Protein AF-0000000066244344 (afdb_homodimer)

Organism: Mycoplasma genitalium (strain ATCC 33530 / DSM 19775 / NCTC 10195 / G37) (NCBI:txid243273)

pLDDT: mean 92.91, std 6.91, range [37.66, 98.75]

Solvent-accessible surface area (backbone atoms only — not comparable to full-atom values): 40214 Å² total; per-residue (Å²): 128,81,75,76,54,44,40,29,39,42,35,28,49,38,57,49,75,73,41,64,91,54,23,62,62,46,53,51,40,38,51,51,49,49,54,50,35,28,58,75,69,70,52,80,62,54,74,48,81,56,93,59,33,36,39,34,40,77,56,50,81,86,46,47,64,61,51,51,53,49,50,38,64,36,33,25,24,33,32,33,33,58,29,39,35,30,61,79,39,68,69,60,50,51,52,52,50,44,66,70,41,72,86,48,90,30,29,29,80,42,52,42,60,73,30,78,81,48,89,60,55,37,70,57,45,44,51,50,50,48,51,48,39,27,73,75,69,67,47,66,71,39,90,68,86,44,77,39,48,42,35,36,37,36,46,89,70,30,34,37,39,31,66,57,78,40,70,26,56,16,33,30,20,45,66,71,51,43,38,32,38,25,52,42,54,58,48,57,46,22,54,42,27,48,50,29,40,30,24,37,2,24,25,41,30,36,36,31,69,33,56,52,52,87,81,34,49,66,40,52,49,52,36,48,52,52,43,30,60,73,16,55,68,46,48,69,26,71,36,47,75,43,80,37,68,36,43,70,57,49,61,56,54,70,66,44,90,58,56,37,47,41,62,54,52,50,52,22,49,52,49,44,47,58,63,73,50,96,52,70,28,39,36,34,37,50,32,51,58,73,47,53,63,28,21,63,46,24,43,49,48,34,48,60,58,39,77,87,55,48,74,43,38,38,37,31,28,56,43,71,68,59,50,52,52,48,14,51,72,70,65,45,38,73,66,22,69,49,88,65,80,51,58,66,69,75,61,55,49,95,61,55,47,50,67,54,49,59,71,58,50,52,53,54,53,64,70,44,80,57,49,68,59,51,44,52,51,48,47,52,62,55,69,77,100,128,83,74,77,54,44,38,29,37,41,35,28,49,36,59,48,74,73,41,66,89,53,23,62,62,45,54,50,40,37,51,52,49,49,51,51,35,27,58,76,70,70,52,80,62,52,72,46,82,55,94,59,35,37,39,34,39,76,55,49,80,86,46,46,64,60,50,51,52,49,50,38,64,36,34,26,24,34,32,33,32,58,29,40,36,30,61,83,38,67,68,58,51,50,51,52,50,45,68,71,42,70,87,50,90,31,28,29,78,44,53,42,59,73,31,78,80,50,87,61,54,35,69,57,44,46,51,50,50,47,51,48,38,27,74,76,69,67,46,66,71,39,89,68,85,43,77,39,49,43,36,37,37,36,46,87,70,30,33,37,38,30,67,58,78,42,70,28,55,16,33,31,20,44,65,72,52,44,40,32,39,25,51,43,53,57,49,59,45,22,56,40,27,49,51,30,39,31,25,39,2,25,25,41,31,34,38,31,68,32,55,51,54,89,82,35,51,68,41,51,49,53,36,49,52,50,43,30,60,73,15,55,68,46,49,70,25,70,35,48,74,43,80,37,68,35,43,71,60,50,62,54,54,70,66,43,91,59,57,35,46,40,64,52,51,50,50,22,48,51,48,44,47,59,63,71,49,96,52,70,28,38,34,34,37,50,32,50,58,71,47,53,63,28,20,62,47,24,43,52,49,35,48,60,58,40,77,87,56,47,74,43,36,38,38,31,29,56,42,73,68,59,50,52,52,48,14,51,72,71,65,45,39,73,66,22,70,50,88,67,81,50,59,66,70,75,61,56,48,96,61,56,45,49,66,53,48,59,71,60,50,54,53,53,52,64,70,43,81,59,50,66,59,51,42,52,51,47,47,51,62,56,68,76,100

Sequence (770 aa):
MELNSEDVLVARYGELVLKGKNRSYFTKQLKINIKKAFKKLEINNSIVYEFDRIVVFDIKKEQRAILQELFSFLPGISLFFFASQIVREENKLLDLLFNLFKDFNSFKLEVKRRDKNFAENSSNFKKYLAVKLFEKYQLKGVINNPEIIANIEILKEHFLVFTERFKGKGGLPVYSSGKALVLLSGGIDSPVAASLVMQRGFNIDFITFINEPNKNQKTIEKITRLANLISFNKTICSGKLLVFDFTAIQKELIHISNESYRIVLMRRVFYKAASMFKYDCLVTGEVLGQVASQTIENLKVIQSATPDTFIVRPLIGFSKDKIIELAKFFNTFDISIEQHLDTCSEFSPKNPTTKAKLINVEKLESELIFLNDLIEKGVSELSNDMELNSEDVLVARYGELVLKGKNRSYFTKQLKINIKKAFKKLEINNSIVYEFDRIVVFDIKKEQRAILQELFSFLPGISLFFFASQIVREENKLLDLLFNLFKDFNSFKLEVKRRDKNFAENSSNFKKYLAVKLFEKYQLKGVINNPEIIANIEILKEHFLVFTERFKGKGGLPVYSSGKALVLLSGGIDSPVAASLVMQRGFNIDFITFINEPNKNQKTIEKITRLANLISFNKTICSGKLLVFDFTAIQKELIHISNESYRIVLMRRVFYKAASMFKYDCLVTGEVLGQVASQTIENLKVIQSATPDTFIVRPLIG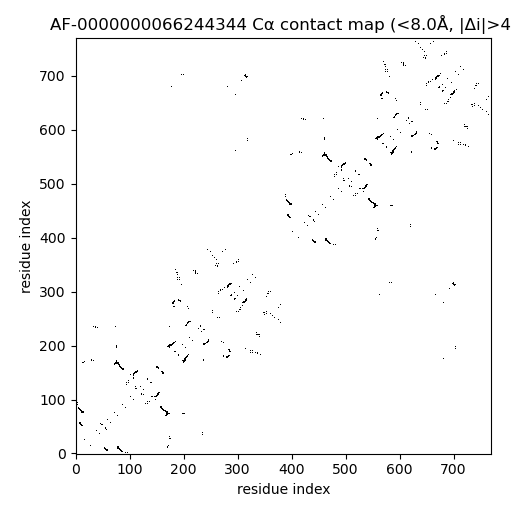FSKDKIIELAKFFNTFDISIEQHLDTCSEFSPKNPTTKAKLINVEKLESELIFLNDLIEKGVSELSND

Radius of gyration: 29.72 Å; Cα contacts (8 Å, |Δi|>4): 1492; chains: 2; bounding box: 80×72×66 Å

InterPro domains:
  IPR003720 tRNA sulfurtransferase ThiI [MF_00021] (1-385)
  IPR004114 THUMP domain [PF02926] (101-163)
  IPR004114 THUMP domain [PS51165] (65-165)
  IPR004114 THUMP domain [SM00981] (72-165)
  IPR014729 Rossmann-like alpha/beta/alpha sandwich fold [G3DSA:3.40.50.620] (176-384)
  IPR020536 Thil, AANH domain [PF02568] (176-368)
  IPR020536 Thil, AANH domain [cd01712] (174-356)
  IPR049961 ThiI, N-terminal [TIGR00342] (9-376)
  IPR049962 ThiI, THUMP domain [cd11716] (8-170)
  IPR050102 tRNA sulfurtransferase, ThiI [PTHR43209] (6-384)
  IPR054173 ThiI, ferredoxin-like domain [PF22025] (9-69)

Nearest PDB structures (foldseek):
  4kr7-assembly1_A  TM=8.387E-01  e=2.981E-35  Thermotoga maritima MSB8
  2c5s-assembly1_A-2  TM=7.980E-01  e=1.397E-32  Bacillus anthracis str. Ames
  1vbk-assembly1_A  TM=7.890E-01  e=3.318E-22  Pyrococcus horikoshii OT3
  1vbk-assembly1_B  TM=7.761E-01  e=4.218E-21  Pyrococcus horikoshii OT3
  5e72-assembly1_A  TM=4.300E-01  e=1.724E-07  Thermococcus kodakarensis KOD1

Secondary structure (DSSP, 8-state):
----PEEEEEEEESGGGG-GGGHHHHHHHHHHHHHHHHHHTT----EEE-SSEEEE-S--GGGHHHHHHHHHH-TTEEEEEEEEEEES-HHHHHHHHHHHHTT-S-EEEEEEE--TTSSS-HHHHHHHHHHHHHHHH---B-SSS-SEEEEEEE-SSEEEEES--EE---SB-TTSSEEEEEE--SSSHHHHHHHHHHHBTEEEEEEEEESSTTT-HHHHHHHHHHHHHHHTTTTSS---EEEEE-HHHHHHHTT-S-GGGHHHHHHHHHHHHHHTS--SEEE----TTSSGGGSHHHHHHHHTTSTTS-EE-TTTT--HHHHHHHHHHTT-HHHHTS----HHHHT--SS--SS--HHHHHHHHHT-TTHHHHHHHHHHHHHT-/----PEEEEEEEESGGGG-GGGHHHHHHHHHHHHHHHHHHTT----EEE-SSEEEE-S--GGGHHHHHHHHHH-TTEEEEEEEEEEES-HHHHHHHHHHHHTT-S-EEEEEEE--TTSSS-HHHHHHHHHHHHHHHH-----SSS-SEEEEEEE-SSEEEEES--EE---SB-TTSSEEEEEE--SSSHHHHHHHHHHHBTEEEEEEEEESSTTT-HHHHHHHHHHHHHHHTTTTSS---EEEEE-HHHHHHHTT-S-GGGHHHHHHHHHHHHHHTS--SEEE----TTSSGGGSHHHHHHHHTTSTTS-EE-TTTT--HHHHHHHHHHTT-HHHHTS----HHHHT--SS--SS--HHHHHHHHHT-TTHHHHHHHHHHHHHT-

Structure (mmCIF, N/CA/C/O backbone):
data_AF-0000000066244344-model_v1
#
loop_
_entity.id
_entity.type
_entity.pdbx_description
1 polymer 'Probable tRNA sulfurtransferase'
#
loop_
_atom_site.group_PDB
_atom_site.id
_atom_site.type_symbol
_atom_site.label_atom_id
_atom_site.label_alt_id
_atom_site.label_comp_id
_atom_site.label_asym_id
_atom_site.label_entity_id
_atom_site.label_seq_id
_atom_site.pdbx_PDB_ins_code
_atom_site.Cartn_x
_atom_site.Cartn_y
_atom_site.Cartn_z
_atom_site.occupancy
_atom_site.B_iso_or_equiv
_atom_site.auth_seq_id
_atom_site.auth_comp_id
_atom_site.auth_asym_id
_atom_site.auth_atom_id
_atom_site.pdbx_PDB_model_num
ATOM 1 N N . MET A 1 1 ? 33.656 34.594 18.531 1 37.66 1 MET A N 1
ATOM 2 C CA . MET A 1 1 ? 32.625 35.375 17.844 1 37.66 1 MET A CA 1
ATOM 3 C C . MET A 1 1 ? 31.281 34.656 17.922 1 37.66 1 MET A C 1
ATOM 5 O O . MET A 1 1 ? 31.188 33.469 17.688 1 37.66 1 MET A O 1
ATOM 9 N N . GLU A 1 2 ? 30.422 35.25 18.578 1 46.16 2 GLU A N 1
ATOM 10 C CA . GLU A 1 2 ? 29.094 34.719 18.828 1 46.16 2 GLU A CA 1
ATOM 11 C C . GLU A 1 2 ? 28.359 34.375 17.531 1 46.16 2 GLU A C 1
ATOM 13 O O . GLU A 1 2 ? 28.219 35.25 16.656 1 46.16 2 GLU A O 1
ATOM 18 N N . LEU A 1 3 ? 28.438 33.125 17.094 1 57.41 3 LEU A N 1
ATOM 19 C CA . LEU A 1 3 ? 27.688 32.75 15.898 1 57.41 3 LEU A CA 1
ATOM 20 C C . LEU A 1 3 ? 26.234 33.156 16.031 1 57.41 3 LEU A C 1
ATOM 22 O O . LEU A 1 3 ? 25.547 32.75 16.984 1 57.41 3 LEU A O 1
ATOM 26 N N . ASN A 1 4 ? 25.875 34.406 15.875 1 67.75 4 ASN A N 1
ATOM 27 C CA . ASN A 1 4 ? 24.5 34.844 15.969 1 67.75 4 ASN A CA 1
ATOM 28 C C . ASN A 1 4 ? 23.562 34 15.109 1 67.75 4 ASN A C 1
ATOM 30 O O . ASN A 1 4 ? 22.984 34.5 14.141 1 67.75 4 ASN A O 1
ATOM 34 N N . SER A 1 5 ? 23.719 32.656 15.375 1 76.94 5 SER A N 1
ATOM 35 C CA . SER A 1 5 ? 22.812 31.75 14.664 1 76.94 5 SER A CA 1
ATOM 36 C C . SER A 1 5 ? 21.672 31.297 15.562 1 76.94 5 SER A C 1
ATOM 38 O O . SER A 1 5 ? 21.812 31.234 16.781 1 76.94 5 SER A O 1
ATOM 40 N N . GLU A 1 6 ? 20.562 31.281 14.969 1 90.44 6 GLU A N 1
ATOM 41 C CA . GLU A 1 6 ? 19.375 30.766 15.648 1 90.44 6 GLU A CA 1
ATOM 42 C C . GLU A 1 6 ? 19.047 29.344 15.203 1 90.44 6 GLU A C 1
ATOM 44 O O . GLU A 1 6 ? 19.031 29.062 14 1 90.44 6 GLU A O 1
ATOM 49 N N . ASP A 1 7 ? 18.906 28.453 16.219 1 95.12 7 ASP A N 1
ATOM 50 C CA . ASP A 1 7 ? 18.516 27.094 15.898 1 95.12 7 ASP A CA 1
ATOM 51 C C . ASP A 1 7 ? 17.016 26.969 15.664 1 95.12 7 ASP A C 1
ATOM 53 O O . ASP A 1 7 ? 16.219 27.344 16.516 1 95.12 7 ASP A O 1
ATOM 57 N N . VAL A 1 8 ? 16.719 26.469 14.477 1 97.31 8 VAL A N 1
ATOM 58 C CA . VAL A 1 8 ? 15.305 26.375 14.102 1 97.31 8 VAL A CA 1
ATOM 59 C C . VAL A 1 8 ? 14.992 24.969 13.609 1 97.31 8 VAL A C 1
ATOM 61 O O . VAL A 1 8 ? 15.906 24.188 13.305 1 97.31 8 VAL A O 1
ATOM 64 N N . LEU A 1 9 ? 13.734 24.594 13.664 1 98.19 9 LEU A N 1
ATOM 65 C CA . LEU A 1 9 ? 13.203 23.422 12.977 1 98.19 9 LEU A CA 1
ATOM 66 C C . LEU A 1 9 ? 12.328 23.828 11.797 1 98.19 9 LEU A C 1
ATOM 68 O O . LEU A 1 9 ? 11.414 24.641 11.945 1 98.19 9 LEU A O 1
ATOM 72 N N . VAL A 1 10 ? 12.695 23.328 10.656 1 98 10 VAL A N 1
ATOM 73 C CA . VAL A 1 10 ? 11.938 23.625 9.445 1 98 10 VAL A CA 1
ATOM 74 C C . VAL A 1 10 ? 11.219 22.359 8.977 1 98 10 VAL A C 1
ATOM 76 O O . VAL A 1 10 ? 11.836 21.297 8.828 1 98 10 VAL A O 1
ATOM 79 N N . ALA A 1 11 ? 9.875 22.438 8.805 1 97.81 11 ALA A N 1
ATOM 80 C CA . ALA A 1 11 ? 9.07 21.328 8.312 1 97.81 11 ALA A CA 1
ATOM 81 C C . ALA A 1 11 ? 8.32 21.703 7.039 1 97.81 11 ALA A C 1
ATOM 83 O O . ALA A 1 11 ? 7.633 22.719 6.992 1 97.81 11 ALA A O 1
ATOM 84 N N . ARG A 1 12 ? 8.477 20.953 6.055 1 96.06 12 ARG A N 1
ATOM 85 C CA . ARG A 1 12 ? 7.859 21.234 4.762 1 96.06 12 ARG A CA 1
ATOM 86 C C . ARG A 1 12 ? 6.574 20.422 4.59 1 96.06 12 ARG A C 1
ATOM 88 O O . ARG A 1 12 ? 6.504 19.266 5.008 1 96.06 12 ARG A O 1
ATOM 95 N N . TYR A 1 13 ? 5.734 21.125 3.869 1 92 13 TYR A N 1
ATOM 96 C CA . TYR A 1 13 ? 4.473 20.453 3.566 1 92 13 TYR A CA 1
ATOM 97 C C . TYR A 1 13 ? 4.641 19.469 2.426 1 92 13 TYR A C 1
ATOM 99 O O . TYR A 1 13 ? 5.633 19.516 1.692 1 92 13 TYR A O 1
ATOM 107 N N . GLY A 1 14 ? 3.818 18.422 2.352 1 84.69 14 GLY A N 1
ATOM 108 C CA . GLY A 1 14 ? 3.785 17.5 1.227 1 84.69 14 GLY A CA 1
ATOM 109 C C . GLY A 1 14 ? 2.596 17.719 0.311 1 84.69 14 GLY A C 1
ATOM 110 O O . GLY A 1 14 ? 2.533 18.719 -0.406 1 84.69 14 GLY A O 1
ATOM 111 N N . GLU A 1 15 ? 1.657 17.031 0.382 1 86.94 15 GLU A N 1
ATOM 112 C CA . GLU A 1 15 ? 0.464 16.984 -0.457 1 86.94 15 GLU A CA 1
ATOM 113 C C . GLU A 1 15 ? -0.384 18.234 -0.282 1 86.94 15 GLU A C 1
ATOM 115 O O . GLU A 1 15 ? -1.215 18.562 -1.136 1 86.94 15 GLU A O 1
ATOM 120 N N . LEU A 1 16 ? -0.163 18.984 0.716 1 88.5 16 LEU A N 1
ATOM 121 C CA . LEU A 1 16 ? -0.986 20.141 1.031 1 88.5 16 LEU A CA 1
ATOM 122 C C . LEU A 1 16 ? -0.817 21.234 -0.023 1 88.5 16 LEU A C 1
ATOM 124 O O . LEU A 1 16 ? -1.753 21.984 -0.3 1 88.5 16 LEU A O 1
ATOM 128 N N . VAL A 1 17 ? 0.347 21.297 -0.603 1 83.75 17 VAL A N 1
ATOM 129 C CA . VAL A 1 17 ? 0.658 22.359 -1.555 1 83.75 17 VAL A CA 1
ATOM 130 C C . VAL A 1 17 ? -0.086 22.109 -2.865 1 83.75 17 VAL A C 1
ATOM 132 O O . VAL A 1 17 ? -0.272 23.031 -3.662 1 83.75 17 VAL A O 1
ATOM 135 N N . LEU A 1 18 ? -0.621 20.891 -3.02 1 78.94 18 LEU A N 1
ATOM 136 C CA . LEU A 1 18 ? -1.265 20.484 -4.266 1 78.94 18 LEU A CA 1
ATOM 137 C C . LEU A 1 18 ? -2.777 20.672 -4.18 1 78.94 18 LEU A C 1
ATOM 139 O O . LEU A 1 18 ? -3.496 20.406 -5.145 1 78.94 18 LEU A O 1
ATOM 143 N N . LYS A 1 19 ? -3.283 21.203 -3.098 1 81 19 LYS A N 1
ATOM 144 C CA . LYS A 1 19 ? -4.723 21.203 -2.859 1 81 19 LYS A CA 1
ATOM 145 C C . LYS A 1 19 ? -5.363 22.484 -3.393 1 81 19 LYS A C 1
ATOM 147 O O . LYS A 1 19 ? -6.555 22.734 -3.186 1 81 19 LYS A O 1
ATOM 152 N N . GLY A 1 20 ? -4.641 23.266 -4.117 1 79.12 20 GLY A N 1
ATOM 153 C CA . GLY A 1 20 ? -5.18 24.453 -4.777 1 79.12 20 GLY A CA 1
ATOM 154 C C . GLY A 1 20 ? -5.969 25.344 -3.842 1 79.12 20 GLY A C 1
ATOM 155 O O . GLY A 1 20 ? -5.457 25.781 -2.807 1 79.12 20 GLY A O 1
ATOM 156 N N . LYS A 1 21 ? -7.316 25.422 -4.121 1 80.62 21 LYS A N 1
ATOM 157 C CA . LYS A 1 21 ? -8.195 26.328 -3.379 1 80.62 21 LYS A CA 1
ATOM 158 C C . LYS A 1 21 ? -8.453 25.797 -1.97 1 80.62 21 LYS A C 1
ATOM 160 O O . LYS A 1 21 ? -8.758 26.578 -1.06 1 80.62 21 LYS A O 1
ATOM 165 N N . ASN A 1 22 ? -8.289 24.547 -1.786 1 86 22 ASN A N 1
ATOM 166 C CA . ASN A 1 22 ? -8.578 23.938 -0.49 1 86 22 ASN A CA 1
ATOM 167 C C . ASN A 1 22 ? -7.332 23.875 0.387 1 86 22 ASN A C 1
ATOM 169 O O . ASN A 1 22 ? -7.387 23.391 1.52 1 86 22 ASN A O 1
ATOM 173 N N . ARG A 1 23 ? -6.246 24.391 -0.04 1 89.12 23 ARG A N 1
ATOM 174 C CA . ARG A 1 23 ? -4.98 24.328 0.685 1 89.12 23 ARG A CA 1
ATOM 175 C C . ARG A 1 23 ? -5.109 24.969 2.062 1 89.12 23 ARG A C 1
ATOM 177 O O . ARG A 1 23 ? -4.617 24.422 3.053 1 89.12 23 ARG A O 1
ATOM 184 N N . SER A 1 24 ? -5.781 26.094 2.094 1 91.25 24 SER A N 1
ATOM 185 C CA . SER A 1 24 ? -5.91 26.844 3.338 1 91.25 24 SER A CA 1
ATOM 186 C C . SER A 1 24 ? -6.637 26.031 4.402 1 91.25 24 SER A C 1
ATOM 188 O O . SER A 1 24 ? -6.305 26.109 5.59 1 91.25 24 SER A O 1
ATOM 190 N N . TYR A 1 25 ? -7.59 25.25 3.988 1 92.38 25 TYR A N 1
ATOM 191 C CA . TYR A 1 25 ? -8.328 24.375 4.906 1 92.38 25 TYR A CA 1
ATOM 192 C C . TYR A 1 25 ? -7.395 23.391 5.59 1 92.38 25 TYR A C 1
ATOM 194 O O . TYR A 1 25 ? -7.426 23.234 6.812 1 92.38 25 TYR A O 1
ATOM 202 N N . PHE A 1 26 ? -6.555 22.781 4.816 1 93.94 26 PHE A N 1
ATOM 203 C CA . PHE A 1 26 ? -5.652 21.75 5.316 1 93.94 26 PHE A CA 1
ATOM 204 C C . PHE A 1 26 ? -4.535 22.359 6.145 1 93.94 26 PHE A C 1
ATOM 206 O O . PHE A 1 26 ? -4.164 21.828 7.195 1 93.94 26 PHE A O 1
ATOM 213 N N . THR A 1 27 ? -4 23.469 5.73 1 94.38 27 THR A N 1
ATOM 214 C CA . THR A 1 27 ? -2.92 24.125 6.469 1 94.38 27 THR A CA 1
ATOM 215 C C . THR A 1 27 ? -3.42 24.641 7.809 1 94.38 27 THR A C 1
ATOM 217 O O . THR A 1 27 ? -2.693 24.609 8.805 1 94.38 27 THR A O 1
ATOM 220 N N . LYS A 1 28 ? -4.617 25.156 7.812 1 95.38 28 LYS A N 1
ATOM 221 C CA . LYS A 1 28 ? -5.219 25.594 9.062 1 95.38 28 LYS A CA 1
ATOM 222 C C . LYS A 1 28 ? -5.367 24.438 10.047 1 95.38 28 LYS A C 1
ATOM 224 O O . LYS A 1 28 ? -5.066 24.578 11.234 1 95.38 28 LYS A O 1
ATOM 229 N N . GLN A 1 29 ? -5.828 23.375 9.523 1 96.31 29 GLN A N 1
ATOM 230 C CA . GLN A 1 29 ? -5.988 22.203 10.383 1 96.31 29 GLN A CA 1
ATOM 231 C C . GLN A 1 29 ? -4.641 21.734 10.922 1 96.31 29 GLN A C 1
ATOM 233 O O . GLN A 1 29 ? -4.539 21.344 12.078 1 96.31 29 GLN A O 1
ATOM 238 N N . LEU A 1 30 ? -3.652 21.75 10.102 1 96.25 30 LEU A N 1
ATOM 239 C CA . LEU A 1 30 ? -2.314 21.359 10.539 1 96.25 30 LEU A CA 1
ATOM 240 C C . LEU A 1 30 ? -1.835 22.266 11.672 1 96.25 30 LEU A C 1
ATOM 242 O O . LEU A 1 30 ? -1.254 21.781 12.648 1 96.25 30 LEU A O 1
ATOM 246 N N . LYS A 1 31 ? -2.086 23.547 11.547 1 96.25 31 LYS A N 1
ATOM 247 C CA . LYS A 1 31 ? -1.735 24.516 12.586 1 96.25 31 LYS A CA 1
ATOM 248 C C . LYS A 1 31 ? -2.416 24.172 13.914 1 96.25 31 LYS A C 1
ATOM 250 O O . LYS A 1 31 ? -1.78 24.188 14.969 1 96.25 31 LYS A O 1
ATOM 255 N N . ILE A 1 32 ? -3.65 23.844 13.797 1 97.06 32 ILE A N 1
ATOM 256 C CA . ILE A 1 32 ? -4.422 23.484 14.984 1 97.06 32 ILE A CA 1
ATOM 257 C C . ILE A 1 32 ? -3.83 22.234 15.625 1 97.06 32 ILE A C 1
ATOM 259 O O . ILE A 1 32 ? -3.654 22.172 16.844 1 97.06 32 ILE A O 1
ATOM 263 N N . ASN A 1 33 ? -3.521 21.281 14.781 1 97.06 33 ASN A N 1
ATOM 264 C CA . ASN A 1 33 ? -2.959 20.016 15.281 1 97.06 33 ASN A CA 1
ATOM 265 C C . ASN A 1 33 ? -1.629 20.25 15.992 1 97.06 33 ASN A C 1
ATOM 267 O O . ASN A 1 33 ? -1.388 19.688 17.062 1 97.06 33 ASN A O 1
ATOM 271 N N . ILE A 1 34 ? -0.802 21.047 15.43 1 96.88 34 ILE A N 1
ATOM 272 C CA . ILE A 1 34 ? 0.514 21.328 16 1 96.88 34 ILE A CA 1
ATOM 273 C C . ILE A 1 34 ? 0.358 22.078 17.312 1 96.88 34 ILE A C 1
ATOM 275 O O . ILE A 1 34 ? 1.024 21.766 18.297 1 96.88 34 ILE A O 1
ATOM 279 N N . LYS A 1 35 ? -0.483 23.062 17.328 1 96.75 35 LYS A N 1
ATOM 280 C CA . LYS A 1 35 ? -0.728 23.812 18.547 1 96.75 35 LYS A CA 1
ATOM 281 C C . LYS A 1 35 ? -1.184 22.891 19.672 1 96.75 35 LYS A C 1
ATOM 283 O O . LYS A 1 35 ? -0.701 23 20.812 1 96.75 35 LYS A O 1
ATOM 288 N N . LYS A 1 36 ? -2.074 22.031 19.375 1 96.44 36 LYS A N 1
ATOM 289 C CA . LYS A 1 36 ? -2.57 21.094 20.359 1 96.44 36 LYS A CA 1
ATOM 290 C C . LYS A 1 36 ? -1.449 20.188 20.859 1 96.44 36 LYS A C 1
ATOM 292 O O . LYS A 1 36 ? -1.339 19.938 22.062 1 96.44 36 LYS A O 1
ATOM 297 N N . ALA A 1 37 ? -0.68 19.688 19.938 1 96.88 37 ALA A N 1
ATOM 298 C CA . ALA A 1 37 ? 0.431 18.812 20.297 1 96.88 37 ALA A CA 1
ATOM 299 C C . ALA A 1 37 ? 1.452 19.547 21.156 1 96.88 37 ALA A C 1
ATOM 301 O O . ALA A 1 37 ? 1.929 19 22.172 1 96.88 37 ALA A O 1
ATOM 302 N N . PHE A 1 38 ? 1.785 20.75 20.781 1 97.06 38 PHE A N 1
ATOM 303 C CA . PHE A 1 38 ? 2.732 21.562 21.531 1 97.06 38 PHE A CA 1
ATOM 304 C C . PHE A 1 38 ? 2.234 21.812 22.953 1 97.06 38 PHE A C 1
ATOM 306 O O . PHE A 1 38 ? 3.004 21.703 23.906 1 97.06 38 PHE A O 1
ATOM 313 N N . LYS A 1 39 ? 0.982 22.125 23.078 1 96.69 39 LYS A N 1
ATOM 314 C CA . LYS A 1 39 ? 0.394 22.328 24.391 1 96.69 39 LYS A CA 1
ATOM 315 C C . LYS A 1 39 ? 0.502 21.078 25.266 1 96.69 39 LYS A C 1
ATOM 317 O O . LYS A 1 39 ? 0.953 21.141 26.406 1 96.69 39 LYS A O 1
ATOM 322 N N . LYS A 1 40 ? 0.129 19.984 24.703 1 95.56 40 LYS A N 1
ATOM 323 C CA . LYS A 1 40 ? 0.143 18.719 25.438 1 95.56 40 LYS A CA 1
ATOM 324 C C . LYS A 1 40 ? 1.561 18.344 25.859 1 95.56 40 LYS A C 1
ATOM 326 O O . LYS A 1 40 ? 1.767 17.812 26.953 1 95.56 40 LYS A O 1
ATOM 331 N N . LEU A 1 41 ? 2.484 18.641 25.016 1 95.25 41 LEU A N 1
ATOM 332 C CA . LEU A 1 41 ? 3.869 18.25 25.266 1 95.25 41 LEU A CA 1
ATOM 333 C C . LEU A 1 41 ? 4.633 19.375 25.969 1 95.25 41 LEU A C 1
ATOM 335 O O . LEU A 1 41 ? 5.848 19.297 26.141 1 95.25 41 LEU A O 1
ATOM 339 N N . GLU A 1 42 ? 3.982 20.5 26.281 1 95.5 42 GLU A N 1
ATOM 340 C CA . GLU A 1 42 ? 4.547 21.641 26.984 1 95.5 42 GLU A CA 1
ATOM 341 C C . GLU A 1 42 ? 5.707 22.25 26.203 1 95.5 42 GLU A C 1
ATOM 343 O O . GLU A 1 42 ? 6.77 22.531 26.766 1 95.5 42 GLU A O 1
ATOM 348 N N . ILE A 1 43 ? 5.516 22.344 24.938 1 95.88 43 ILE A N 1
ATOM 349 C CA . ILE A 1 43 ? 6.453 23.031 24.047 1 95.88 43 ILE A CA 1
ATOM 350 C C . ILE A 1 43 ? 5.988 24.469 23.812 1 95.88 43 ILE A C 1
ATOM 352 O O . ILE A 1 43 ? 4.863 24.688 23.375 1 95.88 43 ILE A O 1
ATOM 356 N N . ASN A 1 44 ? 6.867 25.406 24.047 1 95.25 44 ASN A N 1
ATOM 357 C CA . ASN A 1 44 ? 6.453 26.812 24.031 1 95.25 44 ASN A CA 1
ATOM 358 C C . ASN A 1 44 ? 7.199 27.594 22.953 1 95.25 44 ASN A C 1
ATOM 360 O O . ASN A 1 44 ? 7.105 28.828 22.906 1 95.25 44 ASN A O 1
ATOM 364 N N . ASN A 1 45 ? 7.871 26.969 22.109 1 96.31 45 ASN A N 1
ATOM 365 C CA . ASN A 1 45 ? 8.594 27.641 21.031 1 96.31 45 ASN A CA 1
ATOM 366 C C . ASN A 1 45 ? 7.641 28.391 20.109 1 96.31 45 ASN A C 1
ATOM 368 O O . ASN A 1 45 ? 6.496 27.969 19.922 1 96.31 45 ASN A O 1
ATOM 372 N N . SER A 1 46 ? 8.141 29.484 19.594 1 95.88 46 SER A N 1
ATOM 373 C CA . SER A 1 46 ? 7.375 30.219 18.594 1 95.88 46 SER A CA 1
ATOM 374 C C . SER A 1 46 ? 7.383 29.5 17.25 1 95.88 46 SER A C 1
ATOM 376 O O . SER A 1 46 ? 8.375 28.875 16.891 1 95.88 46 SER A O 1
ATOM 378 N N . ILE A 1 47 ? 6.227 29.656 16.594 1 96.44 47 ILE A N 1
ATOM 379 C CA . ILE A 1 47 ? 6.086 28.984 15.297 1 96.44 47 ILE A CA 1
ATOM 380 C C . ILE A 1 47 ? 5.578 29.984 14.258 1 96.44 47 ILE A C 1
ATOM 382 O O . ILE A 1 47 ? 4.707 30.797 14.539 1 96.44 47 ILE A O 1
ATOM 386 N N . VAL A 1 48 ? 6.16 29.922 13.094 1 95.56 48 VAL A N 1
ATOM 387 C CA . VAL A 1 48 ? 5.68 30.688 11.945 1 95.56 48 VAL A CA 1
ATOM 388 C C . VAL A 1 48 ? 5.238 29.734 10.836 1 95.56 48 VAL A C 1
ATOM 390 O O . VAL A 1 48 ? 5.945 28.766 10.516 1 95.56 48 VAL A O 1
ATOM 393 N N . TYR A 1 49 ? 4.066 29.969 10.367 1 93.88 49 TYR A N 1
ATOM 394 C CA . TYR A 1 49 ? 3.508 29.156 9.289 1 93.88 49 TYR A CA 1
ATOM 395 C C . TYR A 1 49 ? 3.615 29.891 7.953 1 93.88 49 TYR A C 1
ATOM 397 O O . TYR A 1 49 ? 3.078 30.984 7.793 1 93.88 49 TYR A O 1
ATOM 405 N N . GLU A 1 50 ? 4.344 29.312 7.066 1 91.38 50 GLU A N 1
ATOM 406 C CA . GLU A 1 50 ? 4.516 29.859 5.73 1 91.38 50 GLU A CA 1
ATOM 407 C C . GLU A 1 50 ? 3.727 29.062 4.695 1 91.38 50 GLU A C 1
ATOM 409 O O . GLU A 1 50 ? 2.945 28.188 5.051 1 91.38 50 GLU A O 1
ATOM 414 N N . PHE A 1 51 ? 3.855 29.422 3.416 1 88.31 51 PHE A N 1
ATOM 415 C CA . PHE A 1 51 ? 3.072 28.844 2.334 1 88.31 51 PHE A CA 1
ATOM 416 C C . PHE A 1 51 ? 3.363 27.359 2.199 1 88.31 51 PHE A C 1
ATOM 418 O O . PHE A 1 51 ? 2.445 26.547 2.049 1 88.31 51 PHE A O 1
ATOM 425 N N . ASP A 1 52 ? 4.637 27.016 2.285 1 91.19 52 ASP A N 1
ATOM 426 C CA . ASP A 1 52 ? 4.992 25.641 1.977 1 91.19 52 ASP A CA 1
ATOM 427 C C . ASP A 1 52 ? 5.762 25 3.129 1 91.19 52 ASP A C 1
ATOM 429 O O . ASP A 1 52 ? 6.258 23.875 3.004 1 91.19 52 ASP A O 1
ATOM 433 N N . ARG A 1 53 ? 5.82 25.734 4.266 1 94.5 53 ARG A N 1
ATOM 434 C CA . ARG A 1 53 ? 6.613 25.188 5.359 1 94.5 53 ARG A CA 1
ATOM 435 C C . ARG A 1 53 ? 6.223 25.828 6.691 1 94.5 53 ARG A C 1
ATOM 437 O O . ARG A 1 53 ? 5.492 26.812 6.723 1 94.5 53 ARG A O 1
ATOM 444 N N . ILE A 1 54 ? 6.715 25.188 7.719 1 96.25 54 ILE A N 1
ATOM 445 C CA . ILE A 1 54 ? 6.621 25.641 9.102 1 96.25 54 ILE A CA 1
ATOM 446 C C . ILE A 1 54 ? 8.023 25.844 9.672 1 96.25 54 ILE A C 1
ATOM 448 O O . ILE A 1 54 ? 8.93 25.062 9.406 1 96.25 54 ILE A O 1
ATOM 452 N N . VAL A 1 55 ? 8.164 26.953 10.438 1 96.69 55 VAL A N 1
ATOM 453 C CA . VAL A 1 55 ? 9.438 27.188 11.102 1 96.69 55 VAL A CA 1
ATOM 454 C C . VAL A 1 55 ? 9.219 27.328 12.609 1 96.69 55 VAL A C 1
ATOM 456 O O . VAL A 1 55 ? 8.445 28.172 13.055 1 96.69 55 VAL A O 1
ATOM 459 N N . VAL A 1 56 ? 9.805 26.469 13.328 1 97.69 56 VAL A N 1
ATOM 460 C CA . VAL A 1 56 ? 9.812 26.531 14.789 1 97.69 56 VAL A CA 1
ATOM 461 C C . VAL A 1 56 ? 11.102 27.188 15.266 1 97.69 56 VAL A C 1
ATOM 463 O O . VAL A 1 56 ? 12.203 26.766 14.891 1 97.69 56 VAL A O 1
ATOM 466 N N . PHE A 1 57 ? 11.031 28.172 16.109 1 96.81 57 PHE A N 1
ATOM 467 C CA . PHE A 1 57 ? 12.195 28.969 16.484 1 96.81 57 PHE A CA 1
ATOM 468 C C . PHE A 1 57 ? 12.68 28.594 17.875 1 96.81 57 PHE A C 1
ATOM 470 O O . PHE A 1 57 ? 11.977 27.906 18.625 1 96.81 57 PHE A O 1
ATOM 477 N N . ASP A 1 58 ? 13.938 29 18.203 1 95.06 58 ASP A N 1
ATOM 478 C CA . ASP A 1 58 ? 14.547 28.922 19.516 1 95.06 58 ASP A CA 1
ATOM 479 C C . ASP A 1 58 ? 14.609 27.484 20.016 1 95.06 58 ASP A C 1
ATOM 481 O O . ASP A 1 58 ? 14.18 27.188 21.141 1 95.06 58 ASP A O 1
ATOM 485 N N . ILE A 1 59 ? 15.008 26.688 19.141 1 95.19 59 ILE A N 1
ATOM 486 C CA . ILE A 1 59 ? 15.094 25.266 19.484 1 95.19 59 ILE A CA 1
ATOM 487 C C . ILE A 1 59 ? 16.266 25.031 20.438 1 95.19 59 ILE A C 1
ATOM 489 O O . ILE A 1 59 ? 17.406 25.406 20.125 1 95.19 59 ILE A O 1
ATOM 493 N N . LYS A 1 60 ? 15.984 24.422 21.578 1 94.31 60 LYS A N 1
ATOM 494 C CA . LYS A 1 60 ? 17.016 24.016 22.5 1 94.31 60 LYS A CA 1
ATOM 495 C C . LYS A 1 60 ? 17.469 22.578 22.234 1 94.31 60 LYS A C 1
ATOM 497 O O . LYS A 1 60 ? 16.703 21.766 21.703 1 94.31 60 LYS A O 1
ATOM 502 N N . LYS A 1 61 ? 18.641 22.281 22.578 1 92.31 61 LYS A N 1
ATOM 503 C CA . LYS A 1 61 ? 19.219 20.969 22.344 1 92.31 61 LYS A CA 1
ATOM 504 C C . LYS A 1 61 ? 18.375 19.875 22.984 1 92.31 61 LYS A C 1
ATOM 506 O O . LYS A 1 61 ? 18.188 18.812 22.391 1 92.31 61 LYS A O 1
ATOM 511 N N . GLU A 1 62 ? 17.875 20.109 24.125 1 93.75 62 GLU A N 1
ATOM 512 C CA . GLU A 1 62 ? 17.141 19.109 24.891 1 93.75 62 GLU A CA 1
ATOM 513 C C . GLU A 1 62 ? 15.789 18.812 24.25 1 93.75 62 GLU A C 1
ATOM 515 O O . GLU A 1 62 ? 15.164 17.781 24.547 1 93.75 62 GLU A O 1
ATOM 520 N N . GLN A 1 63 ? 15.367 19.734 23.406 1 94.88 63 GLN A N 1
ATOM 521 C CA . GLN A 1 63 ? 14.047 19.594 22.797 1 94.88 63 GLN A CA 1
ATOM 522 C C . GLN A 1 63 ? 14.133 18.797 21.484 1 94.88 63 GLN A C 1
ATOM 524 O O . GLN A 1 63 ? 13.102 18.375 20.938 1 94.88 63 GLN A O 1
ATOM 529 N N . ARG A 1 64 ? 15.266 18.641 20.984 1 95.69 64 ARG A N 1
ATOM 530 C CA . ARG A 1 64 ? 15.438 18.094 19.641 1 95.69 64 ARG A CA 1
ATOM 531 C C . ARG A 1 64 ? 14.82 16.703 19.531 1 95.69 64 ARG A C 1
ATOM 533 O O . ARG A 1 64 ? 14.125 16.406 18.562 1 95.69 64 ARG A O 1
ATOM 540 N N . ALA A 1 65 ? 15.047 15.891 20.484 1 95.75 65 ALA A N 1
ATOM 541 C CA . ALA A 1 65 ? 14.562 14.516 20.438 1 95.75 65 ALA A CA 1
ATOM 542 C C . ALA A 1 65 ? 13.031 14.469 20.375 1 95.75 65 ALA A C 1
ATOM 544 O O . ALA A 1 65 ? 12.461 13.773 19.531 1 95.75 65 ALA A O 1
ATOM 545 N N . ILE A 1 66 ? 12.398 15.219 21.234 1 95.31 66 ILE A N 1
ATOM 546 C CA . ILE A 1 66 ? 10.938 15.195 21.312 1 95.31 66 ILE A CA 1
ATOM 547 C C . ILE A 1 66 ? 10.344 15.828 20.062 1 95.31 66 ILE A C 1
ATOM 549 O O . ILE A 1 66 ? 9.32 15.367 19.547 1 95.31 66 ILE A O 1
ATOM 553 N N . LEU A 1 67 ? 10.945 16.859 19.562 1 96.75 67 LEU A N 1
ATOM 554 C CA . LEU A 1 67 ? 10.477 17.516 18.328 1 96.75 67 LEU A CA 1
ATOM 555 C C . LEU A 1 67 ? 10.648 16.594 17.125 1 96.75 67 LEU A C 1
ATOM 557 O O . LEU A 1 67 ? 9.773 16.531 16.266 1 96.75 67 LEU A O 1
ATOM 561 N N . GLN A 1 68 ? 11.742 15.945 17.109 1 96.5 68 GLN A N 1
ATOM 562 C CA . GLN A 1 68 ? 11.977 14.992 16.031 1 96.5 68 GLN A CA 1
ATOM 563 C C . GLN A 1 68 ? 10.906 13.898 16.016 1 96.5 68 GLN A C 1
ATOM 565 O O . GLN A 1 68 ? 10.398 13.539 14.961 1 96.5 68 GLN A O 1
ATOM 570 N N . GLU A 1 69 ? 10.633 13.375 17.109 1 94.25 69 GLU A N 1
ATOM 571 C CA . GLU A 1 69 ? 9.617 12.336 17.219 1 94.25 69 GLU A CA 1
ATOM 572 C C . GLU A 1 69 ? 8.25 12.852 16.797 1 94.25 69 GLU A C 1
ATOM 574 O O . GLU A 1 69 ? 7.562 12.219 16 1 94.25 69 GLU A O 1
ATOM 579 N N . LEU A 1 70 ? 7.895 13.977 17.312 1 95.12 70 LEU A N 1
ATOM 580 C CA . LEU A 1 70 ? 6.586 14.555 17.016 1 95.12 70 LEU A CA 1
ATOM 581 C C . LEU A 1 70 ? 6.414 14.781 15.523 1 95.12 70 LEU A C 1
ATOM 583 O O . LEU A 1 70 ? 5.426 14.336 14.938 1 95.12 70 LEU A O 1
ATOM 587 N N . PHE A 1 71 ? 7.387 15.414 14.922 1 95.75 71 PHE A N 1
ATOM 588 C CA . PHE A 1 71 ? 7.254 15.805 13.523 1 95.75 71 PHE A CA 1
ATOM 589 C C . PHE A 1 71 ? 7.387 14.594 12.609 1 95.75 71 PHE A C 1
ATOM 591 O O . PHE A 1 71 ? 6.965 14.633 11.445 1 95.75 71 PHE A O 1
ATOM 598 N N . SER A 1 72 ? 7.949 13.539 13.148 1 92.88 72 SER A N 1
ATOM 599 C CA . SER A 1 72 ? 7.977 12.289 12.398 1 92.88 72 SER A CA 1
ATOM 600 C C . SER A 1 72 ? 6.609 11.617 12.383 1 92.88 72 SER A C 1
ATOM 602 O O . SER A 1 72 ? 6.293 10.852 11.477 1 92.88 72 SER A O 1
ATOM 604 N N . PHE A 1 73 ? 5.742 11.969 13.328 1 91.06 73 PHE A N 1
ATOM 605 C CA . PHE A 1 73 ? 4.465 11.289 13.5 1 91.06 73 PHE A CA 1
ATOM 606 C C . PHE A 1 73 ? 3.32 12.148 12.969 1 91.06 73 PHE A C 1
ATOM 608 O O . PHE A 1 73 ? 2.209 11.648 12.766 1 91.06 73 PHE A O 1
ATOM 615 N N . LEU A 1 74 ? 3.596 13.352 12.711 1 93.56 74 LEU A N 1
ATOM 616 C CA . LEU A 1 74 ? 2.545 14.289 12.336 1 93.56 74 LEU A CA 1
ATOM 617 C C . LEU A 1 74 ? 2.205 14.164 10.852 1 93.56 74 LEU A C 1
ATOM 619 O O . LEU A 1 74 ? 3.018 14.516 10 1 93.56 74 LEU A O 1
ATOM 623 N N . PRO A 1 75 ? 0.998 13.664 10.539 1 94.62 75 PRO A N 1
ATOM 624 C CA . PRO A 1 75 ? 0.603 13.664 9.133 1 94.62 75 PRO A CA 1
ATOM 625 C C . PRO A 1 75 ? 0.493 15.07 8.547 1 94.62 75 PRO A C 1
ATOM 627 O O . PRO A 1 75 ? 0.054 16 9.234 1 94.62 75 PRO A O 1
ATOM 630 N N . GLY A 1 76 ? 0.812 15.195 7.297 1 94.19 76 GLY A N 1
ATOM 631 C CA . GLY A 1 76 ? 0.791 16.484 6.633 1 94.19 76 GLY A CA 1
ATOM 632 C C . GLY A 1 76 ? 2.176 17.047 6.375 1 94.19 76 GLY A C 1
ATOM 633 O O . GLY A 1 76 ? 2.334 18 5.602 1 94.19 76 GLY A O 1
ATOM 634 N N . ILE A 1 77 ? 3.15 16.484 7.02 1 95.25 77 ILE A N 1
ATOM 635 C CA . ILE A 1 77 ? 4.535 16.922 6.891 1 95.25 77 ILE A CA 1
ATOM 636 C C . ILE A 1 77 ? 5.309 15.945 6.012 1 95.25 77 ILE A C 1
ATOM 638 O O . ILE A 1 77 ? 5.305 14.734 6.27 1 95.25 77 ILE A O 1
ATOM 642 N N . SER A 1 78 ? 5.949 16.406 4.992 1 93.5 78 SER A N 1
ATOM 643 C CA . SER A 1 78 ? 6.691 15.539 4.078 1 93.5 78 SER A CA 1
ATOM 644 C C . SER A 1 78 ? 8.109 15.297 4.578 1 93.5 78 SER A C 1
ATOM 646 O O . SER A 1 78 ? 8.602 14.172 4.539 1 93.5 78 SER A O 1
ATOM 648 N N . LEU A 1 79 ? 8.734 16.328 5.016 1 95.94 79 LEU A N 1
ATOM 649 C CA . LEU A 1 79 ? 10.094 16.25 5.531 1 95.94 79 LEU A CA 1
ATOM 650 C C . LEU A 1 79 ? 10.367 17.391 6.512 1 95.94 79 LEU A C 1
ATOM 652 O O . LEU A 1 79 ? 9.648 18.391 6.52 1 95.94 79 LEU A O 1
ATOM 656 N N . PHE A 1 80 ? 11.383 17.188 7.355 1 97.69 80 PHE A N 1
ATOM 657 C CA . PHE A 1 80 ? 11.773 18.25 8.289 1 97.69 80 PHE A CA 1
ATOM 658 C C . PHE A 1 80 ? 13.242 18.109 8.664 1 97.69 80 PHE A C 1
ATOM 660 O O . PHE A 1 80 ? 13.867 17.078 8.414 1 97.69 80 PHE A O 1
ATOM 667 N N . PHE A 1 81 ? 13.805 19.203 9.156 1 97.81 81 PHE A N 1
ATOM 668 C CA . PHE A 1 81 ? 15.203 19.203 9.555 1 97.81 81 PHE A CA 1
ATOM 669 C C . PHE A 1 81 ? 15.477 20.312 10.578 1 97.81 81 PHE A C 1
ATOM 671 O O . PHE A 1 81 ? 14.742 21.297 10.641 1 97.81 81 PHE A O 1
ATOM 678 N N . PHE A 1 82 ? 16.484 20.047 11.383 1 97.69 82 PHE A N 1
ATOM 679 C CA . PHE A 1 82 ? 17.031 21.078 12.258 1 97.69 82 PHE A CA 1
ATOM 680 C C . PHE A 1 82 ? 18.078 21.906 11.531 1 97.69 82 PHE A C 1
ATOM 682 O O . PHE A 1 82 ? 18.969 21.344 10.875 1 97.69 82 PHE A O 1
ATOM 689 N N . ALA A 1 83 ? 17.938 23.203 11.656 1 97.25 83 ALA A N 1
ATOM 690 C CA . ALA A 1 83 ? 18.844 24.062 10.898 1 97.25 83 ALA A CA 1
ATOM 691 C C . ALA A 1 83 ? 19.328 25.234 11.742 1 97.25 83 ALA A C 1
ATOM 693 O O . ALA A 1 83 ? 18.688 25.594 12.734 1 97.25 83 ALA A O 1
ATOM 694 N N . SER A 1 84 ? 20.5 25.75 11.352 1 96.5 84 SER A N 1
ATOM 695 C CA . SER A 1 84 ? 20.984 27.047 11.844 1 96.5 84 SER A CA 1
ATOM 696 C C . SER A 1 84 ? 20.609 28.172 10.891 1 96.5 84 SER A C 1
ATOM 698 O O . SER A 1 84 ? 20.938 28.125 9.703 1 96.5 84 SER A O 1
ATOM 700 N N . GLN A 1 85 ? 19.891 29.016 11.43 1 95.75 85 GLN A N 1
ATOM 701 C CA . GLN A 1 85 ? 19.516 30.203 10.664 1 95.75 85 GLN A CA 1
ATOM 702 C C . GLN A 1 85 ? 20.484 31.359 10.938 1 95.75 85 GLN A C 1
ATOM 704 O O . GLN A 1 85 ? 20.719 31.719 12.094 1 95.75 85 GLN A O 1
ATOM 709 N N . ILE A 1 86 ? 21.031 31.922 9.867 1 94.81 86 ILE A N 1
ATOM 710 C CA . ILE A 1 86 ? 21.984 33.031 10.039 1 94.81 86 ILE A CA 1
ATOM 711 C C . ILE A 1 86 ? 21.688 34.125 9.031 1 94.81 86 ILE A C 1
ATOM 713 O O . ILE A 1 86 ? 21.141 33.875 7.949 1 94.81 86 ILE A O 1
ATOM 717 N N . VAL A 1 87 ? 22.094 35.281 9.422 1 93.06 87 VAL A N 1
ATOM 718 C CA . VAL A 1 87 ? 21.906 36.406 8.516 1 93.06 87 VAL A CA 1
ATOM 719 C C . VAL A 1 87 ? 22.766 36.219 7.266 1 93.06 87 VAL A C 1
ATOM 721 O O . VAL A 1 87 ? 23.734 35.438 7.285 1 93.06 87 VAL A O 1
ATOM 724 N N . ARG A 1 88 ? 22.375 36.875 6.215 1 91.88 88 ARG A N 1
ATOM 725 C CA . ARG A 1 88 ? 23.094 36.75 4.953 1 91.88 88 ARG A CA 1
ATOM 726 C C . ARG A 1 88 ? 24.438 37.469 5.012 1 91.88 88 ARG A C 1
ATOM 728 O O . ARG A 1 88 ? 24.656 38.438 4.32 1 91.88 88 ARG A O 1
ATOM 735 N N . GLU A 1 89 ? 25.312 36.906 5.723 1 91.31 89 GLU A N 1
ATOM 736 C CA . GLU A 1 89 ? 26.688 37.406 5.848 1 91.31 89 GLU A CA 1
ATOM 737 C C . GLU A 1 89 ? 27.688 36.25 5.594 1 91.31 89 GLU A C 1
ATOM 739 O O . GLU A 1 89 ? 27.688 35.25 6.305 1 91.31 89 GLU A O 1
ATOM 744 N N . GLU A 1 90 ? 28.469 36.531 4.676 1 90.56 90 GLU A N 1
ATOM 745 C CA . GLU A 1 90 ? 29.391 35.5 4.195 1 90.56 90 GLU A CA 1
ATOM 746 C C . GLU A 1 90 ? 30.297 35.031 5.32 1 90.56 90 GLU A C 1
ATOM 748 O O . GLU A 1 90 ? 30.484 33.812 5.492 1 90.56 90 GLU A O 1
ATOM 753 N N . ASN A 1 91 ? 30.859 35.969 6.035 1 92.25 91 ASN A N 1
ATOM 754 C CA . ASN A 1 91 ? 31.797 35.594 7.086 1 92.25 91 ASN A CA 1
ATOM 755 C C . ASN A 1 91 ? 31.156 34.719 8.141 1 92.25 91 ASN A C 1
ATOM 757 O O . ASN A 1 91 ? 31.781 33.75 8.625 1 92.25 91 ASN A O 1
ATOM 761 N N . LYS A 1 92 ? 30 35.062 8.453 1 93.88 92 LYS A N 1
ATOM 762 C CA . LYS A 1 92 ? 29.266 34.281 9.438 1 93.88 92 LYS A CA 1
ATOM 763 C C . LYS A 1 92 ? 28.969 32.875 8.898 1 93.88 92 LYS A C 1
ATOM 765 O O . LYS A 1 92 ? 29.031 31.891 9.641 1 93.88 92 LYS A O 1
ATOM 770 N N . LEU A 1 93 ? 28.594 32.812 7.641 1 95.56 93 LEU A N 1
ATOM 771 C CA . LEU A 1 93 ? 28.328 31.531 7 1 95.56 93 LEU A CA 1
ATOM 772 C C . LEU A 1 93 ? 29.594 30.656 6.996 1 95.56 93 LEU A C 1
ATOM 774 O O . LEU A 1 93 ? 29.531 29.484 7.352 1 95.56 93 LEU A O 1
ATOM 778 N N . LEU A 1 94 ? 30.672 31.266 6.66 1 95.12 94 LEU A N 1
ATOM 779 C CA . LEU A 1 94 ? 31.938 30.531 6.613 1 95.12 94 LEU A CA 1
ATOM 780 C C . LEU A 1 94 ? 32.344 30.031 7.996 1 95.12 94 LEU A C 1
ATOM 782 O O . LEU A 1 94 ? 32.781 28.906 8.141 1 95.12 94 LEU A O 1
ATOM 786 N N . ASP A 1 95 ? 32.156 30.891 8.953 1 94.88 95 ASP A N 1
ATOM 787 C CA . ASP A 1 95 ? 32.469 30.5 10.328 1 94.88 95 ASP A CA 1
ATOM 788 C C . ASP A 1 95 ? 31.594 29.328 10.781 1 94.88 95 ASP A C 1
ATOM 790 O O . ASP A 1 95 ? 32.094 28.406 11.438 1 94.88 95 ASP A O 1
ATOM 794 N N . LEU A 1 96 ? 30.359 29.438 10.5 1 95 96 LEU A N 1
ATOM 795 C CA . LEU A 1 96 ? 29.438 28.359 10.852 1 95 96 LEU A CA 1
ATOM 796 C C . LEU A 1 96 ? 29.844 27.047 10.188 1 95 96 LEU A C 1
ATOM 798 O O . LEU A 1 96 ? 29.859 26 10.836 1 95 96 LEU A O 1
ATOM 802 N N . LEU A 1 97 ? 30.156 27.078 8.922 1 95.81 97 LEU A N 1
ATOM 803 C CA . LEU A 1 97 ? 30.547 25.891 8.164 1 95.81 97 LEU A CA 1
ATOM 804 C C . LEU A 1 97 ? 31.844 25.297 8.719 1 95.81 97 LEU A C 1
ATOM 806 O O . LEU A 1 97 ? 31.984 24.078 8.82 1 95.81 97 LEU A O 1
ATOM 810 N N . PHE A 1 98 ? 32.688 26.203 9.07 1 94.81 98 PHE A N 1
ATOM 811 C CA . PHE A 1 98 ? 33.938 25.75 9.656 1 94.81 98 PHE A CA 1
ATOM 812 C C . PHE A 1 98 ? 33.688 24.984 10.945 1 94.81 98 PHE A C 1
ATOM 814 O O . PHE A 1 98 ? 34.281 23.906 11.148 1 94.81 98 PHE A O 1
ATOM 821 N N . ASN A 1 99 ? 32.906 25.547 11.75 1 94 99 ASN A N 1
ATOM 822 C CA . ASN A 1 99 ? 32.594 24.891 13.023 1 94 99 ASN A CA 1
ATOM 823 C C . ASN A 1 99 ? 31.953 23.531 12.812 1 94 99 ASN A C 1
ATOM 825 O O . ASN A 1 99 ? 32.156 22.625 13.609 1 94 99 ASN A O 1
ATOM 829 N N . LEU A 1 100 ? 31.156 23.391 11.781 1 93.5 100 LEU A N 1
ATOM 830 C CA . LEU A 1 100 ? 30.469 22.156 11.453 1 93.5 100 LEU A CA 1
ATOM 831 C C . LEU A 1 100 ? 31.469 21.094 10.961 1 93.5 100 LEU A C 1
ATOM 833 O O . LEU A 1 100 ? 31.297 19.906 11.25 1 93.5 100 LEU A O 1
ATOM 837 N N . PHE A 1 101 ? 32.5 21.531 10.297 1 94 101 PHE A N 1
ATOM 838 C CA . PHE A 1 101 ? 33.344 20.594 9.555 1 94 101 PHE A CA 1
ATOM 839 C C . PHE A 1 101 ? 34.625 20.281 10.344 1 94 101 PHE A C 1
ATOM 841 O O . PHE A 1 101 ? 35.312 19.297 10.055 1 94 101 PHE A O 1
ATOM 848 N N . LYS A 1 102 ? 35 21.062 11.234 1 90.88 102 LYS A N 1
ATOM 849 C CA . LYS A 1 102 ? 36.312 21 11.875 1 90.88 102 LYS A CA 1
ATOM 850 C C . LYS A 1 102 ? 36.562 19.625 12.461 1 90.88 102 LYS A C 1
ATOM 852 O O . LYS A 1 102 ? 37.719 19.203 12.555 1 90.88 102 LYS A O 1
ATOM 857 N N . ASP A 1 103 ? 35.531 18.906 12.781 1 91.25 103 ASP A N 1
ATOM 858 C CA . ASP A 1 103 ? 35.719 17.625 13.438 1 91.25 103 ASP A CA 1
ATOM 859 C C . ASP A 1 103 ? 35.594 16.469 12.438 1 91.25 103 ASP A C 1
ATOM 861 O O . ASP A 1 103 ? 35.594 15.305 12.82 1 91.25 103 ASP A O 1
ATOM 865 N N . PHE A 1 104 ? 35.531 16.781 11.211 1 92.75 104 PHE A N 1
ATOM 866 C CA . PHE A 1 104 ? 35.375 15.766 10.18 1 92.75 104 PHE A CA 1
ATOM 867 C C . PHE A 1 104 ? 36.531 15.836 9.188 1 92.75 104 PHE A C 1
ATOM 869 O O . PHE A 1 104 ? 37.125 16.891 9 1 92.75 104 PHE A O 1
ATOM 876 N N . ASN A 1 105 ? 36.812 14.742 8.555 1 88.94 105 ASN A N 1
ATOM 877 C CA . ASN A 1 105 ? 37.906 14.664 7.621 1 88.94 105 ASN A CA 1
ATOM 878 C C . ASN A 1 105 ? 37.531 15.148 6.23 1 88.94 105 ASN A C 1
ATOM 880 O O . ASN A 1 105 ? 38.375 15.547 5.438 1 88.94 105 ASN A O 1
ATOM 884 N N . SER A 1 106 ? 36.344 14.992 6.004 1 91.88 106 SER A N 1
ATOM 885 C CA . SER A 1 106 ? 35.875 15.367 4.68 1 91.88 106 SER A CA 1
ATOM 886 C C . SER A 1 106 ? 34.469 15.914 4.738 1 91.88 106 SER A C 1
ATOM 888 O O . SER A 1 106 ? 33.688 15.57 5.641 1 91.88 106 SER A O 1
ATOM 890 N N . PHE A 1 107 ? 34.25 16.875 3.82 1 95.19 107 PHE A N 1
ATOM 891 C CA . PHE A 1 107 ? 32.906 17.469 3.777 1 95.19 107 PHE A CA 1
ATOM 892 C C . PHE A 1 107 ? 32.469 17.719 2.34 1 95.19 107 PHE A C 1
ATOM 894 O O . PHE A 1 107 ? 33.281 17.672 1.421 1 95.19 107 PHE A O 1
ATOM 901 N N . LYS A 1 108 ? 31.188 17.844 2.15 1 96.25 108 LYS A N 1
ATOM 902 C CA . LYS A 1 108 ? 30.578 18.25 0.889 1 96.25 108 LYS A CA 1
ATOM 903 C C . LYS A 1 108 ? 29.531 19.328 1.111 1 96.25 108 LYS A C 1
ATOM 905 O O . LYS A 1 108 ? 28.844 19.344 2.143 1 96.25 108 LYS A O 1
ATOM 910 N N . LEU A 1 109 ? 29.453 20.281 0.209 1 96 109 LEU A N 1
ATOM 911 C CA . LEU A 1 109 ? 28.453 21.344 0.271 1 96 109 LEU A CA 1
ATOM 912 C C . LEU A 1 109 ? 27.344 21.125 -0.746 1 96 109 LEU A C 1
ATOM 914 O O . LEU A 1 109 ? 27.594 20.672 -1.865 1 96 109 LEU A O 1
ATOM 918 N N . GLU A 1 110 ? 26.156 21.266 -0.28 1 96.44 110 GLU A N 1
ATOM 919 C CA . GLU A 1 110 ? 25 21.328 -1.16 1 96.44 110 GLU A CA 1
ATOM 920 C C . GLU A 1 110 ? 24.25 22.656 -0.994 1 96.44 110 GLU A C 1
ATOM 922 O O . GLU A 1 110 ? 23.844 23.016 0.114 1 96.44 110 GLU A O 1
ATOM 927 N N . VAL A 1 111 ? 24.109 23.359 -2.129 1 95.81 111 VAL A N 1
ATOM 928 C CA . VAL A 1 111 ? 23.516 24.688 -2.043 1 95.81 111 VAL A CA 1
ATOM 929 C C . VAL A 1 111 ? 22.203 24.719 -2.834 1 95.81 111 VAL A C 1
ATOM 931 O O . VAL A 1 111 ? 22.125 24.188 -3.943 1 95.81 111 VAL A O 1
ATOM 934 N N . LYS A 1 112 ? 21.188 25.25 -2.213 1 95 112 LYS A N 1
ATOM 935 C CA . LYS A 1 112 ? 19.906 25.469 -2.881 1 95 112 LYS A CA 1
ATOM 936 C C . LYS A 1 112 ? 19.5 26.938 -2.797 1 95 112 LYS A C 1
ATOM 938 O O . LYS A 1 112 ? 19.328 27.484 -1.701 1 95 112 LYS A O 1
ATOM 943 N N . ARG A 1 113 ? 19.375 27.5 -3.918 1 94.12 113 ARG A N 1
ATOM 944 C CA . ARG A 1 113 ? 19.016 28.906 -4.016 1 94.12 113 ARG A CA 1
ATOM 945 C C . ARG A 1 113 ? 17.5 29.078 -4.07 1 94.12 113 ARG A C 1
ATOM 947 O O . ARG A 1 113 ? 16.906 29.078 -5.152 1 94.12 113 ARG A O 1
ATOM 954 N N . ARG A 1 114 ? 16.844 29.359 -2.945 1 90.38 114 ARG A N 1
ATOM 955 C CA . ARG A 1 114 ? 15.398 29.547 -2.875 1 90.38 114 ARG A CA 1
ATOM 956 C C . ARG A 1 114 ? 15.023 30.969 -3.285 1 90.38 114 ARG A C 1
ATOM 958 O O . ARG A 1 114 ? 13.945 31.188 -3.85 1 90.38 114 ARG A O 1
ATOM 965 N N . ASP A 1 115 ? 15.945 31.828 -2.871 1 92.06 115 ASP A N 1
ATOM 966 C CA . ASP A 1 115 ? 15.789 33.219 -3.346 1 92.06 115 ASP A CA 1
ATOM 967 C C . ASP A 1 115 ? 16.453 33.406 -4.711 1 92.06 115 ASP A C 1
ATOM 969 O O . ASP A 1 115 ? 17.656 33.625 -4.797 1 92.06 115 ASP A O 1
ATOM 973 N N . LYS A 1 116 ? 15.734 33.5 -5.699 1 87.75 116 LYS A N 1
ATOM 974 C CA . LYS A 1 116 ? 16.234 33.562 -7.066 1 87.75 116 LYS A CA 1
ATOM 975 C C . LYS A 1 116 ? 16.875 34.938 -7.344 1 87.75 116 LYS A C 1
ATOM 977 O O . LYS A 1 116 ? 17.609 35.094 -8.328 1 87.75 116 LYS A O 1
ATOM 982 N N . ASN A 1 117 ? 16.703 35.812 -6.395 1 88.62 117 ASN A N 1
ATOM 983 C CA . ASN A 1 117 ? 17.297 37.125 -6.555 1 88.62 117 ASN A CA 1
ATOM 984 C C . ASN A 1 117 ? 18.734 37.156 -6.047 1 88.62 117 ASN A C 1
ATOM 986 O O . ASN A 1 117 ? 19.453 38.156 -6.219 1 88.62 117 ASN A O 1
ATOM 990 N N . PHE A 1 118 ? 19.094 36.156 -5.488 1 89.5 118 PHE A N 1
ATOM 991 C CA . PHE A 1 118 ? 20.469 36.062 -5.051 1 89.5 118 PHE A CA 1
ATOM 992 C C . PHE A 1 118 ? 21.422 36.094 -6.246 1 89.5 118 PHE A C 1
ATOM 994 O O . PHE A 1 118 ? 21.141 35.469 -7.285 1 89.5 118 PHE A O 1
ATOM 1001 N N . ALA A 1 119 ? 22.5 36.719 -6.109 1 86.25 119 ALA A N 1
ATOM 1002 C CA . ALA A 1 119 ? 23.359 37.094 -7.23 1 86.25 119 ALA A CA 1
ATOM 1003 C C . ALA A 1 119 ? 23.969 35.844 -7.879 1 86.25 119 ALA A C 1
ATOM 1005 O O . ALA A 1 119 ? 23.969 35.719 -9.102 1 86.25 119 ALA A O 1
ATOM 1006 N N . GLU A 1 120 ? 24.422 34.938 -7.141 1 88.75 120 GLU A N 1
ATOM 1007 C CA . GLU A 1 120 ? 25.078 33.75 -7.656 1 88.75 120 GLU A CA 1
ATOM 1008 C C . GLU A 1 120 ? 24.109 32.562 -7.711 1 88.75 120 GLU A C 1
ATOM 1010 O O . GLU A 1 120 ? 23.25 32.438 -6.844 1 88.75 120 GLU A O 1
ATOM 1015 N N . ASN A 1 121 ? 24.25 31.781 -8.789 1 90.81 121 ASN A N 1
ATOM 1016 C CA . ASN A 1 121 ? 23.484 30.547 -8.789 1 90.81 121 ASN A CA 1
ATOM 1017 C C . ASN A 1 121 ? 24.062 29.531 -7.812 1 90.81 121 ASN A C 1
ATOM 1019 O O . ASN A 1 121 ? 25.141 29.734 -7.262 1 90.81 121 ASN A O 1
ATOM 1023 N N . SER A 1 122 ? 23.312 28.5 -7.57 1 93.94 122 SER A N 1
ATOM 1024 C CA . SER A 1 122 ? 23.641 27.516 -6.551 1 93.94 122 SER A CA 1
ATOM 1025 C C . SER A 1 122 ? 25.031 26.922 -6.793 1 93.94 122 SER A C 1
ATOM 1027 O O . SER A 1 122 ? 25.844 26.812 -5.867 1 93.94 122 SER A O 1
ATOM 1029 N N . SER A 1 123 ? 25.312 26.516 -8.055 1 93.75 123 SER A N 1
ATOM 1030 C CA . SER A 1 123 ? 26.578 25.875 -8.383 1 93.75 123 SER A CA 1
ATOM 1031 C C . SER A 1 123 ? 27.75 26.828 -8.148 1 93.75 123 SER A C 1
ATOM 1033 O O . SER A 1 123 ? 28.766 26.438 -7.57 1 93.75 123 SER A O 1
ATOM 1035 N N . ASN A 1 124 ? 27.656 28 -8.586 1 93.69 124 ASN A N 1
ATOM 1036 C CA . ASN A 1 124 ? 28.703 29 -8.422 1 93.69 124 ASN A CA 1
ATOM 1037 C C . ASN A 1 124 ? 28.938 29.328 -6.945 1 93.69 124 ASN A C 1
ATOM 1039 O O . ASN A 1 124 ? 30.094 29.438 -6.516 1 93.69 124 ASN A O 1
ATOM 1043 N N . PHE A 1 125 ? 27.875 29.547 -6.258 1 94.69 125 PHE A N 1
ATOM 1044 C CA . PHE A 1 125 ? 28.016 29.875 -4.844 1 94.69 125 PHE A CA 1
ATOM 1045 C C . PHE A 1 125 ? 28.672 28.719 -4.086 1 94.69 125 PHE A C 1
ATOM 1047 O O . PHE A 1 125 ? 29.453 28.938 -3.164 1 94.69 125 PHE A O 1
ATOM 1054 N N . LYS A 1 126 ? 28.297 27.453 -4.383 1 94.38 126 LYS A N 1
ATOM 1055 C CA . LYS A 1 126 ? 28.906 26.266 -3.807 1 94.38 126 LYS A CA 1
ATOM 1056 C C . LYS A 1 126 ? 30.422 26.266 -3.996 1 94.38 126 LYS A C 1
ATOM 1058 O O . LYS A 1 126 ? 31.172 26.047 -3.045 1 94.38 126 LYS A O 1
ATOM 1063 N N . LYS A 1 127 ? 30.844 26.562 -5.211 1 94.19 127 LYS A N 1
ATOM 1064 C CA . LYS A 1 127 ? 32.281 26.641 -5.527 1 94.19 127 LYS A CA 1
ATOM 1065 C C . LYS A 1 127 ? 32.938 27.766 -4.758 1 94.19 127 LYS A C 1
ATOM 1067 O O . LYS A 1 127 ? 34.062 27.609 -4.242 1 94.19 127 LYS A O 1
ATOM 1072 N N . TYR A 1 128 ? 32.312 28.844 -4.824 1 94.44 128 TYR A N 1
ATOM 1073 C CA . TYR A 1 128 ? 32.812 30.016 -4.121 1 94.44 128 TYR A CA 1
ATOM 1074 C C . TYR A 1 128 ? 33.062 29.703 -2.648 1 94.44 128 TYR A C 1
ATOM 1076 O O . TYR A 1 128 ? 34.125 30.016 -2.109 1 94.44 128 TYR A O 1
ATOM 1084 N N . LEU A 1 129 ? 32.062 29.141 -2.002 1 94.94 129 LEU A N 1
ATOM 1085 C CA . LEU A 1 129 ? 32.156 28.797 -0.588 1 94.94 129 LEU A CA 1
ATOM 1086 C C . LEU A 1 129 ? 33.312 27.828 -0.354 1 94.94 129 LEU A C 1
ATOM 1088 O O . LEU A 1 129 ? 34.031 27.938 0.638 1 94.94 129 LEU A O 1
ATOM 1092 N N . ALA A 1 130 ? 33.438 26.875 -1.208 1 94 130 ALA A N 1
ATOM 1093 C CA . ALA A 1 130 ? 34.531 25.891 -1.093 1 94 130 ALA A CA 1
ATOM 1094 C C . ALA A 1 130 ? 35.906 26.562 -1.134 1 94 130 ALA A C 1
ATOM 1096 O O . ALA A 1 130 ? 36.781 26.234 -0.342 1 94 130 ALA A O 1
ATOM 1097 N N . VAL A 1 131 ? 36 27.438 -2.076 1 94.31 131 VAL A N 1
ATOM 1098 C CA . VAL A 1 131 ? 37.281 28.156 -2.242 1 94.31 131 VAL A CA 1
ATOM 1099 C C . VAL A 1 131 ? 37.562 28.984 -0.991 1 94.31 131 VAL A C 1
ATOM 1101 O O . VAL A 1 131 ? 38.688 29 -0.488 1 94.31 131 VAL A O 1
ATOM 1104 N N . LYS A 1 132 ? 36.562 29.656 -0.511 1 95 132 LYS A N 1
ATOM 1105 C CA . LYS A 1 132 ? 36.75 30.516 0.656 1 95 132 LYS A CA 1
ATOM 1106 C C . LYS A 1 132 ? 37.094 29.703 1.899 1 95 132 LYS A C 1
ATOM 1108 O O . LYS A 1 132 ? 37.875 30.125 2.742 1 95 132 LYS A O 1
ATOM 1113 N N . LEU A 1 133 ? 36.438 28.641 2.078 1 95.06 133 LEU A N 1
ATOM 1114 C CA . LEU A 1 133 ? 36.719 27.75 3.205 1 95.06 133 LEU A CA 1
ATOM 1115 C C . LEU A 1 133 ? 38.156 27.25 3.154 1 95.06 133 LEU A C 1
ATOM 1117 O O . LEU A 1 133 ? 38.812 27.125 4.191 1 95.06 133 LEU A O 1
ATOM 1121 N N . PHE A 1 134 ? 38.625 27.016 1.969 1 93.56 134 PHE A N 1
ATOM 1122 C CA . PHE A 1 134 ? 40 26.594 1.802 1 93.56 134 PHE A CA 1
ATOM 1123 C C . PHE A 1 134 ? 40.969 27.734 2.148 1 93.56 134 PHE A C 1
ATOM 1125 O O . PHE A 1 134 ? 41.938 27.531 2.859 1 93.56 134 PHE A O 1
ATOM 1132 N N . GLU A 1 135 ? 40.688 28.828 1.626 1 94.81 135 GLU A N 1
ATOM 1133 C CA . GLU A 1 135 ? 41.562 30 1.826 1 94.81 135 GLU A CA 1
ATOM 1134 C C . GLU A 1 135 ? 41.625 30.375 3.301 1 94.81 135 GLU A C 1
ATOM 1136 O O . GLU A 1 135 ? 42.719 30.672 3.818 1 94.81 135 GLU A O 1
ATOM 1141 N N . LYS A 1 136 ? 40.531 30.359 3.898 1 94.31 136 LYS A N 1
ATOM 1142 C CA . LYS A 1 136 ? 40.438 30.891 5.254 1 94.31 136 LYS A CA 1
ATOM 1143 C C . LYS A 1 136 ? 40.781 29.828 6.289 1 94.31 136 LYS A C 1
ATOM 1145 O O . LYS A 1 136 ? 41.375 30.141 7.32 1 94.31 136 LYS A O 1
ATOM 1150 N N . TYR A 1 137 ? 40.438 28.562 6.023 1 93.5 137 TYR A N 1
ATOM 1151 C CA . TYR A 1 137 ? 40.531 27.562 7.082 1 93.5 137 TYR A CA 1
ATOM 1152 C C . TYR A 1 137 ? 41.312 26.344 6.598 1 93.5 137 TYR A C 1
ATOM 1154 O O . TYR A 1 137 ? 41.531 25.391 7.355 1 93.5 137 TYR A O 1
ATOM 1162 N N . GLN A 1 138 ? 41.656 26.25 5.32 1 92.19 138 GLN A N 1
ATOM 1163 C CA . GLN A 1 138 ? 42.375 25.141 4.719 1 92.19 138 GLN A CA 1
ATOM 1164 C C . GLN A 1 138 ? 41.562 23.859 4.727 1 92.19 138 GLN A C 1
ATOM 1166 O O . GLN A 1 138 ? 42.094 22.781 5.008 1 92.19 138 GLN A O 1
ATOM 1171 N N . LEU A 1 139 ? 40.25 24.062 4.602 1 91.5 139 LEU A N 1
ATOM 1172 C CA . LEU A 1 139 ? 39.375 22.922 4.508 1 91.5 139 LEU A CA 1
ATOM 1173 C C . LEU A 1 139 ? 39.094 22.562 3.051 1 91.5 139 LEU A C 1
ATOM 1175 O O . LEU A 1 139 ? 38.844 23.422 2.221 1 91.5 139 LEU A O 1
ATOM 1179 N N . LYS A 1 140 ? 39.344 21.234 2.68 1 87.25 140 LYS A N 1
ATOM 1180 C CA . LYS A 1 140 ? 39.094 20.766 1.318 1 87.25 140 LYS A CA 1
ATOM 1181 C C . LYS A 1 140 ? 37.906 19.828 1.267 1 87.25 140 LYS A C 1
ATOM 1183 O O . LYS A 1 140 ? 37.812 18.859 2.035 1 87.25 140 LYS A O 1
ATOM 1188 N N . GLY A 1 141 ? 36.969 20.156 0.381 1 89.31 141 GLY A N 1
ATO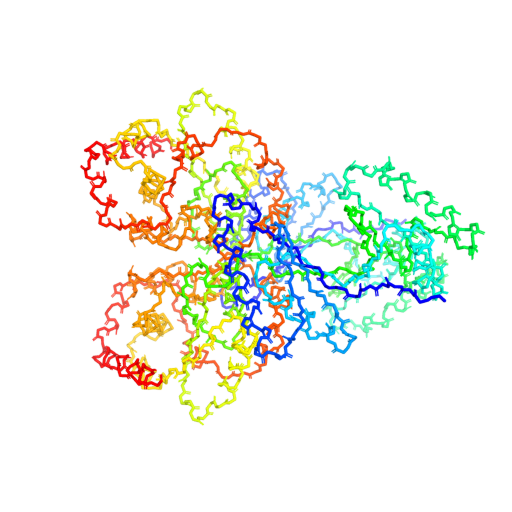M 1189 C CA . GLY A 1 141 ? 35.812 19.328 0.215 1 89.31 141 GLY A CA 1
ATOM 1190 C C . GLY A 1 141 ? 36 18.156 -0.727 1 89.31 141 GLY A C 1
ATOM 1191 O O . GLY A 1 141 ? 37 18.125 -1.469 1 89.31 141 GLY A O 1
ATOM 1192 N N . VAL A 1 142 ? 35.156 17.172 -0.59 1 89.56 142 VAL A N 1
ATOM 1193 C CA . VAL A 1 142 ? 35.219 16.016 -1.481 1 89.56 142 VAL A CA 1
ATOM 1194 C C . VAL A 1 142 ? 33.875 15.812 -2.164 1 89.56 142 VAL A C 1
ATOM 1196 O O . VAL A 1 142 ? 32.812 16.234 -1.638 1 89.56 142 VAL A O 1
ATOM 1199 N N . ILE A 1 143 ? 33.906 15.219 -3.354 1 86.81 143 ILE A N 1
ATOM 1200 C CA . ILE A 1 143 ? 32.688 14.992 -4.117 1 86.81 143 ILE A CA 1
ATOM 1201 C C . ILE A 1 143 ? 32.094 13.633 -3.756 1 86.81 143 ILE A C 1
ATOM 1203 O O . ILE A 1 143 ? 30.875 13.492 -3.596 1 86.81 143 ILE A O 1
ATOM 1207 N N . ASN A 1 144 ? 33 12.781 -3.529 1 86.81 144 ASN A N 1
ATOM 1208 C CA . ASN A 1 144 ? 32.562 11.406 -3.328 1 86.81 144 ASN A CA 1
ATOM 1209 C C . ASN A 1 144 ? 32.719 10.969 -1.876 1 86.81 144 ASN A C 1
ATOM 1211 O O . ASN A 1 144 ? 33.75 11.219 -1.264 1 86.81 144 ASN A O 1
ATOM 1215 N N . ASN A 1 145 ? 31.75 10.375 -1.326 1 87.62 145 ASN A N 1
ATOM 1216 C CA . ASN A 1 145 ? 31.703 9.742 -0.014 1 87.62 145 ASN A CA 1
ATOM 1217 C C . ASN A 1 145 ? 32.156 10.695 1.087 1 87.62 145 ASN A C 1
ATOM 1219 O O . ASN A 1 145 ? 33.094 10.391 1.843 1 87.62 145 ASN A O 1
ATOM 1223 N N . PRO A 1 146 ? 31.641 11.797 1.218 1 92.06 146 PRO A N 1
ATOM 1224 C CA . PRO A 1 146 ? 31.969 12.719 2.307 1 92.06 146 PRO A CA 1
ATOM 1225 C C . PRO A 1 146 ? 31.531 12.203 3.672 1 92.06 146 PRO A C 1
ATOM 1227 O O . PRO A 1 146 ? 30.531 11.477 3.768 1 92.06 146 PRO A O 1
ATOM 1230 N N . GLU A 1 147 ? 32.219 12.539 4.617 1 92.75 147 GLU A N 1
ATOM 1231 C CA . GLU A 1 147 ? 31.828 12.18 5.977 1 92.75 147 GLU A CA 1
ATOM 1232 C C . GLU A 1 147 ? 30.641 13 6.449 1 92.75 147 GLU A C 1
ATOM 1234 O O . GLU A 1 147 ? 29.859 12.547 7.289 1 92.75 147 GLU A O 1
ATOM 1239 N N . ILE A 1 148 ? 30.641 14.227 5.969 1 94.56 148 ILE A N 1
ATOM 1240 C CA . ILE A 1 148 ? 29.531 15.102 6.359 1 94.56 148 ILE A CA 1
ATOM 1241 C C . ILE A 1 148 ? 29.109 15.953 5.168 1 94.56 148 ILE A C 1
ATOM 1243 O O . ILE A 1 148 ? 29.938 16.375 4.367 1 94.56 148 ILE A O 1
ATOM 1247 N N . ILE A 1 149 ? 27.859 16.172 5.031 1 96.19 149 ILE A N 1
ATOM 1248 C CA . ILE A 1 149 ? 27.297 17.031 3.994 1 96.19 149 ILE A CA 1
ATOM 1249 C C . ILE A 1 149 ? 26.562 18.203 4.637 1 96.19 149 ILE A C 1
ATOM 1251 O O . ILE A 1 149 ? 25.703 18.016 5.504 1 96.19 149 ILE A O 1
ATOM 1255 N N . ALA A 1 150 ? 26.891 19.406 4.289 1 96.69 150 ALA A N 1
ATOM 1256 C CA . ALA A 1 150 ? 26.172 20.594 4.73 1 96.69 150 ALA A CA 1
ATOM 1257 C C . ALA A 1 150 ? 25.266 21.125 3.621 1 96.69 150 ALA A C 1
ATOM 1259 O O . ALA A 1 150 ? 25.75 21.453 2.531 1 96.69 150 ALA A O 1
ATOM 1260 N N . ASN A 1 151 ? 24 21.203 3.961 1 97.62 151 ASN A N 1
ATOM 1261 C CA . ASN A 1 151 ? 23.031 21.828 3.066 1 97.62 151 ASN A CA 1
ATOM 1262 C C . ASN A 1 151 ? 22.844 23.312 3.393 1 97.62 151 ASN A C 1
ATOM 1264 O O . ASN A 1 151 ? 22.672 23.672 4.559 1 97.62 151 ASN A O 1
ATOM 1268 N N . ILE A 1 152 ? 22.969 24.125 2.363 1 97.38 152 ILE A N 1
ATOM 1269 C CA . ILE A 1 152 ? 22.797 25.562 2.525 1 97.38 152 ILE A CA 1
ATOM 1270 C C . ILE A 1 152 ? 21.641 26.047 1.654 1 97.38 152 ILE A C 1
ATOM 1272 O O . ILE A 1 152 ? 21.688 25.938 0.426 1 97.38 152 ILE A O 1
ATOM 1276 N N . GLU A 1 153 ? 20.594 26.547 2.285 1 96.5 153 GLU A N 1
ATOM 1277 C CA . GLU A 1 153 ? 19.484 27.172 1.557 1 96.5 153 GLU A CA 1
ATOM 1278 C C . GLU A 1 153 ? 19.562 28.688 1.652 1 96.5 153 GLU A C 1
ATOM 1280 O O . GLU A 1 153 ? 19.688 29.234 2.746 1 96.5 153 GLU A O 1
ATOM 1285 N N . ILE A 1 154 ? 19.531 29.281 0.472 1 95.69 154 ILE A N 1
ATOM 1286 C CA . ILE A 1 154 ? 19.578 30.75 0.399 1 95.69 154 ILE A CA 1
ATOM 1287 C C . ILE A 1 154 ? 18.172 31.312 0.353 1 95.69 154 ILE A C 1
ATOM 1289 O O . ILE A 1 154 ? 17.469 31.156 -0.648 1 95.69 154 ILE A O 1
ATOM 1293 N N . LEU A 1 155 ? 17.828 31.922 1.398 1 94 155 LEU A N 1
ATOM 1294 C CA . LEU A 1 155 ? 16.516 32.562 1.461 1 94 155 LEU A CA 1
ATOM 1295 C C . LEU A 1 155 ? 16.656 34.094 1.36 1 94 155 LEU A C 1
ATOM 1297 O O . LEU A 1 155 ? 17.766 34.594 1.217 1 94 155 LEU A O 1
ATOM 1301 N N . LYS A 1 156 ? 15.578 34.781 1.357 1 90.88 156 LYS A N 1
ATOM 1302 C CA . LYS A 1 156 ? 15.578 36.219 1.139 1 90.88 156 LYS A CA 1
ATOM 1303 C C . LYS A 1 156 ? 16.375 36.938 2.221 1 90.88 156 LYS A C 1
ATOM 1305 O O . LYS A 1 156 ? 17.156 37.844 1.925 1 90.88 156 LYS A O 1
ATOM 1310 N N . GLU A 1 157 ? 16.203 36.5 3.447 1 90.12 157 GLU A N 1
ATOM 1311 C CA . GLU A 1 157 ? 16.781 37.281 4.539 1 90.12 157 GLU A CA 1
ATOM 1312 C C . GLU A 1 157 ? 17.844 36.5 5.289 1 90.12 157 GLU A C 1
ATOM 1314 O O . GLU A 1 157 ? 18.578 37.062 6.105 1 90.12 157 GLU A O 1
ATOM 1319 N N . HIS A 1 158 ? 17.922 35.281 4.996 1 94.25 158 HIS A N 1
ATOM 1320 C CA . HIS A 1 158 ? 18.828 34.469 5.797 1 94.25 158 HIS A CA 1
ATOM 1321 C C . HIS A 1 158 ? 19.281 33.25 5.027 1 94.25 158 HIS A C 1
ATOM 1323 O O . HIS A 1 158 ? 18.734 32.938 3.963 1 94.25 158 HIS A O 1
ATOM 1329 N N . PHE A 1 159 ? 20.359 32.625 5.551 1 95.44 159 PHE A N 1
ATOM 1330 C CA . PHE A 1 159 ? 20.781 31.281 5.16 1 95.44 159 PHE A CA 1
ATOM 1331 C C . PHE A 1 159 ? 20.25 30.234 6.148 1 95.44 159 PHE A C 1
ATOM 1333 O O . PHE A 1 159 ? 20.188 30.5 7.352 1 95.44 159 PHE A O 1
ATOM 1340 N N . LEU A 1 160 ? 19.875 29.172 5.629 1 96.5 160 LEU A N 1
ATOM 1341 C CA . LEU A 1 160 ? 19.641 27.984 6.449 1 96.5 160 LEU A CA 1
ATOM 1342 C C . LEU A 1 160 ? 20.703 26.938 6.195 1 96.5 160 LEU A C 1
ATOM 1344 O O . LEU A 1 160 ? 20.984 26.594 5.043 1 96.5 160 LEU A O 1
ATOM 1348 N N . VAL A 1 161 ? 21.297 26.469 7.285 1 97.44 161 VAL A N 1
ATOM 1349 C CA . VAL A 1 161 ? 22.328 25.453 7.164 1 97.44 161 VAL A CA 1
ATOM 1350 C C . VAL A 1 161 ? 21.938 24.219 7.98 1 97.44 161 VAL A C 1
ATOM 1352 O O . VAL A 1 161 ? 21.625 24.328 9.164 1 97.44 161 VAL A O 1
ATOM 1355 N N . PHE A 1 162 ? 21.922 23.078 7.316 1 97 162 PHE A N 1
ATOM 1356 C CA . PHE A 1 162 ? 21.594 21.859 8.031 1 97 162 PHE A CA 1
ATOM 1357 C C . PHE A 1 162 ? 22.344 20.672 7.449 1 97 162 PHE A C 1
ATOM 1359 O O . PHE A 1 162 ? 22.812 20.719 6.312 1 97 162 PHE A O 1
ATOM 1366 N N . THR A 1 163 ? 22.469 19.594 8.195 1 95.38 163 THR A N 1
ATOM 1367 C CA . THR A 1 163 ? 23.281 18.453 7.777 1 95.38 163 THR A CA 1
ATOM 1368 C C . THR A 1 163 ? 22.438 17.203 7.637 1 95.38 163 THR A C 1
ATOM 1370 O O . THR A 1 163 ? 22.875 16.219 7.023 1 95.38 163 THR A O 1
ATOM 1373 N N . GLU A 1 164 ? 21.312 17.203 8.273 1 94.19 164 GLU A N 1
ATOM 1374 C CA . GLU A 1 164 ? 20.469 16.016 8.258 1 94.19 164 GLU A CA 1
ATOM 1375 C C . GLU A 1 164 ? 19.031 16.359 7.953 1 94.19 164 GLU A C 1
ATOM 1377 O O . GLU A 1 164 ? 18.562 17.453 8.297 1 94.19 164 GLU A O 1
ATOM 1382 N N . ARG A 1 165 ? 18.406 15.547 7.211 1 95.19 165 ARG A N 1
ATOM 1383 C CA . ARG A 1 165 ? 16.969 15.648 6.914 1 95.19 165 ARG A CA 1
ATOM 1384 C C . ARG A 1 165 ? 16.219 14.422 7.418 1 95.19 165 ARG A C 1
ATOM 1386 O O . ARG A 1 165 ? 16.75 13.305 7.395 1 95.19 165 ARG A O 1
ATOM 1393 N N . PHE A 1 166 ? 15.047 14.656 7.844 1 96 166 PHE A N 1
ATOM 1394 C CA . PHE A 1 166 ? 14.195 13.578 8.328 1 96 166 PHE A CA 1
ATOM 1395 C C . PHE A 1 166 ? 12.906 13.5 7.523 1 96 166 PHE A C 1
ATOM 1397 O O . PHE A 1 166 ? 12.352 14.531 7.121 1 96 166 PHE A O 1
ATOM 1404 N N . LYS A 1 167 ? 12.523 12.266 7.328 1 92 167 LYS A N 1
ATOM 1405 C CA . LYS A 1 167 ? 11.258 12.055 6.629 1 92 167 LYS A CA 1
ATOM 1406 C C . LYS A 1 167 ? 10.07 12.297 7.555 1 92 167 LYS A C 1
ATOM 1408 O O . LYS A 1 167 ? 10.102 11.922 8.727 1 92 167 LYS A O 1
ATOM 1413 N N . GLY A 1 168 ? 9.078 12.961 7.008 1 91.81 168 GLY A N 1
ATOM 1414 C CA . GLY A 1 168 ? 7.793 13.047 7.691 1 91.81 168 GLY A CA 1
ATOM 1415 C C . GLY A 1 168 ? 6.82 11.961 7.281 1 91.81 168 GLY A C 1
ATOM 1416 O O . GLY A 1 168 ? 7.145 11.117 6.438 1 91.81 168 GLY A O 1
ATOM 1417 N N . LYS A 1 169 ? 5.641 11.961 7.883 1 89.75 169 LYS A N 1
ATOM 1418 C CA . LYS A 1 169 ? 4.637 10.945 7.598 1 89.75 169 LYS A CA 1
ATOM 1419 C C . LYS A 1 169 ? 3.953 11.203 6.258 1 89.75 169 LYS A C 1
ATOM 1421 O O . LYS A 1 169 ? 3.342 10.305 5.68 1 89.75 169 LYS A O 1
ATOM 1426 N N . GLY A 1 170 ? 4.043 12.484 5.871 1 90.56 170 GLY A N 1
ATOM 1427 C CA . GLY A 1 170 ? 3.312 12.859 4.668 1 90.56 170 GLY A CA 1
ATOM 1428 C C . GLY A 1 170 ? 1.808 12.859 4.859 1 90.56 170 GLY A C 1
ATOM 1429 O O . GLY A 1 170 ? 1.318 13.008 5.98 1 90.56 170 GLY A O 1
ATOM 1430 N N . GLY A 1 171 ? 1.095 12.922 3.715 1 93.12 171 GLY A N 1
ATOM 1431 C CA . GLY A 1 171 ? -0.355 12.812 3.752 1 93.12 171 GLY A CA 1
ATOM 1432 C C . GLY A 1 171 ? -1.042 14.125 4.094 1 93.12 171 GLY A C 1
ATOM 1433 O O . GLY A 1 171 ? -0.6 15.188 3.67 1 93.12 171 GLY A O 1
ATOM 1434 N N . LEU A 1 172 ? -2.201 13.961 4.809 1 95.19 172 LEU A N 1
ATOM 1435 C CA . LEU A 1 172 ? -3.064 15.086 5.156 1 95.19 172 LEU A CA 1
ATOM 1436 C C . LEU A 1 172 ? -3.184 15.227 6.672 1 95.19 172 LEU A C 1
ATOM 1438 O O . LEU A 1 172 ? -3.062 14.25 7.406 1 95.19 172 LEU A O 1
ATOM 1442 N N . PRO A 1 173 ? -3.424 16.438 7.145 1 96.12 173 PRO A N 1
ATOM 1443 C CA . PRO A 1 173 ? -3.533 16.625 8.594 1 96.12 173 PRO A CA 1
ATOM 1444 C C . PRO A 1 173 ? -4.727 15.898 9.203 1 96.12 173 PRO A C 1
ATOM 1446 O O . PRO A 1 173 ? -5.836 15.969 8.664 1 96.12 173 PRO A O 1
ATOM 1449 N N . VAL A 1 174 ? -4.492 15.273 10.273 1 97.25 174 VAL A N 1
ATOM 1450 C CA . VAL A 1 174 ? -5.566 14.602 10.992 1 97.25 174 VAL A CA 1
ATOM 1451 C C . VAL A 1 174 ? -6.699 15.586 11.273 1 97.25 174 VAL A C 1
ATOM 1453 O O . VAL A 1 174 ? -6.457 16.766 11.508 1 97.25 174 VAL A O 1
ATOM 1456 N N . TYR A 1 175 ? -7.992 15.094 11.203 1 96.94 175 TYR A N 1
ATOM 1457 C CA . TYR A 1 175 ? -9.234 15.82 11.438 1 96.94 175 TYR A CA 1
ATOM 1458 C C . TYR A 1 175 ? -9.68 16.562 10.18 1 96.94 175 TYR A C 1
ATOM 1460 O O . TYR A 1 175 ? -10.68 17.281 10.203 1 96.94 175 TYR A O 1
ATOM 1468 N N . SER A 1 176 ? -8.969 16.391 9.094 1 95.38 176 SER A N 1
ATOM 1469 C CA . SER A 1 176 ? -9.344 17.094 7.871 1 95.38 176 SER A CA 1
ATOM 1470 C C . SER A 1 176 ? -10.219 16.219 6.977 1 95.38 176 SER A C 1
ATOM 1472 O O . SER A 1 176 ? -10.828 16.719 6.027 1 95.38 176 SER A O 1
ATOM 1474 N N . SER A 1 177 ? -10.312 14.922 7.289 1 95.56 177 SER A N 1
ATOM 1475 C CA . SER A 1 177 ? -10.938 14.031 6.316 1 95.56 177 SER A CA 1
ATOM 1476 C C . SER A 1 177 ? -12.117 13.273 6.934 1 95.56 177 SER A C 1
ATOM 1478 O O . SER A 1 177 ? -12.875 12.609 6.223 1 95.56 177 SER A O 1
ATOM 1480 N N . GLY A 1 178 ? -12.258 13.242 8.188 1 95.94 178 GLY A N 1
ATOM 1481 C CA . GLY A 1 178 ? -13.367 12.547 8.836 1 95.94 178 GLY A CA 1
ATOM 1482 C C . GLY A 1 178 ? -12.93 11.75 10.047 1 95.94 178 GLY A C 1
ATOM 1483 O O . GLY A 1 178 ? -11.852 11.977 10.602 1 95.94 178 GLY A O 1
ATOM 1484 N N . LYS A 1 179 ? -13.82 10.93 10.547 1 97.88 179 LYS A N 1
ATOM 1485 C CA . LYS A 1 179 ? -13.586 10.086 11.711 1 97.88 179 LYS A CA 1
ATOM 1486 C C . LYS A 1 179 ? -13.75 8.609 11.367 1 97.88 179 LYS A C 1
ATOM 1488 O O . LYS A 1 179 ? -14.734 8.219 10.742 1 97.88 179 LYS A O 1
ATOM 1493 N N . ALA A 1 180 ? -12.773 7.836 11.789 1 98.44 180 ALA A N 1
ATOM 1494 C CA . ALA A 1 180 ? -12.789 6.406 11.477 1 98.44 180 ALA A CA 1
ATOM 1495 C C . ALA A 1 180 ? -12.68 5.566 12.742 1 98.44 180 ALA A C 1
ATOM 1497 O O . ALA A 1 180 ? -11.992 5.953 13.695 1 98.44 180 ALA A O 1
ATOM 1498 N N . LEU A 1 181 ? -13.398 4.484 12.781 1 98.75 181 LEU A N 1
ATOM 1499 C CA . LEU A 1 181 ? -13.266 3.467 13.82 1 98.75 181 LEU A CA 1
ATOM 1500 C C . LEU A 1 181 ? -12.516 2.248 13.289 1 98.75 181 LEU A C 1
ATOM 1502 O O . LEU A 1 181 ? -12.969 1.604 12.344 1 98.75 181 LEU A O 1
ATOM 1506 N N . VAL A 1 182 ? -11.383 1.983 13.891 1 98.75 182 VAL A N 1
ATOM 1507 C CA . VAL A 1 182 ? -10.523 0.898 13.43 1 98.75 182 VAL A CA 1
ATOM 1508 C C . VAL A 1 182 ? -10.781 -0.354 14.266 1 98.75 182 VAL A C 1
ATOM 1510 O O . VAL A 1 182 ? -10.789 -0.296 15.5 1 98.75 182 VAL A O 1
ATOM 1513 N N . LEU A 1 183 ? -11.094 -1.468 13.594 1 98.31 183 LEU A N 1
ATOM 1514 C CA . LEU A 1 183 ? -11.07 -2.754 14.289 1 98.31 183 LEU A CA 1
ATOM 1515 C C . LEU A 1 183 ? -9.641 -3.197 14.57 1 98.31 183 LEU A C 1
ATOM 1517 O O . LEU A 1 183 ? -8.977 -3.771 13.695 1 98.31 183 LEU A O 1
ATOM 1521 N N . LEU A 1 184 ? -9.188 -2.953 15.773 1 97.88 184 LEU A N 1
ATOM 1522 C CA . LEU A 1 184 ? -7.785 -3.148 16.125 1 97.88 184 LEU A CA 1
ATOM 1523 C C . LEU A 1 184 ? -7.582 -4.5 16.812 1 97.88 184 LEU A C 1
ATOM 1525 O O . LEU A 1 184 ? -8.32 -4.859 17.719 1 97.88 184 LEU A O 1
ATOM 1529 N N . SER A 1 185 ? -6.703 -5.203 16.297 1 94.56 185 SER A N 1
ATOM 1530 C CA . SER A 1 185 ? -6.277 -6.453 16.906 1 94.56 185 SER A CA 1
ATOM 1531 C C . SER A 1 185 ? -4.828 -6.379 17.375 1 94.56 185 SER A C 1
ATOM 1533 O O . SER A 1 185 ? -4.172 -5.344 17.219 1 94.56 185 SER A O 1
ATOM 1535 N N . GLY A 1 186 ? -4.332 -7.41 18 1 92.81 186 GLY A N 1
ATOM 1536 C CA . GLY A 1 186 ? -2.943 -7.445 18.438 1 92.81 186 GLY A CA 1
ATOM 1537 C C . GLY A 1 186 ? -1.995 -7.906 17.344 1 92.81 186 GLY A C 1
ATOM 1538 O O . GLY A 1 186 ? -0.794 -8.055 17.578 1 92.81 186 GLY A O 1
ATOM 1539 N N . GLY A 1 187 ? -2.545 -8.062 16.188 1 94.12 187 GLY A N 1
ATOM 1540 C CA . GLY A 1 187 ? -1.722 -8.555 15.094 1 94.12 187 GLY A CA 1
ATOM 1541 C C . GLY A 1 187 ? -1 -7.453 14.344 1 94.12 187 GLY A C 1
ATOM 1542 O O . GLY A 1 187 ? -0.971 -6.305 14.789 1 94.12 187 GLY A O 1
ATOM 1543 N N . ILE A 1 188 ? -0.436 -7.754 13.227 1 96.31 188 ILE A N 1
ATOM 1544 C CA . ILE A 1 188 ? 0.438 -6.855 12.477 1 96.31 188 ILE A CA 1
ATOM 1545 C C . ILE A 1 188 ? -0.402 -5.945 11.586 1 96.31 188 ILE A C 1
ATOM 1547 O O . ILE A 1 188 ? -0.086 -4.762 11.43 1 96.31 188 ILE A O 1
ATOM 1551 N N . ASP A 1 189 ? -1.484 -6.375 11.094 1 97.06 189 ASP A N 1
ATOM 1552 C CA . ASP A 1 189 ? -2.148 -5.75 9.961 1 97.06 189 ASP A CA 1
ATOM 1553 C C . ASP A 1 189 ? -2.967 -4.535 10.398 1 97.06 189 ASP A C 1
ATOM 1555 O O . ASP A 1 189 ? -2.855 -3.459 9.812 1 97.06 189 ASP A O 1
ATOM 1559 N N . SER A 1 190 ? -3.758 -4.695 11.43 1 97.94 190 SER A N 1
ATOM 1560 C CA . SER A 1 190 ? -4.73 -3.666 11.781 1 97.94 190 SER A CA 1
ATOM 1561 C C . SER A 1 190 ? -4.039 -2.381 12.227 1 97.94 190 SER A C 1
ATOM 1563 O O . SER A 1 190 ? -4.484 -1.282 11.883 1 97.94 190 SER A O 1
ATOM 1565 N N . PRO A 1 191 ? -2.906 -2.461 12.961 1 98.19 191 PRO A N 1
ATOM 1566 C CA . PRO A 1 191 ? -2.199 -1.217 13.273 1 98.19 191 PRO A CA 1
ATOM 1567 C C . PRO A 1 191 ? -1.686 -0.5 12.023 1 98.19 191 PRO A C 1
ATOM 1569 O O . PRO A 1 191 ? -1.725 0.73 11.961 1 98.19 191 PRO A O 1
ATOM 1572 N N . VAL A 1 192 ? -1.221 -1.241 11.078 1 98.06 192 VAL A N 1
ATOM 1573 C CA . VAL A 1 192 ? -0.739 -0.657 9.836 1 98.06 192 VAL A CA 1
ATOM 1574 C C . VAL A 1 192 ? -1.893 0.024 9.102 1 98.06 192 VAL A C 1
ATOM 1576 O O . VAL A 1 192 ? -1.753 1.15 8.617 1 98.06 192 VAL A O 1
ATOM 1579 N N . ALA A 1 193 ? -3.01 -0.668 9.086 1 98.5 193 ALA A N 1
ATOM 1580 C CA . ALA A 1 193 ? -4.199 -0.105 8.445 1 98.5 193 ALA A CA 1
ATOM 1581 C C . ALA A 1 193 ? -4.594 1.218 9.094 1 98.5 193 ALA A C 1
ATOM 1583 O O . ALA A 1 193 ? -4.883 2.195 8.406 1 98.5 193 ALA A O 1
ATOM 1584 N N . ALA A 1 194 ? -4.57 1.259 10.375 1 98.38 194 ALA A N 1
ATOM 1585 C CA . ALA A 1 194 ? -4.906 2.463 11.125 1 98.38 194 ALA A CA 1
ATOM 1586 C C . ALA A 1 194 ? -3.975 3.615 10.766 1 98.38 194 ALA A C 1
ATOM 1588 O O . ALA A 1 194 ? -4.43 4.734 10.516 1 98.38 194 ALA A O 1
ATOM 1589 N N . SER A 1 195 ? -2.725 3.336 10.695 1 96.94 195 SER A N 1
ATOM 1590 C CA . SER A 1 195 ? -1.717 4.352 10.406 1 96.94 195 SER A CA 1
ATOM 1591 C C . SER A 1 195 ? -1.896 4.926 9.008 1 96.94 195 SER A C 1
ATOM 1593 O O . SER A 1 195 ? -1.756 6.133 8.805 1 96.94 195 SER A O 1
ATOM 1595 N N . LEU A 1 196 ? -2.191 4.074 8.094 1 97.31 196 LEU A N 1
ATOM 1596 C CA . LEU A 1 196 ? -2.381 4.508 6.715 1 97.31 196 LEU A CA 1
ATOM 1597 C C . LEU A 1 196 ? -3.582 5.441 6.598 1 97.31 196 LEU A C 1
ATOM 1599 O O . LEU A 1 196 ? -3.502 6.48 5.941 1 97.31 196 LEU A O 1
ATOM 1603 N N . VAL A 1 197 ? -4.652 5.09 7.246 1 97.81 197 VAL A N 1
ATOM 1604 C CA . VAL A 1 197 ? -5.863 5.898 7.164 1 97.81 197 VAL A CA 1
ATOM 1605 C C . VAL A 1 197 ? -5.66 7.215 7.906 1 97.81 197 VAL A C 1
ATOM 1607 O O . VAL A 1 197 ? -6.125 8.266 7.457 1 97.81 197 VAL A O 1
ATOM 1610 N N . MET A 1 198 ? -4.98 7.16 8.984 1 97.19 198 MET A N 1
ATOM 1611 C CA . MET A 1 198 ? -4.645 8.383 9.703 1 97.19 198 MET A CA 1
ATOM 1612 C C . MET A 1 198 ? -3.852 9.336 8.82 1 97.19 198 MET A C 1
ATOM 1614 O O . MET A 1 198 ? -4.086 10.547 8.828 1 97.19 198 MET A O 1
ATOM 1618 N N . GLN A 1 199 ? -2.98 8.805 8.055 1 95.19 199 GLN A N 1
ATOM 1619 C CA . GLN A 1 199 ? -2.16 9.602 7.148 1 95.19 199 GLN A CA 1
ATOM 1620 C C . GLN A 1 199 ? -3.02 10.305 6.102 1 95.19 199 GLN A C 1
ATOM 1622 O O . GLN A 1 199 ? -2.582 11.281 5.488 1 95.19 199 GLN A O 1
ATOM 1627 N N . ARG A 1 200 ? -4.168 9.781 5.949 1 96.5 200 ARG A N 1
ATOM 1628 C CA . ARG A 1 200 ? -5.074 10.406 4.988 1 96.5 200 ARG A CA 1
ATOM 1629 C C . ARG A 1 200 ? -5.953 11.445 5.668 1 96.5 200 ARG A C 1
ATOM 1631 O O . ARG A 1 200 ? -6.953 11.891 5.094 1 96.5 200 ARG A O 1
ATOM 1638 N N . GLY A 1 201 ? -5.652 11.766 6.906 1 96.56 201 GLY A N 1
ATOM 1639 C CA . GLY A 1 201 ? -6.27 12.906 7.559 1 96.56 201 GLY A CA 1
ATOM 1640 C C . GLY A 1 201 ? -7.422 12.531 8.469 1 96.56 201 GLY A C 1
ATOM 1641 O O . GLY A 1 201 ? -8.156 13.398 8.945 1 96.56 201 GLY A O 1
ATOM 1642 N N . PHE A 1 202 ? -7.594 11.281 8.734 1 97.94 202 PHE A N 1
ATOM 1643 C CA . PHE A 1 202 ? -8.727 10.844 9.539 1 97.94 202 PHE A CA 1
ATOM 1644 C C . PHE A 1 202 ? -8.367 10.867 11.023 1 97.94 202 PHE A C 1
ATOM 1646 O O . PHE A 1 202 ? -7.262 10.492 11.414 1 97.94 202 PHE A O 1
ATOM 1653 N N . ASN A 1 203 ? -9.328 11.352 11.812 1 98.19 203 ASN A N 1
ATOM 1654 C CA . ASN A 1 203 ? -9.297 11.039 13.242 1 98.19 203 ASN A CA 1
ATOM 1655 C C . ASN A 1 203 ? -9.625 9.578 13.508 1 98.19 203 ASN A C 1
ATOM 1657 O O . ASN A 1 203 ? -10.641 9.07 13.039 1 98.19 203 ASN A O 1
ATOM 1661 N N . ILE A 1 204 ? -8.789 8.945 14.32 1 97.62 204 ILE A N 1
ATOM 1662 C CA . ILE A 1 204 ? -8.922 7.5 14.461 1 97.62 204 ILE A CA 1
ATOM 1663 C C . ILE A 1 204 ? -9.266 7.148 15.906 1 97.62 204 ILE A C 1
ATOM 1665 O O . ILE A 1 204 ? -8.672 7.691 16.844 1 97.62 204 ILE A O 1
ATOM 1669 N N . ASP A 1 205 ? -10.234 6.363 16.062 1 98.44 205 ASP A N 1
ATOM 1670 C CA . ASP A 1 205 ? -10.531 5.625 17.297 1 98.44 205 ASP A CA 1
ATOM 1671 C C . ASP A 1 205 ? -10.492 4.117 17.047 1 98.44 205 ASP A C 1
ATOM 1673 O O . ASP A 1 205 ? -10.391 3.674 15.898 1 98.44 205 ASP A O 1
ATOM 1677 N N . PHE A 1 206 ? -10.469 3.336 18.188 1 98.56 206 PHE A N 1
ATOM 1678 C CA . PHE A 1 206 ? -10.258 1.899 18.062 1 98.56 206 PHE A CA 1
ATOM 1679 C C . PHE A 1 206 ? -11.344 1.122 18.797 1 98.56 206 PHE A C 1
ATOM 1681 O O . PHE A 1 206 ? -11.867 1.587 19.812 1 98.56 206 PHE A O 1
ATOM 1688 N N . ILE A 1 207 ? -11.672 -0.02 18.266 1 98.44 207 ILE A N 1
ATOM 1689 C CA . ILE A 1 207 ? -12.477 -1.013 18.969 1 98.44 207 ILE A CA 1
ATOM 1690 C C . ILE A 1 207 ? -11.812 -2.383 18.875 1 98.44 207 ILE A C 1
ATOM 1692 O O . ILE A 1 207 ? -11.289 -2.75 17.812 1 98.44 207 ILE A O 1
ATOM 1696 N N . THR A 1 208 ? -11.727 -3.037 19.953 1 97.25 208 THR A N 1
ATOM 1697 C CA . THR A 1 208 ? -11.211 -4.398 19.984 1 97.25 208 THR A CA 1
ATOM 1698 C C . THR A 1 208 ? -12.203 -5.332 20.672 1 97.25 208 THR A C 1
ATOM 1700 O O . THR A 1 208 ? -12.977 -4.902 21.531 1 97.25 208 THR A O 1
ATOM 1703 N N . PHE A 1 209 ? -12.234 -6.559 20.203 1 96.31 209 PHE A N 1
ATOM 1704 C CA . PHE A 1 209 ? -13.125 -7.582 20.734 1 96.31 209 PHE A CA 1
ATOM 1705 C C . PHE A 1 209 ? -12.336 -8.633 21.516 1 96.31 209 PHE A C 1
ATOM 1707 O O . PHE A 1 209 ? -11.484 -9.32 20.938 1 96.31 209 PHE A O 1
ATOM 1714 N N . ILE A 1 210 ? -12.648 -8.781 22.781 1 94.62 210 ILE A N 1
ATOM 1715 C CA . ILE A 1 210 ? -11.844 -9.633 23.656 1 94.62 210 ILE A CA 1
ATOM 1716 C C . ILE A 1 210 ? -12.75 -10.586 24.438 1 94.62 210 ILE A C 1
ATOM 1718 O O . ILE A 1 210 ? -13.805 -10.188 24.922 1 94.62 210 ILE A O 1
ATOM 1722 N N . ASN A 1 211 ? -12.344 -11.805 24.422 1 92.44 211 ASN A N 1
ATOM 1723 C CA . ASN A 1 211 ? -13.016 -12.758 25.297 1 92.44 211 ASN A CA 1
ATOM 1724 C C . ASN A 1 211 ? -12.477 -12.688 26.719 1 92.44 211 ASN A C 1
ATOM 1726 O O . ASN A 1 211 ? -11.266 -12.633 26.938 1 92.44 211 ASN A O 1
ATOM 1730 N N . GLU A 1 212 ? -13.383 -12.625 27.703 1 91.88 212 GLU A N 1
ATOM 1731 C CA . GLU A 1 212 ? -13.023 -12.602 29.125 1 91.88 212 GLU A CA 1
ATOM 1732 C C . GLU A 1 212 ? -11.977 -11.523 29.406 1 91.88 212 GLU A C 1
ATOM 1734 O O . GLU A 1 212 ? -10.883 -11.828 29.891 1 91.88 212 GLU A O 1
ATOM 1739 N N . PRO A 1 213 ? -12.328 -10.352 29.219 1 92.31 213 PRO A N 1
ATOM 1740 C CA . PRO A 1 213 ? -11.383 -9.242 29.359 1 92.31 213 PRO A CA 1
ATOM 1741 C C . PRO A 1 213 ? -10.656 -9.25 30.703 1 92.31 213 PRO A C 1
ATOM 1743 O O . PRO A 1 213 ? -9.484 -8.859 30.781 1 92.31 213 PRO A O 1
ATOM 1746 N N . ASN A 1 214 ? -11.266 -9.688 31.734 1 90.94 214 ASN A N 1
ATOM 1747 C CA . ASN A 1 214 ? -10.656 -9.711 33.062 1 90.94 214 ASN A CA 1
ATOM 1748 C C . ASN A 1 214 ? -9.5 -10.703 33.125 1 90.94 214 ASN A C 1
ATOM 1750 O O . ASN A 1 214 ? -8.586 -10.539 33.938 1 90.94 214 ASN A O 1
ATOM 1754 N N . LYS A 1 215 ? -9.531 -11.773 32.312 1 90 215 LYS A N 1
ATOM 1755 C CA . LYS A 1 215 ? -8.508 -12.812 32.312 1 90 215 LYS A CA 1
ATOM 1756 C C . LYS A 1 215 ? -7.465 -12.547 31.234 1 90 215 LYS A C 1
ATOM 1758 O O . LYS A 1 215 ? -6.438 -13.227 31.172 1 90 215 LYS A O 1
ATOM 1763 N N . ASN A 1 216 ? -7.742 -11.617 30.422 1 91.44 216 ASN A N 1
ATOM 1764 C CA . ASN A 1 216 ? -6.871 -11.383 29.266 1 91.44 216 ASN A CA 1
ATOM 1765 C C . ASN A 1 216 ? -6.289 -9.969 29.281 1 91.44 216 ASN A C 1
ATOM 1767 O O . ASN A 1 216 ? -6.281 -9.281 28.266 1 91.44 216 ASN A O 1
ATOM 1771 N N . GLN A 1 217 ? -5.832 -9.539 30.391 1 92.62 217 GLN A N 1
ATOM 1772 C CA . GLN A 1 217 ? -5.316 -8.188 30.609 1 92.62 217 GLN A CA 1
ATOM 1773 C C . GLN A 1 217 ? -4.051 -7.949 29.781 1 92.62 217 GLN A C 1
ATOM 1775 O O . GLN A 1 217 ? -3.807 -6.836 29.312 1 92.62 217 GLN A O 1
ATOM 1780 N N . LYS A 1 218 ? -3.285 -8.984 29.625 1 93.19 218 LYS A N 1
ATOM 1781 C CA . LYS A 1 218 ? -2.057 -8.867 28.844 1 93.19 218 LYS A CA 1
ATOM 1782 C C . LYS A 1 218 ? -2.359 -8.492 27.391 1 93.19 218 LYS A C 1
ATOM 1784 O O . LYS A 1 218 ? -1.67 -7.66 26.797 1 93.19 218 LYS A O 1
ATOM 1789 N N . THR A 1 219 ? -3.334 -9.141 26.875 1 94.19 219 THR A N 1
ATOM 1790 C CA . THR A 1 219 ? -3.756 -8.844 25.516 1 94.19 219 THR A CA 1
ATOM 1791 C C . THR A 1 219 ? -4.266 -7.41 25.406 1 94.19 219 THR A C 1
ATOM 1793 O O . THR A 1 219 ? -3.918 -6.688 24.469 1 94.19 219 THR A O 1
ATOM 1796 N N . ILE A 1 220 ? -5.051 -7.02 26.344 1 95.94 220 ILE A N 1
ATOM 1797 C CA . ILE A 1 220 ? -5.605 -5.672 26.359 1 95.94 220 ILE A CA 1
ATOM 1798 C C . ILE A 1 220 ? -4.473 -4.648 26.469 1 95.94 220 ILE A C 1
ATOM 1800 O O . ILE A 1 220 ? -4.488 -3.623 25.781 1 95.94 220 ILE A O 1
ATOM 1804 N N . GLU A 1 221 ? -3.535 -4.93 27.266 1 96.62 221 GLU A N 1
ATOM 1805 C CA . GLU A 1 221 ? -2.383 -4.047 27.422 1 96.62 221 GLU A CA 1
ATOM 1806 C C . GLU A 1 221 ? -1.614 -3.902 26.109 1 96.62 221 GLU A C 1
ATOM 1808 O O . GLU A 1 221 ? -1.205 -2.801 25.75 1 96.62 221 GLU A O 1
ATOM 1813 N N . LYS A 1 222 ? -1.369 -5.027 25.469 1 96.94 222 LYS A N 1
ATOM 1814 C CA . LYS A 1 222 ? -0.687 -5.012 24.172 1 96.94 222 LYS A CA 1
ATOM 1815 C C . LYS A 1 222 ? -1.426 -4.125 23.172 1 96.94 222 LYS A C 1
ATOM 1817 O O . LYS A 1 222 ? -0.813 -3.289 22.5 1 96.94 222 LYS A O 1
ATOM 1822 N N . ILE A 1 223 ? -2.697 -4.285 23.125 1 97.44 223 ILE A N 1
ATOM 1823 C CA . ILE A 1 223 ? -3.521 -3.539 22.172 1 97.44 223 ILE A CA 1
ATOM 1824 C C . ILE A 1 223 ? -3.531 -2.061 22.562 1 97.44 223 ILE A C 1
ATOM 1826 O O . ILE A 1 223 ? -3.5 -1.188 21.688 1 97.44 223 ILE A O 1
ATOM 1830 N N . THR A 1 224 ? -3.59 -1.798 23.812 1 97.94 224 THR A N 1
ATOM 1831 C CA . THR A 1 224 ? -3.531 -0.426 24.312 1 97.94 224 THR A CA 1
ATOM 1832 C C . THR A 1 224 ? -2.215 0.234 23.906 1 97.94 224 THR A C 1
ATOM 1834 O O . THR A 1 224 ? -2.197 1.39 23.484 1 97.94 224 THR A O 1
ATOM 1837 N N . ARG A 1 225 ? -1.15 -0.492 24.062 1 97.88 225 ARG A N 1
ATOM 1838 C CA . ARG A 1 225 ? 0.155 0.027 23.672 1 97.88 225 ARG A CA 1
ATOM 1839 C C . ARG A 1 225 ? 0.187 0.35 22.188 1 97.88 225 ARG A C 1
ATOM 1841 O O . ARG A 1 225 ? 0.749 1.369 21.781 1 97.88 225 ARG A O 1
ATOM 1848 N N . LEU A 1 226 ? -0.395 -0.498 21.359 1 98.12 226 LEU A N 1
ATOM 1849 C CA . LEU A 1 226 ? -0.471 -0.257 19.922 1 98.12 226 LEU A CA 1
ATOM 1850 C C . LEU A 1 226 ? -1.286 0.997 19.625 1 98.12 226 LEU A C 1
ATOM 1852 O O . LEU A 1 226 ? -0.867 1.842 18.828 1 98.12 226 LEU A O 1
ATOM 1856 N N . ALA A 1 227 ? -2.447 1.113 20.281 1 98.19 227 ALA A N 1
ATOM 1857 C CA . ALA A 1 227 ? -3.307 2.279 20.094 1 98.19 227 ALA A CA 1
ATOM 1858 C C . ALA A 1 227 ? -2.572 3.566 20.453 1 98.19 227 ALA A C 1
ATOM 1860 O O . ALA A 1 227 ? -2.65 4.562 19.734 1 98.19 227 ALA A O 1
ATOM 1861 N N . ASN A 1 228 ? -1.894 3.516 21.547 1 97.5 228 ASN A N 1
ATOM 1862 C CA . ASN A 1 228 ? -1.142 4.676 22.016 1 97.5 228 ASN A CA 1
ATOM 1863 C C . ASN A 1 228 ? -0.007 5.031 21.062 1 97.5 228 ASN A C 1
ATOM 1865 O O . ASN A 1 228 ? 0.252 6.211 20.812 1 97.5 228 ASN A O 1
ATOM 1869 N N . LEU A 1 229 ? 0.655 4.023 20.594 1 96.12 229 LEU A N 1
ATOM 1870 C CA . LEU A 1 229 ? 1.738 4.262 19.656 1 96.12 229 LEU A CA 1
ATOM 1871 C C . LEU A 1 229 ? 1.218 4.938 18.391 1 96.12 229 LEU A C 1
ATOM 1873 O O . LEU A 1 229 ? 1.789 5.93 17.938 1 96.12 229 LEU A O 1
ATOM 1877 N N . ILE A 1 230 ? 0.141 4.449 17.859 1 96.19 230 ILE A N 1
ATOM 1878 C CA . ILE A 1 230 ? -0.431 4.961 16.625 1 96.19 230 ILE A CA 1
ATOM 1879 C C . ILE A 1 230 ? -0.912 6.395 16.828 1 96.19 230 ILE A C 1
ATOM 1881 O O . ILE A 1 230 ? -0.665 7.266 15.984 1 96.19 230 ILE A O 1
ATOM 1885 N N . SER A 1 231 ? -1.54 6.676 17.922 1 96.12 231 SER A N 1
ATOM 1886 C CA . SER A 1 231 ? -2.137 7.98 18.203 1 96.12 231 SER A CA 1
ATOM 1887 C C . SER A 1 231 ? -1.116 8.945 18.797 1 96.12 231 SER A C 1
ATOM 1889 O O . SER A 1 231 ? -1.437 10.102 19.078 1 96.12 231 SER A O 1
ATOM 1891 N N . PHE A 1 232 ? 0.08 8.477 18.969 1 94.5 232 PHE A N 1
ATOM 1892 C CA . PHE A 1 232 ? 1.087 9.234 19.688 1 94.5 232 PHE A CA 1
ATOM 1893 C C . PHE A 1 232 ? 0.543 9.703 21.031 1 94.5 232 PHE A C 1
ATOM 1895 O O . PHE A 1 232 ? 0.548 10.898 21.328 1 94.5 232 PHE A O 1
ATOM 1902 N N . ASN A 1 233 ? 0.078 8.625 21.812 1 95 233 ASN A N 1
ATOM 1903 C CA . ASN A 1 233 ? -0.5 8.836 23.125 1 95 233 ASN A CA 1
ATOM 1904 C C . ASN A 1 233 ? -1.606 9.891 23.094 1 95 233 ASN A C 1
ATOM 1906 O O . ASN A 1 233 ? -1.621 10.812 23.922 1 95 233 ASN A O 1
ATOM 1910 N N . LYS A 1 234 ? -2.418 9.836 22.141 1 95.12 234 LYS A N 1
ATOM 1911 C CA . LYS A 1 234 ? -3.609 10.664 21.969 1 95.12 234 LYS A CA 1
ATOM 1912 C C . LYS A 1 234 ? -3.234 12.117 21.719 1 95.12 234 LYS A C 1
ATOM 1914 O O . LYS A 1 234 ? -3.965 13.031 22.109 1 95.12 234 LYS A O 1
ATOM 1919 N N . THR A 1 235 ? -2.096 12.32 21.188 1 95 235 THR A N 1
ATOM 1920 C CA . THR A 1 235 ? -1.638 13.664 20.844 1 95 235 THR A CA 1
ATOM 1921 C C . THR A 1 235 ? -2.082 14.047 19.438 1 95 235 THR A C 1
ATOM 1923 O O . THR A 1 235 ? -2.502 15.18 19.203 1 95 235 THR A O 1
ATOM 1926 N N . ILE A 1 236 ? -2.068 13.109 18.547 1 93.94 236 ILE A N 1
ATOM 1927 C CA . ILE A 1 236 ? -2.287 13.398 17.125 1 93.94 236 ILE A CA 1
ATOM 1928 C C . ILE A 1 236 ? -3.752 13.148 16.766 1 93.94 236 ILE A C 1
ATOM 1930 O O . ILE A 1 236 ? -4.301 13.805 15.883 1 93.94 236 ILE A O 1
ATOM 1934 N N . CYS A 1 237 ? -4.332 12.188 17.359 1 95.06 237 CYS A N 1
ATOM 1935 C CA . CYS A 1 237 ? -5.742 11.852 17.203 1 95.06 237 CYS A CA 1
ATOM 1936 C C . CYS A 1 237 ? -6.375 11.484 18.531 1 95.06 237 CYS A C 1
ATOM 1938 O O . CYS A 1 237 ? -5.688 11.422 19.562 1 95.06 237 CYS A O 1
ATOM 1940 N N . SER A 1 238 ? -7.699 11.32 18.578 1 96 238 SER A N 1
ATOM 1941 C CA . SER A 1 238 ? -8.391 10.992 19.828 1 96 238 SER A CA 1
ATOM 1942 C C . SER A 1 238 ? -7.879 9.68 20.422 1 96 238 SER A C 1
ATOM 1944 O O . SER A 1 238 ? -7.523 9.617 21.594 1 96 238 SER A O 1
ATOM 1946 N N . GLY A 1 239 ? -7.801 8.695 19.531 1 96.94 239 GLY A N 1
ATOM 1947 C CA . GLY A 1 239 ? -7.164 7.445 19.906 1 96.94 239 GLY A CA 1
ATOM 1948 C C . GLY A 1 239 ? -7.934 6.691 20.984 1 96.94 239 GLY A C 1
ATOM 1949 O O . GLY A 1 239 ? -7.344 5.945 21.766 1 96.94 239 GLY A O 1
ATOM 1950 N N . LYS A 1 240 ? -9.195 6.93 21.109 1 97 240 LYS A N 1
ATOM 1951 C CA . LYS A 1 240 ? -10.023 6.191 22.062 1 97 240 LYS A CA 1
ATOM 1952 C C . LYS A 1 240 ? -10.047 4.703 21.734 1 97 240 LYS A C 1
ATOM 1954 O O . LYS A 1 240 ? -10.148 4.32 20.562 1 97 240 LYS A O 1
ATOM 1959 N N . LEU A 1 241 ? -9.891 3.926 22.812 1 97.75 241 LEU A N 1
ATOM 1960 C CA . LEU A 1 241 ? -9.945 2.477 22.641 1 97.75 241 LEU A CA 1
ATOM 1961 C C . LEU A 1 241 ? -11.172 1.893 23.328 1 97.75 241 LEU A C 1
ATOM 1963 O O . LEU A 1 241 ? -11.297 1.977 24.562 1 97.75 241 LEU A O 1
ATOM 1967 N N . LEU A 1 242 ? -12.07 1.36 22.562 1 97.75 242 LEU A N 1
ATOM 1968 C CA . LEU A 1 242 ? -13.227 0.634 23.078 1 97.75 242 LEU A CA 1
ATOM 1969 C C . LEU A 1 242 ? -12.93 -0.857 23.188 1 97.75 242 LEU A C 1
ATOM 1971 O O . LEU A 1 242 ? -12.617 -1.509 22.188 1 97.75 242 LEU A O 1
ATOM 1975 N N . VAL A 1 243 ? -13.031 -1.394 24.391 1 96.62 243 VAL A N 1
ATOM 1976 C CA . VAL A 1 243 ? -12.828 -2.822 24.609 1 96.62 243 VAL A CA 1
ATOM 1977 C C . VAL A 1 243 ? -14.172 -3.525 24.734 1 96.62 243 VAL A C 1
ATOM 1979 O O . VAL A 1 243 ? -14.844 -3.426 25.766 1 96.62 243 VAL A O 1
ATOM 1982 N N . PHE A 1 244 ? -14.547 -4.215 23.719 1 97.06 244 PHE A N 1
ATOM 1983 C CA . PHE A 1 244 ? -15.828 -4.91 23.656 1 97.06 244 PHE A CA 1
ATOM 1984 C C . PHE A 1 244 ? -15.703 -6.316 24.234 1 97.06 244 PHE A C 1
ATOM 1986 O O . PHE A 1 244 ? -14.914 -7.125 23.75 1 97.06 244 PHE A O 1
ATOM 1993 N N . ASP A 1 245 ? -16.453 -6.629 25.266 1 96.06 245 ASP A N 1
ATOM 1994 C CA . ASP A 1 245 ? -16.484 -7.977 25.828 1 96.06 245 ASP A CA 1
ATOM 1995 C C . ASP A 1 245 ? -17.281 -8.93 24.938 1 96.06 245 ASP A C 1
ATOM 1997 O O . ASP A 1 245 ? -18.5 -8.898 24.922 1 96.06 245 ASP A O 1
ATOM 2001 N N . PHE A 1 246 ? -16.547 -9.812 24.312 1 95.38 246 PHE A N 1
ATOM 2002 C CA . PHE A 1 246 ? -17.125 -10.68 23.297 1 95.38 246 PHE A CA 1
ATOM 2003 C C . PHE A 1 246 ? -17.531 -12.023 23.891 1 95.38 246 PHE A C 1
ATOM 2005 O O . PHE A 1 246 ? -17.984 -12.914 23.172 1 95.38 246 PHE A O 1
ATOM 2012 N N . THR A 1 247 ? -17.484 -12.227 25.156 1 94.25 247 THR A N 1
ATOM 2013 C CA . THR A 1 247 ? -17.594 -13.508 25.844 1 94.25 247 THR A CA 1
ATOM 2014 C C . THR A 1 247 ? -18.953 -14.141 25.594 1 94.25 247 THR A C 1
ATOM 2016 O O . THR A 1 247 ? -19.047 -15.297 25.156 1 94.25 247 THR A O 1
ATOM 2019 N N . ALA A 1 248 ? -19.969 -13.43 25.859 1 94.06 248 ALA A N 1
ATOM 2020 C CA . ALA A 1 248 ? -21.328 -13.961 25.734 1 94.06 248 ALA A CA 1
ATOM 2021 C C . ALA A 1 248 ? -21.641 -14.312 24.281 1 94.06 248 ALA A C 1
ATOM 2023 O O . ALA A 1 248 ? -22.297 -15.328 24 1 94.06 248 ALA A O 1
ATOM 2024 N N . ILE A 1 249 ? -21.234 -13.508 23.375 1 94.62 249 ILE A N 1
ATOM 2025 C CA . ILE A 1 249 ? -21.484 -13.719 21.953 1 94.62 249 ILE A CA 1
ATOM 2026 C C . ILE A 1 249 ? -20.719 -14.953 21.469 1 94.62 249 ILE A C 1
ATOM 2028 O O . ILE A 1 249 ? -21.25 -15.758 20.703 1 94.62 249 ILE A O 1
ATOM 2032 N N . GLN A 1 250 ? -19.531 -15.023 21.938 1 92.25 250 GLN A N 1
ATOM 2033 C CA . GLN A 1 250 ? -18.734 -16.188 21.562 1 92.25 250 GLN A CA 1
ATOM 2034 C C . GLN A 1 250 ? -19.422 -17.484 21.984 1 92.25 250 GLN A C 1
ATOM 2036 O O . GLN A 1 250 ? -19.438 -18.469 21.234 1 92.25 250 GLN A O 1
ATOM 2041 N N . LYS A 1 251 ? -19.922 -17.547 23.125 1 90.62 251 LYS A N 1
ATOM 2042 C CA . LYS A 1 251 ? -20.641 -18.719 23.625 1 90.62 251 LYS A CA 1
ATOM 2043 C C . LYS A 1 251 ? -21.812 -19.062 22.734 1 90.62 251 LYS A C 1
ATOM 2045 O O . LYS A 1 251 ? -22.094 -20.234 22.5 1 90.62 251 LYS A O 1
ATOM 2050 N N . GLU A 1 252 ? -22.422 -18.078 22.25 1 91.69 252 GLU A N 1
ATOM 2051 C CA . GLU A 1 252 ? -23.547 -18.297 21.344 1 91.69 252 GLU A CA 1
ATOM 2052 C C . GLU A 1 252 ? -23.078 -18.859 20.016 1 91.69 252 GLU A C 1
ATOM 2054 O O . GLU A 1 252 ? -23.688 -19.781 19.469 1 91.69 252 GLU A O 1
ATOM 2059 N N . LEU A 1 253 ? -22.016 -18.359 19.453 1 91.94 253 LEU A N 1
ATOM 2060 C CA . LEU A 1 253 ? -21.5 -18.734 18.141 1 91.94 253 LEU A CA 1
ATOM 2061 C C . LEU A 1 253 ? -21.016 -20.172 18.141 1 91.94 253 LEU A C 1
ATOM 2063 O O . LEU A 1 253 ? -21.078 -20.844 17.094 1 91.94 253 LEU A O 1
ATOM 2067 N N . ILE A 1 254 ? -20.594 -20.656 19.266 1 88.31 254 ILE A N 1
ATOM 2068 C CA . ILE A 1 254 ? -20.078 -22.016 19.375 1 88.31 254 ILE A CA 1
ATOM 2069 C C . ILE A 1 254 ? -21.203 -23.016 19.109 1 88.31 254 ILE A C 1
ATOM 2071 O O . ILE A 1 254 ? -20.969 -24.141 18.656 1 88.31 254 ILE A O 1
ATOM 2075 N N . HIS A 1 255 ? -22.422 -22.641 19.234 1 87.06 255 HIS A N 1
ATOM 2076 C CA . HIS A 1 255 ? -23.547 -23.562 19.188 1 87.06 255 HIS A CA 1
ATOM 2077 C C . HIS A 1 255 ? -24.141 -23.625 17.781 1 87.06 255 HIS A C 1
ATOM 2079 O O . HIS A 1 255 ? -25.094 -24.391 17.531 1 87.06 255 HIS A O 1
ATOM 2085 N N . ILE A 1 256 ? -23.5 -22.953 16.891 1 90.44 256 ILE A N 1
ATOM 2086 C CA . ILE A 1 256 ? -24.078 -23 15.555 1 90.44 256 ILE A CA 1
ATOM 2087 C C . ILE A 1 256 ? -23.938 -24.391 14.969 1 90.44 256 ILE A C 1
ATOM 2089 O O . ILE A 1 256 ? -23 -25.125 15.305 1 90.44 256 ILE A O 1
ATOM 2093 N N . SER A 1 257 ? -24.828 -24.75 14.102 1 92 257 SER A N 1
ATOM 2094 C CA . SER A 1 257 ? -24.922 -26.109 13.578 1 92 257 SER A CA 1
ATOM 2095 C C . SER A 1 257 ? -23.766 -26.422 12.641 1 92 257 SER A C 1
ATOM 2097 O O . SER A 1 257 ? -23.328 -27.578 12.531 1 92 257 SER A O 1
ATOM 2099 N N . ASN A 1 258 ? -23.312 -25.406 11.898 1 93.69 258 ASN A N 1
ATOM 2100 C CA . ASN A 1 258 ? -22.203 -25.594 10.977 1 93.69 258 ASN A CA 1
ATOM 2101 C C . ASN A 1 258 ? -20.969 -24.812 11.43 1 93.69 258 ASN A C 1
ATOM 2103 O O . ASN A 1 258 ? -20.828 -23.625 11.117 1 93.69 258 ASN A O 1
ATOM 2107 N N . GLU A 1 259 ? -20.031 -25.5 11.953 1 91.44 259 GLU A N 1
ATOM 2108 C CA . GLU A 1 259 ? -18.875 -24.875 12.602 1 91.44 259 GLU A CA 1
ATOM 2109 C C . GLU A 1 259 ? -17.953 -24.219 11.57 1 91.44 259 GLU A C 1
ATOM 2111 O O . GLU A 1 259 ? -17.188 -23.312 11.906 1 91.44 259 GLU A O 1
ATOM 2116 N N . SER A 1 260 ? -18.031 -24.672 10.359 1 92.62 260 SER A N 1
ATOM 2117 C CA . SER A 1 260 ? -17.125 -24.141 9.336 1 92.62 260 SER A CA 1
ATOM 2118 C C . SER A 1 260 ? -17.406 -22.672 9.078 1 92.62 260 SER A C 1
ATOM 2120 O O . SER A 1 260 ? -16.547 -21.953 8.539 1 92.62 260 SER A O 1
ATOM 2122 N N . TYR A 1 261 ? -18.578 -22.141 9.492 1 94.12 261 TYR A N 1
ATOM 2123 C CA . TYR A 1 261 ? -18.984 -20.766 9.234 1 94.12 261 TYR A CA 1
ATOM 2124 C C . TYR A 1 261 ? -18.688 -19.875 10.438 1 94.12 261 TYR A C 1
ATOM 2126 O O . TYR A 1 261 ? -18.969 -18.672 10.406 1 94.12 261 TYR A O 1
ATOM 2134 N N . ARG A 1 262 ? -18.141 -20.359 11.492 1 92.5 262 ARG A N 1
ATOM 2135 C CA . ARG A 1 262 ? -18 -19.641 12.758 1 92.5 262 ARG A CA 1
ATOM 2136 C C . ARG A 1 262 ? -17.203 -18.359 12.586 1 92.5 262 ARG A C 1
ATOM 2138 O O . ARG A 1 262 ? -17.609 -17.297 13.086 1 92.5 262 ARG A O 1
ATOM 2145 N N . ILE A 1 263 ? -16.141 -18.422 11.883 1 92.06 263 ILE A N 1
ATOM 2146 C CA . ILE A 1 263 ? -15.281 -17.266 11.734 1 92.06 263 ILE A CA 1
ATOM 2147 C C . ILE A 1 263 ? -15.992 -16.188 10.898 1 92.06 263 ILE A C 1
ATOM 2149 O O . ILE A 1 263 ? -15.922 -15 11.211 1 92.06 263 ILE A O 1
ATOM 2153 N N . VAL A 1 264 ? -16.656 -16.594 9.875 1 94.31 264 VAL A N 1
ATOM 2154 C CA . VAL A 1 264 ? -17.406 -15.664 9.031 1 94.31 264 VAL A CA 1
ATOM 2155 C C . VAL A 1 264 ? -18.484 -14.961 9.859 1 94.31 264 VAL A C 1
ATOM 2157 O O . VAL A 1 264 ? -18.625 -13.742 9.797 1 94.31 264 VAL A O 1
ATOM 2160 N N . LEU A 1 265 ? -19.156 -15.742 10.672 1 94.62 265 LEU A N 1
ATOM 2161 C CA . LEU A 1 265 ? -20.203 -15.18 11.516 1 94.62 265 LEU A CA 1
ATOM 2162 C C . LEU A 1 265 ? -19.609 -14.234 12.562 1 94.62 265 LEU A C 1
ATOM 2164 O O . LEU A 1 265 ? -20.188 -13.18 12.844 1 94.62 265 LEU A O 1
ATOM 2168 N N . MET A 1 266 ? -18.562 -14.633 13.094 1 94.38 266 MET A N 1
ATOM 2169 C CA . MET A 1 266 ? -17.875 -13.797 14.078 1 94.38 266 MET A CA 1
ATOM 2170 C C . MET A 1 266 ? -17.531 -12.438 13.492 1 94.38 266 MET A C 1
ATOM 2172 O O . MET A 1 266 ? -17.797 -11.406 14.102 1 94.38 266 MET A O 1
ATOM 2176 N N . ARG A 1 267 ? -16.969 -12.43 12.336 1 95 267 ARG A N 1
ATOM 2177 C CA . ARG A 1 267 ? -16.562 -11.188 11.68 1 95 267 ARG A CA 1
ATOM 2178 C C . ARG A 1 267 ? -17.797 -10.336 11.344 1 95 267 ARG A C 1
ATOM 2180 O O . ARG A 1 267 ? -17.734 -9.102 11.414 1 95 267 ARG A O 1
ATOM 2187 N N . ARG A 1 268 ? -18.828 -10.984 10.953 1 96.31 268 ARG A N 1
ATOM 2188 C CA . ARG A 1 268 ? -20.062 -10.258 10.719 1 96.31 268 ARG A CA 1
ATOM 2189 C C . ARG A 1 268 ? -20.531 -9.555 11.992 1 96.31 268 ARG A C 1
ATOM 2191 O O . ARG A 1 268 ? -21 -8.414 11.938 1 96.31 268 ARG A O 1
ATOM 2198 N N . VAL A 1 269 ? -20.391 -10.203 13.125 1 96.19 269 VAL A N 1
ATOM 2199 C CA . VAL A 1 269 ? -20.781 -9.617 14.398 1 96.19 269 VAL A CA 1
ATOM 2200 C C . VAL A 1 269 ? -19.875 -8.422 14.719 1 96.19 269 VAL A C 1
ATOM 2202 O O . VAL A 1 269 ? -20.359 -7.391 15.195 1 96.19 269 VAL A O 1
ATOM 2205 N N . PHE A 1 270 ? -18.578 -8.562 14.453 1 97.12 270 PHE A N 1
ATOM 2206 C CA . PHE A 1 270 ? -17.656 -7.445 14.633 1 97.12 270 PHE A CA 1
ATOM 2207 C C . PHE A 1 270 ? -18.141 -6.223 13.859 1 97.12 270 PHE A C 1
ATOM 2209 O O . PHE A 1 270 ? -18.203 -5.117 14.406 1 97.12 270 PHE A O 1
ATOM 2216 N N . TYR A 1 271 ? -18.5 -6.449 12.633 1 97.62 271 TYR A N 1
ATOM 2217 C CA . TYR A 1 271 ? -18.953 -5.371 11.758 1 97.62 271 TYR A CA 1
ATOM 2218 C C . TYR A 1 271 ? -20.234 -4.73 12.297 1 97.62 271 TYR A C 1
ATOM 2220 O O . TYR A 1 271 ? -20.328 -3.506 12.375 1 97.62 271 TYR A O 1
ATOM 2228 N N . LYS A 1 272 ? -21.156 -5.551 12.672 1 97.38 272 LYS A N 1
ATOM 2229 C CA . LYS A 1 272 ? -22.422 -5.051 13.188 1 97.38 272 LYS A CA 1
ATOM 2230 C C . LYS A 1 272 ? -22.219 -4.199 14.43 1 97.38 272 LYS A C 1
ATOM 2232 O O . LYS A 1 272 ? -22.719 -3.076 14.516 1 97.38 272 LYS A O 1
ATOM 2237 N N . ALA A 1 273 ? -21.469 -4.723 15.375 1 97.88 273 ALA A N 1
ATOM 2238 C CA . ALA A 1 273 ? -21.219 -4.008 16.625 1 97.88 273 ALA A CA 1
ATOM 2239 C C . ALA A 1 273 ? -20.516 -2.678 16.359 1 97.88 273 ALA A C 1
ATOM 2241 O O . ALA A 1 273 ? -20.953 -1.631 16.844 1 97.88 273 ALA A O 1
ATOM 2242 N N . ALA A 1 274 ? -19.453 -2.732 15.562 1 98.06 274 ALA A N 1
ATOM 2243 C CA . ALA A 1 274 ? -18.656 -1.54 15.289 1 98.06 274 ALA A CA 1
ATOM 2244 C C . ALA A 1 274 ? -19.469 -0.491 14.547 1 98.06 274 ALA A C 1
ATOM 2246 O O . ALA A 1 274 ? -19.312 0.71 14.766 1 98.06 274 ALA A O 1
ATOM 2247 N N . SER A 1 275 ? -20.391 -0.919 13.68 1 97.31 275 SER A N 1
ATOM 2248 C CA . SER A 1 275 ? -21.172 -0.02 12.836 1 97.31 275 SER A CA 1
ATOM 2249 C C . SER A 1 275 ? -22.203 0.752 13.648 1 97.31 275 SER A C 1
ATOM 2251 O O . SER A 1 275 ? -22.766 1.732 13.172 1 97.31 275 SER A O 1
ATOM 2253 N N . MET A 1 276 ? -22.438 0.335 14.844 1 97 276 MET A N 1
ATOM 2254 C CA . MET A 1 276 ? -23.422 0.997 15.695 1 97 276 MET A CA 1
ATOM 2255 C C . MET A 1 276 ? -22.844 2.27 16.297 1 97 276 MET A C 1
ATOM 2257 O O . MET A 1 276 ? -23.594 3.104 16.828 1 97 276 MET A O 1
ATOM 2261 N N . PHE A 1 277 ? -21.531 2.385 16.266 1 96.56 277 PHE A N 1
ATOM 2262 C CA . PHE A 1 277 ? -20.891 3.633 16.688 1 96.56 277 PHE A CA 1
ATOM 2263 C C . PHE A 1 277 ? -20.875 4.633 15.531 1 96.56 277 PHE A C 1
ATOM 2265 O O . PHE A 1 277 ? -20.75 4.25 14.367 1 96.56 277 PHE A O 1
ATOM 2272 N N . LYS A 1 278 ? -21.047 5.871 15.805 1 94.06 278 LYS A N 1
ATOM 2273 C CA . LYS A 1 278 ? -21.188 6.902 14.781 1 94.06 278 LYS A CA 1
ATOM 2274 C C . LYS A 1 278 ? -19.828 7.359 14.273 1 94.06 278 LYS A C 1
ATOM 2276 O O . LYS A 1 278 ? -19.266 8.344 14.773 1 94.06 278 LYS A O 1
ATOM 2281 N N . TYR A 1 279 ? -19.344 6.777 13.258 1 97.25 279 TYR A N 1
ATOM 2282 C CA . TYR A 1 279 ? -18.109 7.152 12.547 1 97.25 279 TYR A CA 1
ATOM 2283 C C . TYR A 1 279 ? -18.359 7.242 11.047 1 97.25 279 TYR A C 1
ATOM 2285 O O . TYR A 1 279 ? -19.375 6.746 10.547 1 97.25 279 TYR A O 1
ATOM 2293 N N . ASP A 1 280 ? -17.5 7.895 10.375 1 97.19 280 ASP A N 1
ATOM 2294 C CA . ASP A 1 280 ? -17.672 8.055 8.93 1 97.19 280 ASP A CA 1
ATOM 2295 C C . ASP A 1 280 ? -17.359 6.746 8.203 1 97.19 280 ASP A C 1
ATOM 2297 O O . ASP A 1 280 ? -17.906 6.488 7.125 1 97.19 280 ASP A O 1
ATOM 2301 N N . CYS A 1 281 ? -16.484 5.957 8.773 1 97.56 281 CYS A N 1
ATOM 2302 C CA . CYS A 1 281 ? -16.141 4.676 8.164 1 97.56 281 CYS A CA 1
ATOM 2303 C C . CYS A 1 281 ? -15.523 3.73 9.188 1 97.56 281 CYS A C 1
ATOM 2305 O O . CYS A 1 281 ? -15.117 4.156 10.273 1 97.56 281 CYS A O 1
ATOM 2307 N N . LEU A 1 282 ? -15.547 2.465 8.836 1 98.5 282 LEU A N 1
ATOM 2308 C CA . LEU A 1 282 ? -14.805 1.435 9.555 1 98.5 282 LEU A CA 1
ATOM 2309 C C . LEU A 1 282 ? -13.523 1.065 8.812 1 98.5 282 LEU A C 1
ATOM 2311 O O . LEU A 1 282 ? -13.508 1.014 7.582 1 98.5 282 LEU A O 1
ATOM 2315 N N . VAL A 1 283 ? -12.461 0.838 9.57 1 98.62 283 VAL A N 1
ATOM 2316 C CA . VAL A 1 283 ? -11.18 0.469 8.977 1 98.62 283 VAL A CA 1
ATOM 2317 C C . VAL A 1 283 ? -10.773 -0.925 9.453 1 98.62 283 VAL A C 1
ATOM 2319 O O . VAL A 1 283 ? -10.859 -1.233 10.641 1 98.62 283 VAL A O 1
ATOM 2322 N N . THR A 1 284 ? -10.383 -1.758 8.539 1 97.94 284 THR A N 1
ATOM 2323 C CA . THR A 1 284 ? -9.938 -3.104 8.875 1 97.94 284 THR A CA 1
ATOM 2324 C C . THR A 1 284 ? -8.578 -3.4 8.242 1 97.94 284 THR A C 1
ATOM 2326 O O . THR A 1 284 ? -8.188 -2.75 7.273 1 97.94 284 THR A O 1
ATOM 2329 N N . GLY A 1 285 ? -7.895 -4.352 8.836 1 97.19 285 GLY A N 1
ATOM 2330 C CA . GLY A 1 285 ? -6.621 -4.805 8.297 1 97.19 285 GLY A CA 1
ATOM 2331 C C . GLY A 1 285 ? -6.758 -5.984 7.352 1 97.19 285 GLY A C 1
ATOM 2332 O O . GLY A 1 285 ? -5.797 -6.727 7.137 1 97.19 285 GLY A O 1
ATOM 2333 N N . GLU A 1 286 ? -7.906 -6.152 6.734 1 96.5 286 GLU A N 1
ATOM 2334 C CA . GLU A 1 286 ? -8.18 -7.324 5.91 1 96.5 286 GLU A CA 1
ATOM 2335 C C . GLU A 1 286 ? -7.379 -7.289 4.609 1 96.5 286 GLU A C 1
ATOM 2337 O O . GLU A 1 286 ? -7.203 -6.223 4.016 1 96.5 286 GLU A O 1
ATOM 2342 N N . VAL A 1 287 ? -6.926 -8.484 4.191 1 95 287 VAL A N 1
ATOM 2343 C CA . VAL A 1 287 ? -6.121 -8.672 2.988 1 95 287 VAL A CA 1
ATOM 2344 C C . VAL A 1 287 ? -6.707 -9.812 2.152 1 95 287 VAL A C 1
ATOM 2346 O O . VAL A 1 287 ? -6.977 -10.898 2.672 1 95 287 VAL A O 1
ATOM 2349 N N . LEU A 1 288 ? -6.852 -9.609 0.889 1 94.44 288 LEU A N 1
ATOM 2350 C CA . LEU A 1 288 ? -7.453 -10.602 -0.003 1 94.44 288 LEU A CA 1
ATOM 2351 C C . LEU A 1 288 ? -6.633 -11.883 -0.02 1 94.44 288 LEU A C 1
ATOM 2353 O O . LEU A 1 288 ? -5.434 -11.859 -0.31 1 94.44 288 LEU A O 1
ATOM 2357 N N . GLY A 1 289 ? -7.262 -12.984 0.343 1 88.25 289 GLY A N 1
ATOM 2358 C CA . GLY A 1 289 ? -6.676 -14.305 0.176 1 88.25 289 GLY A CA 1
ATOM 2359 C C . GLY A 1 289 ? -5.645 -14.641 1.235 1 88.25 289 GLY A C 1
ATOM 2360 O O . GLY A 1 289 ? -4.938 -15.641 1.126 1 88.25 289 GLY A O 1
ATOM 2361 N N . GLN A 1 290 ? -5.465 -13.844 2.223 1 81 290 GLN A N 1
ATOM 2362 C CA . GLN A 1 290 ? -4.453 -14.078 3.244 1 81 290 GLN A CA 1
ATOM 2363 C C . GLN A 1 290 ? -4.832 -15.258 4.133 1 81 290 GLN A C 1
ATOM 2365 O O . GLN A 1 290 ? -3.996 -16.109 4.434 1 81 290 GLN A O 1
ATOM 2370 N N . VAL A 1 291 ? -5.992 -15.242 4.555 1 78.94 291 VAL A N 1
ATOM 2371 C CA . VAL A 1 291 ? -6.496 -16.359 5.355 1 78.94 291 VAL A CA 1
ATOM 2372 C C . VAL A 1 291 ? -7.84 -16.828 4.805 1 78.94 291 VAL A C 1
ATOM 2374 O O . VAL A 1 291 ? -8.398 -16.188 3.904 1 78.94 291 VAL A O 1
ATOM 2377 N N . ALA A 1 292 ? -8.359 -17.875 5.348 1 75.62 292 ALA A N 1
ATOM 2378 C CA . ALA A 1 292 ? -9.555 -18.547 4.844 1 75.62 292 ALA A CA 1
ATOM 2379 C C . ALA A 1 292 ? -10.773 -17.625 4.941 1 75.62 292 ALA A C 1
ATOM 2381 O O . ALA A 1 292 ? -11.68 -17.703 4.109 1 75.62 292 ALA A O 1
ATOM 2382 N N . SER A 1 293 ? -10.812 -16.797 5.809 1 83.19 293 SER A N 1
ATOM 2383 C CA . SER A 1 293 ? -11.961 -15.93 6.031 1 83.19 293 SER A CA 1
ATOM 2384 C C . SER A 1 293 ? -11.883 -14.672 5.168 1 83.19 293 SER A C 1
ATOM 2386 O O . SER A 1 293 ? -12.812 -13.875 5.137 1 83.19 293 SER A O 1
ATOM 2388 N N . GLN A 1 294 ? -10.828 -14.562 4.402 1 90.25 294 GLN A N 1
ATOM 2389 C CA . GLN A 1 294 ? -10.648 -13.328 3.648 1 90.25 294 GLN A CA 1
ATOM 2390 C C . GLN A 1 294 ? -10.586 -13.602 2.148 1 90.25 294 GLN A C 1
ATOM 2392 O O . GLN A 1 294 ? -9.828 -12.953 1.423 1 90.25 294 GLN A O 1
ATOM 2397 N N . THR A 1 295 ? -11.234 -14.68 1.781 1 91.94 295 THR A N 1
ATOM 2398 C CA . THR A 1 295 ? -11.484 -14.852 0.356 1 91.94 295 THR A CA 1
ATOM 2399 C C . THR A 1 295 ? -12.5 -13.82 -0.137 1 91.94 295 THR A C 1
ATOM 2401 O O . THR A 1 295 ? -13.18 -13.172 0.665 1 91.94 295 THR A O 1
ATOM 2404 N N . ILE A 1 296 ? -12.555 -13.648 -1.402 1 94.75 296 ILE A N 1
ATOM 2405 C CA . ILE A 1 296 ? -13.461 -12.664 -1.979 1 94.75 296 ILE A CA 1
ATOM 2406 C C . ILE A 1 296 ? -14.906 -13.023 -1.62 1 94.75 296 ILE A C 1
ATOM 2408 O O . ILE A 1 296 ? -15.703 -12.148 -1.281 1 94.75 296 ILE A O 1
ATOM 2412 N N . GLU A 1 297 ? -15.297 -14.297 -1.636 1 94.44 297 GLU A N 1
ATOM 2413 C CA . GLU A 1 297 ? -16.625 -14.758 -1.277 1 94.44 297 GLU A CA 1
ATOM 2414 C C . GLU A 1 297 ? -16.953 -14.43 0.175 1 94.44 297 GLU A C 1
ATOM 2416 O O . GLU A 1 297 ? -18.031 -13.891 0.467 1 94.44 297 GLU A O 1
ATOM 2421 N N . ASN A 1 298 ? -16.016 -14.727 0.996 1 95.25 298 ASN A N 1
ATOM 2422 C CA . ASN A 1 298 ? -16.219 -14.492 2.42 1 95.25 298 ASN A CA 1
ATOM 2423 C C . ASN A 1 298 ? -16.281 -13 2.74 1 95.25 298 ASN A C 1
ATOM 2425 O O . ASN A 1 298 ? -17.125 -12.562 3.539 1 95.25 298 ASN A O 1
ATOM 2429 N N . LEU A 1 299 ? -15.43 -12.203 2.105 1 96.25 299 LEU A N 1
ATOM 2430 C CA . LEU A 1 299 ? -15.43 -10.766 2.348 1 96.25 299 LEU A CA 1
ATOM 2431 C C . LEU A 1 299 ? -16.766 -10.148 1.927 1 96.25 299 LEU A C 1
ATOM 2433 O O . LEU A 1 299 ? -17.281 -9.258 2.604 1 96.25 299 LEU A O 1
ATOM 2437 N N . LYS A 1 300 ? -17.297 -10.648 0.861 1 95 300 LYS A N 1
ATOM 2438 C CA . LYS A 1 300 ? -18.594 -10.172 0.391 1 95 300 LYS A CA 1
ATOM 2439 C C . LYS A 1 300 ? -19.688 -10.453 1.417 1 95 300 LYS A C 1
ATOM 2441 O O . LYS A 1 300 ? -20.5 -9.57 1.731 1 95 300 LYS A O 1
ATOM 2446 N N . VAL A 1 301 ? -19.672 -11.625 1.896 1 95.94 301 VAL A N 1
ATOM 2447 C CA . VAL A 1 301 ? -20.672 -12.055 2.857 1 95.94 301 VAL A CA 1
ATOM 2448 C C . VAL A 1 301 ? -20.516 -11.273 4.16 1 95.94 301 VAL A C 1
ATOM 2450 O O . VAL A 1 301 ? -21.5 -10.844 4.762 1 95.94 301 VAL A O 1
ATOM 2453 N N . ILE A 1 302 ? -19.344 -11.023 4.582 1 96.06 302 ILE A N 1
ATOM 2454 C CA . ILE A 1 302 ? -19.062 -10.297 5.812 1 96.06 302 ILE A CA 1
ATOM 2455 C C . ILE A 1 302 ? -19.5 -8.844 5.66 1 96.06 302 ILE A C 1
ATOM 2457 O O . ILE A 1 302 ? -20.172 -8.297 6.543 1 96.06 302 ILE A O 1
ATOM 2461 N N . GLN A 1 303 ? -19.172 -8.258 4.578 1 94.75 303 GLN A N 1
ATOM 2462 C CA . GLN A 1 303 ? -19.516 -6.863 4.324 1 94.75 303 GLN A CA 1
ATOM 2463 C C . GLN A 1 303 ? -21.031 -6.672 4.273 1 94.75 303 GLN A C 1
ATOM 2465 O O . GLN A 1 303 ? -21.531 -5.625 4.676 1 94.75 303 GLN A O 1
ATOM 2470 N N . SER A 1 304 ? -21.734 -7.652 3.814 1 95 304 SER A N 1
ATOM 2471 C CA . SER A 1 304 ? -23.172 -7.551 3.646 1 95 304 SER A CA 1
ATOM 2472 C C . SER A 1 304 ? -23.891 -7.43 4.996 1 95 304 SER A C 1
ATOM 2474 O O . SER A 1 304 ? -25.062 -7.082 5.055 1 95 304 SER A O 1
ATOM 2476 N N . ALA A 1 305 ? -23.156 -7.695 6.074 1 94.88 305 ALA A N 1
ATOM 2477 C CA . ALA A 1 305 ? -23.719 -7.543 7.414 1 94.88 305 ALA A CA 1
ATOM 2478 C C . ALA A 1 305 ? -24.062 -6.086 7.703 1 94.88 305 ALA A C 1
ATOM 2480 O O . ALA A 1 305 ? -24.922 -5.797 8.531 1 94.88 305 ALA A O 1
ATOM 2481 N N . THR A 1 306 ? -23.297 -5.195 7.098 1 95 306 THR A N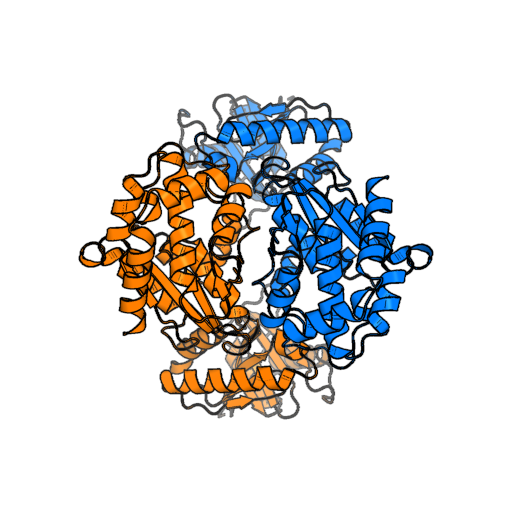 1
ATOM 2482 C CA . THR A 1 306 ? -23.484 -3.762 7.293 1 95 306 THR A CA 1
ATOM 2483 C C . THR A 1 306 ? -23.453 -3.025 5.957 1 95 306 THR A C 1
ATOM 2485 O O . THR A 1 306 ? -22.5 -2.311 5.656 1 95 306 THR A O 1
ATOM 2488 N N . PRO A 1 307 ? -24.531 -3.1 5.215 1 90.5 307 PRO A N 1
ATOM 2489 C CA . PRO A 1 307 ? -24.547 -2.578 3.846 1 90.5 307 PRO A CA 1
ATOM 2490 C C . PRO A 1 307 ? -24.391 -1.06 3.789 1 90.5 307 PRO A C 1
ATOM 2492 O O . PRO A 1 307 ? -23.938 -0.519 2.781 1 90.5 307 PRO A O 1
ATOM 2495 N N . ASP A 1 308 ? -24.688 -0.351 4.887 1 91.12 308 ASP A N 1
ATOM 2496 C CA . ASP A 1 308 ? -24.672 1.108 4.871 1 91.12 308 ASP A CA 1
ATOM 2497 C C . ASP A 1 308 ? -23.375 1.654 5.445 1 91.12 308 ASP A C 1
ATOM 2499 O O . ASP A 1 308 ? -23.172 2.871 5.504 1 91.12 308 ASP A O 1
ATOM 2503 N N . THR A 1 309 ? -22.547 0.803 5.867 1 94.94 309 THR A N 1
ATOM 2504 C CA . THR A 1 309 ? -21.281 1.213 6.461 1 94.94 309 THR A CA 1
ATOM 2505 C C . THR A 1 309 ? -20.156 1.188 5.426 1 94.94 309 THR A C 1
ATOM 2507 O O . THR A 1 309 ? -20.016 0.211 4.688 1 94.94 309 THR A O 1
ATOM 2510 N N . PHE A 1 310 ? -19.469 2.27 5.281 1 96 310 PHE A N 1
ATOM 2511 C CA . PHE A 1 310 ? -18.312 2.311 4.391 1 96 310 PHE A CA 1
ATOM 2512 C C . PHE A 1 310 ? -17.109 1.658 5.043 1 96 310 PHE A C 1
ATOM 2514 O O . PHE A 1 310 ? -16.625 2.121 6.086 1 96 310 PHE A O 1
ATOM 2521 N N . ILE A 1 311 ? -16.656 0.569 4.5 1 97.12 311 ILE A N 1
ATOM 2522 C CA . ILE A 1 311 ? -15.539 -0.182 5.055 1 97.12 311 ILE A CA 1
ATOM 2523 C C . ILE A 1 311 ? -14.273 0.119 4.258 1 97.12 311 ILE A C 1
ATOM 2525 O O . ILE A 1 311 ? -14.25 -0.027 3.035 1 97.12 311 ILE A O 1
ATOM 2529 N N . VAL A 1 312 ? -13.273 0.562 4.926 1 97.94 312 VAL A N 1
ATOM 2530 C CA . VAL A 1 312 ? -11.977 0.876 4.328 1 97.94 312 VAL A CA 1
ATOM 2531 C C . VAL A 1 312 ? -10.984 -0.24 4.637 1 97.94 312 VAL A C 1
ATOM 2533 O O . VAL A 1 312 ? -10.773 -0.59 5.801 1 97.94 312 VAL A O 1
ATOM 2536 N N . ARG A 1 313 ? -10.406 -0.771 3.611 1 98.06 313 ARG A N 1
ATOM 2537 C CA . ARG A 1 313 ? -9.422 -1.84 3.725 1 98.06 313 ARG A CA 1
ATOM 2538 C C . ARG A 1 313 ? -8.102 -1.441 3.062 1 98.06 313 ARG A C 1
ATOM 2540 O O . ARG A 1 313 ? -7.781 -1.919 1.973 1 98.06 313 ARG A O 1
ATOM 2547 N N . PRO A 1 314 ? -7.262 -0.732 3.762 1 98 314 PRO A N 1
ATOM 2548 C CA . PRO A 1 314 ? -6.074 -0.167 3.121 1 98 314 PRO A CA 1
ATOM 2549 C C . PRO A 1 314 ? -5.066 -1.234 2.699 1 98 314 PRO A C 1
ATOM 2551 O O . PRO A 1 314 ? -4.219 -0.983 1.841 1 98 314 PRO A O 1
ATOM 2554 N N . LEU A 1 315 ? -5.109 -2.398 3.215 1 97.94 315 LEU A N 1
ATOM 2555 C CA . LEU A 1 315 ? -4.098 -3.422 2.979 1 97.94 315 LEU A CA 1
ATOM 2556 C C . LEU A 1 315 ? -4.625 -4.5 2.037 1 97.94 315 LEU A C 1
ATOM 2558 O O . LEU A 1 315 ? -3.951 -5.508 1.804 1 97.94 315 LEU A O 1
ATOM 2562 N N . ILE A 1 316 ? -5.727 -4.32 1.454 1 97.56 316 ILE A N 1
ATOM 2563 C CA . ILE A 1 316 ? -6.523 -5.352 0.797 1 97.56 316 ILE A CA 1
ATOM 2564 C C . ILE A 1 316 ? -5.711 -5.988 -0.33 1 97.56 316 ILE A C 1
ATOM 2566 O O . ILE A 1 316 ? -5.887 -7.168 -0.636 1 97.56 316 ILE A O 1
ATOM 2570 N N . GLY A 1 317 ? -4.797 -5.297 -0.958 1 95.5 317 GLY A N 1
ATOM 2571 C CA . GLY A 1 317 ? -4.07 -5.809 -2.109 1 95.5 317 GLY A CA 1
ATOM 2572 C C . GLY A 1 317 ? -2.602 -6.066 -1.82 1 95.5 317 GLY A C 1
ATOM 2573 O O . GLY A 1 317 ? -1.823 -6.344 -2.734 1 95.5 317 GLY A O 1
ATOM 2574 N N . PHE A 1 318 ? -2.225 -6.098 -0.623 1 94 318 PHE A N 1
ATOM 2575 C CA . PHE A 1 318 ? -0.799 -6.125 -0.323 1 94 318 PHE A CA 1
ATOM 2576 C C . PHE A 1 318 ? -0.374 -7.508 0.158 1 94 318 PHE A C 1
ATOM 2578 O O . PHE A 1 318 ? -1.174 -8.242 0.745 1 94 318 PHE A O 1
ATOM 2585 N N . SER A 1 319 ? 0.873 -7.801 -0.079 1 89.31 319 SER A N 1
ATOM 2586 C CA . SER A 1 319 ? 1.45 -9.055 0.382 1 89.31 319 SER A CA 1
ATOM 2587 C C . SER A 1 319 ? 1.882 -8.969 1.842 1 89.31 319 SER A C 1
ATOM 2589 O O . SER A 1 319 ? 2.049 -7.867 2.377 1 89.31 319 SER A O 1
ATOM 2591 N N . LYS A 1 320 ? 2.088 -10.086 2.402 1 88.56 320 LYS A N 1
ATOM 2592 C CA . LYS A 1 320 ? 2.498 -10.148 3.803 1 88.56 320 LYS A CA 1
ATOM 2593 C C . LYS A 1 320 ? 3.834 -9.445 4.02 1 88.56 320 LYS A C 1
ATOM 2595 O O . LYS A 1 320 ? 4.008 -8.727 5.004 1 88.56 320 LYS A O 1
ATOM 2600 N N . ASP A 1 321 ? 4.758 -9.602 3.152 1 87.81 321 ASP A N 1
ATOM 2601 C CA . ASP A 1 321 ? 6.082 -9 3.273 1 87.81 321 ASP A CA 1
ATOM 2602 C C . ASP A 1 321 ? 5.996 -7.477 3.258 1 87.81 321 ASP A C 1
ATOM 2604 O O . ASP A 1 321 ? 6.684 -6.801 4.023 1 87.81 321 ASP A O 1
ATOM 2608 N N . LYS A 1 322 ? 5.234 -6.98 2.377 1 90.56 322 LYS A N 1
ATOM 2609 C CA . LYS A 1 322 ? 5.086 -5.531 2.285 1 90.56 322 LYS A CA 1
ATOM 2610 C C . LYS A 1 322 ? 4.414 -4.969 3.535 1 90.56 322 LYS A C 1
ATOM 2612 O O . LYS A 1 322 ? 4.754 -3.877 3.99 1 90.56 322 LYS A O 1
ATOM 2617 N N . ILE A 1 323 ? 3.471 -5.66 4.086 1 94.88 323 ILE A N 1
ATOM 2618 C CA . ILE A 1 323 ? 2.785 -5.227 5.301 1 94.88 323 ILE A CA 1
ATOM 2619 C C . ILE A 1 323 ? 3.77 -5.191 6.465 1 94.88 323 ILE A C 1
ATOM 2621 O O . ILE A 1 323 ? 3.748 -4.262 7.277 1 94.88 323 ILE A O 1
ATOM 2625 N N . ILE A 1 324 ? 4.59 -6.172 6.508 1 94.69 324 ILE A N 1
ATOM 2626 C CA . ILE A 1 324 ? 5.609 -6.219 7.551 1 94.69 324 ILE A CA 1
ATOM 2627 C C . ILE A 1 324 ? 6.547 -5.023 7.406 1 94.69 324 ILE A C 1
ATOM 2629 O O . ILE A 1 324 ? 6.91 -4.387 8.398 1 94.69 324 ILE A O 1
ATOM 2633 N N . GLU A 1 325 ? 6.906 -4.73 6.188 1 93.69 325 GLU A N 1
ATOM 2634 C CA . GLU A 1 325 ? 7.734 -3.557 5.93 1 93.69 325 GLU A CA 1
ATOM 2635 C C . GLU A 1 325 ? 7.066 -2.283 6.441 1 93.69 325 GLU A C 1
ATOM 2637 O O . GLU A 1 325 ? 7.715 -1.45 7.078 1 93.69 325 GLU A O 1
ATOM 2642 N N . LEU A 1 326 ? 5.82 -2.137 6.172 1 94.56 326 LEU A N 1
ATOM 2643 C CA . LEU A 1 326 ? 5.066 -0.976 6.629 1 94.56 326 LEU A CA 1
ATOM 2644 C C . LEU A 1 326 ? 4.977 -0.951 8.148 1 94.56 326 LEU A C 1
ATOM 2646 O O . LEU A 1 326 ? 5.074 0.113 8.766 1 94.56 326 LEU A O 1
ATOM 2650 N N . ALA A 1 327 ? 4.773 -2.121 8.727 1 97.31 327 ALA A N 1
ATOM 2651 C CA . ALA A 1 327 ? 4.691 -2.213 10.18 1 97.31 327 ALA A CA 1
ATOM 2652 C C . ALA A 1 327 ? 5.988 -1.734 10.836 1 97.31 327 ALA A C 1
ATOM 2654 O O . ALA A 1 327 ? 5.957 -1.067 11.875 1 97.31 327 ALA A O 1
ATOM 2655 N N . LYS A 1 328 ? 7.086 -2.049 10.211 1 94.81 328 LYS A N 1
ATOM 2656 C CA . LYS A 1 328 ? 8.375 -1.579 10.695 1 94.81 328 LYS A CA 1
ATOM 2657 C C . LYS A 1 328 ? 8.523 -0.071 10.508 1 94.8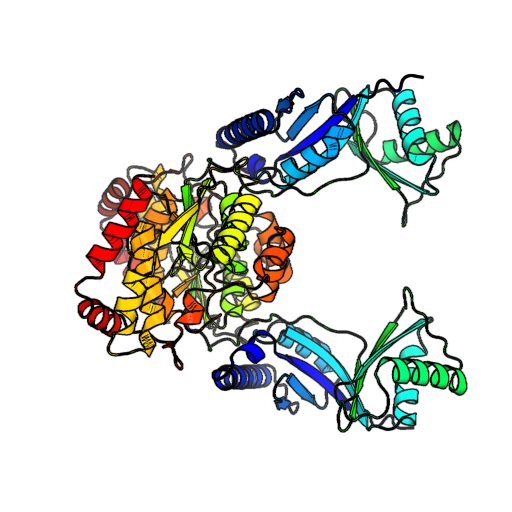1 328 LYS A C 1
ATOM 2659 O O . LYS A 1 328 ? 9.008 0.626 11.398 1 94.81 328 LYS A O 1
ATOM 2664 N N . PHE A 1 329 ? 8.047 0.403 9.438 1 89.5 329 PHE A N 1
ATOM 2665 C CA . PHE A 1 329 ? 8.086 1.831 9.148 1 89.5 329 PHE A CA 1
ATOM 2666 C C . PHE A 1 329 ? 7.277 2.613 10.18 1 89.5 329 PHE A C 1
ATOM 2668 O O . PHE A 1 329 ? 7.715 3.668 10.648 1 89.5 329 PHE A O 1
ATOM 2675 N N . PHE A 1 330 ? 6.168 2.061 10.547 1 92.44 330 PHE A N 1
ATOM 2676 C CA . PHE A 1 330 ? 5.301 2.736 11.5 1 92.44 330 PHE A CA 1
ATOM 2677 C C . PHE A 1 330 ? 5.68 2.367 12.93 1 92.44 330 PHE A C 1
ATOM 2679 O O . PHE A 1 330 ? 5.031 2.809 13.883 1 92.44 330 PHE A O 1
ATOM 2686 N N . ASN A 1 331 ? 6.668 1.471 13.109 1 93.25 331 ASN A N 1
ATOM 2687 C CA . ASN A 1 331 ? 7.223 1.056 14.398 1 93.25 331 ASN A CA 1
ATOM 2688 C C . ASN A 1 331 ? 6.211 0.253 15.211 1 93.25 331 ASN A C 1
ATOM 2690 O O . ASN A 1 331 ? 6.207 0.319 16.438 1 93.25 331 ASN A O 1
ATOM 2694 N N . THR A 1 332 ? 5.309 -0.393 14.57 1 97.06 332 THR A N 1
ATOM 2695 C CA . THR A 1 332 ? 4.305 -1.18 15.281 1 97.06 332 THR A CA 1
ATOM 2696 C C . THR A 1 332 ? 4.691 -2.656 15.297 1 97.06 332 THR A C 1
ATOM 2698 O O . THR A 1 332 ? 4.125 -3.441 16.062 1 97.06 332 THR A O 1
ATOM 2701 N N . PHE A 1 333 ? 5.676 -3.105 14.5 1 97.62 333 PHE A N 1
ATOM 2702 C CA . PHE A 1 333 ? 6 -4.504 14.258 1 97.62 333 PHE A CA 1
ATOM 2703 C C . PHE A 1 333 ? 6.387 -5.203 15.555 1 97.62 333 PHE A C 1
ATOM 2705 O O . PHE A 1 333 ? 5.859 -6.273 15.875 1 97.62 333 PHE A O 1
ATOM 2712 N N . ASP A 1 334 ? 7.227 -4.551 16.297 1 97.5 334 ASP A N 1
ATOM 2713 C CA . ASP A 1 334 ? 7.789 -5.184 17.5 1 97.5 334 ASP A CA 1
ATOM 2714 C C . ASP A 1 334 ? 6.695 -5.52 18.5 1 97.5 334 ASP A C 1
ATOM 2716 O O . ASP A 1 334 ? 6.684 -6.613 19.078 1 97.5 334 ASP A O 1
ATOM 2720 N N . ILE A 1 335 ? 5.812 -4.645 18.719 1 97.5 335 ILE A N 1
ATOM 2721 C CA . ILE A 1 335 ? 4.719 -4.887 19.656 1 97.5 335 ILE A CA 1
ATOM 2722 C C . ILE A 1 335 ? 3.771 -5.938 19.078 1 97.5 335 ILE A C 1
ATOM 2724 O O . ILE A 1 335 ? 3.314 -6.832 19.797 1 97.5 335 ILE A O 1
ATOM 2728 N N . SER A 1 336 ? 3.508 -5.855 17.828 1 97.06 336 SER A N 1
ATOM 2729 C CA . SER A 1 336 ? 2.531 -6.707 17.156 1 97.06 336 SER A CA 1
ATOM 2730 C C . SER A 1 336 ? 2.938 -8.172 17.219 1 97.06 336 SER A C 1
ATOM 2732 O O . SER A 1 336 ? 2.082 -9.062 17.25 1 97.06 336 SER A O 1
ATOM 2734 N N . ILE A 1 337 ? 4.207 -8.492 17.266 1 95.75 337 ILE A N 1
ATOM 2735 C CA . ILE A 1 337 ? 4.652 -9.883 17.188 1 95.75 337 ILE A CA 1
ATOM 2736 C C . ILE A 1 337 ? 4.727 -10.469 18.594 1 95.75 337 ILE A C 1
ATOM 2738 O O . ILE A 1 337 ? 4.984 -11.664 18.75 1 95.75 337 ILE A O 1
ATOM 2742 N N . GLU A 1 338 ? 4.539 -9.633 19.578 1 94.88 338 GLU A N 1
ATOM 2743 C CA . GLU A 1 338 ? 4.445 -10.18 20.922 1 94.88 338 GLU A CA 1
ATOM 2744 C C . GLU A 1 338 ? 3.299 -11.188 21.031 1 94.88 338 GLU A C 1
ATOM 2746 O O . GLU A 1 338 ? 2.242 -10.992 20.438 1 94.88 338 GLU A O 1
ATOM 2751 N N . GLN A 1 339 ? 3.52 -12.219 21.781 1 88.56 339 GLN A N 1
ATOM 2752 C CA . GLN A 1 339 ? 2.508 -13.25 21.953 1 88.56 339 GLN A CA 1
ATOM 2753 C C . GLN A 1 339 ? 1.279 -12.711 22.672 1 88.56 339 GLN A C 1
ATOM 2755 O O . GLN A 1 339 ? 1.404 -11.93 23.625 1 88.56 339 GLN A O 1
ATOM 2760 N N . HIS A 1 340 ? 0.125 -13.156 22.219 1 82.12 340 HIS A N 1
ATOM 2761 C CA . HIS A 1 340 ? -1.134 -12.812 22.875 1 82.12 340 HIS A CA 1
ATOM 2762 C C . HIS A 1 340 ? -2.238 -13.789 22.484 1 82.12 340 HIS A C 1
ATOM 2764 O O . HIS A 1 340 ? -2.043 -14.641 21.625 1 82.12 340 HIS A O 1
ATOM 2770 N N . LEU A 1 341 ? -3.23 -13.703 23.266 1 78 341 LEU A N 1
ATOM 2771 C CA . LEU A 1 341 ? -4.402 -14.516 22.953 1 78 341 LEU A CA 1
ATOM 2772 C C . LEU A 1 341 ? -5.32 -13.789 21.969 1 78 341 LEU A C 1
ATOM 2774 O O . LEU A 1 341 ? -5.801 -12.688 22.266 1 78 341 LEU A O 1
ATOM 2778 N N . ASP A 1 342 ? -5.41 -14.344 20.766 1 75.38 342 ASP A N 1
ATOM 2779 C CA . ASP A 1 342 ? -6.27 -13.75 19.75 1 75.38 342 ASP A CA 1
ATOM 2780 C C . ASP A 1 342 ? -7.66 -14.383 19.766 1 75.38 342 ASP A C 1
ATOM 2782 O O . ASP A 1 342 ? -7.789 -15.609 19.797 1 75.38 342 ASP A O 1
ATOM 2786 N N . THR A 1 343 ? -8.602 -13.562 19.812 1 74.56 343 THR A N 1
ATOM 2787 C CA . THR A 1 343 ? -9.992 -14.008 19.891 1 74.56 343 THR A CA 1
ATOM 2788 C C . THR A 1 343 ? -10.336 -14.914 18.703 1 74.56 343 THR A C 1
ATOM 2790 O O . THR A 1 343 ? -11.008 -15.93 18.875 1 74.56 343 THR A O 1
ATOM 2793 N N . CYS A 1 344 ? -9.898 -14.602 17.547 1 70.75 344 CYS A N 1
ATOM 2794 C CA . CYS A 1 344 ? -10.219 -15.375 16.359 1 70.75 344 CYS A CA 1
ATOM 2795 C C . CYS A 1 344 ? -9.5 -16.719 16.375 1 70.75 344 CYS A C 1
ATOM 2797 O O . CYS A 1 344 ? -10.055 -17.734 15.93 1 70.75 344 CYS A O 1
ATOM 2799 N N . SER A 1 345 ? -8.359 -16.75 16.812 1 70.12 345 SER A N 1
ATOM 2800 C CA . SER A 1 345 ? -7.551 -17.953 16.797 1 70.12 345 SER A CA 1
ATOM 2801 C C . SER A 1 345 ? -8.086 -19 17.781 1 70.12 345 SER A C 1
ATOM 2803 O O . SER A 1 345 ? -8.031 -20.203 17.516 1 70.12 345 SER A O 1
ATOM 2805 N N . GLU A 1 346 ? -8.648 -18.547 18.766 1 70.69 346 GLU A N 1
ATOM 2806 C CA . GLU A 1 346 ? -9.141 -19.453 19.812 1 70.69 346 GLU A CA 1
ATOM 2807 C C . GLU A 1 346 ? -10.359 -20.234 19.328 1 70.69 346 GLU A C 1
ATOM 2809 O O . GLU A 1 346 ? -10.617 -21.344 19.797 1 70.69 346 GLU A O 1
ATOM 2814 N N . PHE A 1 347 ? -10.898 -19.75 18.312 1 71.12 347 PHE A N 1
ATOM 2815 C CA . PHE A 1 347 ? -12.203 -20.312 17.969 1 71.12 347 PHE A CA 1
ATOM 2816 C C . PHE A 1 347 ? -12.219 -20.797 16.516 1 71.12 347 PHE A C 1
ATOM 2818 O O . PHE A 1 347 ? -13.281 -21.094 15.977 1 71.12 347 PHE A O 1
ATOM 2825 N N . SER A 1 348 ? -11.109 -20.812 16.016 1 77.31 348 SER A N 1
ATOM 2826 C CA . SER A 1 348 ? -11.039 -21.203 14.617 1 77.31 348 SER A CA 1
ATOM 2827 C C . SER A 1 348 ? -11.344 -22.688 14.453 1 77.31 348 SER A C 1
ATOM 2829 O O . SER A 1 348 ? -10.766 -23.531 15.141 1 77.31 348 SER A O 1
ATOM 2831 N N . PRO A 1 349 ? -12.336 -22.938 13.586 1 81.94 349 PRO A N 1
ATOM 2832 C CA . PRO A 1 349 ? -12.617 -24.344 13.32 1 81.94 349 PRO A CA 1
ATOM 2833 C C . PRO A 1 349 ? -11.484 -25.031 12.562 1 81.94 349 PRO A C 1
ATOM 2835 O O . PRO A 1 349 ? -10.586 -24.359 12.039 1 81.94 349 PRO A O 1
ATOM 2838 N N . LYS A 1 350 ? -11.578 -26.359 12.539 1 80.31 350 LYS A N 1
ATOM 2839 C CA . LYS A 1 350 ? -10.562 -27.156 11.852 1 80.31 350 LYS A CA 1
ATOM 2840 C C . LYS A 1 350 ? -10.578 -26.875 10.352 1 80.31 350 LYS A C 1
ATOM 2842 O O . LYS A 1 350 ? -9.523 -26.781 9.719 1 80.31 350 LYS A O 1
ATOM 2847 N N . ASN A 1 351 ? -11.797 -26.703 9.852 1 84.12 351 ASN A N 1
ATOM 2848 C CA . ASN A 1 351 ? -11.961 -26.453 8.43 1 84.12 351 ASN A CA 1
ATOM 2849 C C . ASN A 1 351 ? -12.859 -25.25 8.164 1 84.12 351 ASN A C 1
ATOM 2851 O O . ASN A 1 351 ? -14.031 -25.406 7.805 1 84.12 351 ASN A O 1
ATOM 2855 N N . PRO A 1 352 ? -12.266 -24.125 8.258 1 87.5 352 PRO A N 1
ATOM 2856 C CA . PRO A 1 352 ? -13.07 -22.938 7.988 1 87.5 352 PRO A CA 1
ATOM 2857 C C . PRO A 1 352 ? -13.492 -22.828 6.527 1 87.5 352 PRO A C 1
ATOM 2859 O O . PRO A 1 352 ? -12.727 -23.188 5.629 1 87.5 352 PRO A O 1
ATOM 2862 N N . THR A 1 353 ? -14.711 -22.328 6.352 1 89.12 353 THR A N 1
ATOM 2863 C CA . THR A 1 353 ? -15.211 -22.203 4.992 1 89.12 353 THR A CA 1
ATOM 2864 C C . THR A 1 353 ? -14.477 -21.094 4.246 1 89.12 353 THR A C 1
ATOM 2866 O O . THR A 1 353 ? -14.227 -20.016 4.801 1 89.12 353 THR A O 1
ATOM 2869 N N . THR A 1 354 ? -14.148 -21.359 3.004 1 86.69 354 THR A N 1
ATOM 2870 C CA . THR A 1 354 ? -13.469 -20.375 2.162 1 86.69 354 THR A CA 1
ATOM 2871 C C . THR A 1 354 ? -14.445 -19.781 1.145 1 86.69 354 THR A C 1
ATOM 2873 O O . THR A 1 354 ? -14.125 -18.797 0.483 1 86.69 354 THR A O 1
ATOM 2876 N N . LYS A 1 355 ? -15.602 -20.391 1.067 1 91.06 355 LYS A N 1
ATOM 2877 C CA . LYS A 1 355 ? -16.625 -19.938 0.131 1 91.06 355 LYS A CA 1
ATOM 2878 C C . LYS A 1 355 ? -18 -19.891 0.792 1 91.06 355 LYS A C 1
ATOM 2880 O O . LYS A 1 355 ? -18.891 -20.656 0.413 1 91.06 355 LYS A O 1
ATOM 2885 N N . ALA A 1 356 ? -18.109 -18.953 1.609 1 92.12 356 ALA A N 1
ATOM 2886 C CA . ALA A 1 356 ? -19.359 -18.828 2.344 1 92.12 356 ALA A CA 1
ATOM 2887 C C . ALA A 1 356 ? -20.484 -18.359 1.428 1 92.12 356 ALA A C 1
ATOM 2889 O O . ALA A 1 356 ? -20.266 -17.562 0.514 1 92.12 356 ALA A O 1
ATOM 2890 N N . LYS A 1 357 ? -21.625 -18.938 1.675 1 94.19 357 LYS A N 1
ATOM 2891 C CA . LYS A 1 357 ? -22.844 -18.5 0.989 1 94.19 357 LYS A CA 1
ATOM 2892 C C . LYS A 1 357 ? -23.75 -17.719 1.928 1 94.19 357 LYS A C 1
ATOM 2894 O O . LYS A 1 357 ? -23.984 -18.125 3.064 1 94.19 357 LYS A O 1
ATOM 2899 N N . LEU A 1 358 ? -24.234 -16.609 1.385 1 94.19 358 LEU A N 1
ATOM 2900 C CA . LEU A 1 358 ? -25.047 -15.703 2.195 1 94.19 358 LEU A CA 1
ATOM 2901 C C . LEU A 1 358 ? -26.266 -16.422 2.748 1 94.19 358 LEU A C 1
ATOM 2903 O O . LEU A 1 358 ? -26.625 -16.25 3.914 1 94.19 358 LEU A O 1
ATOM 2907 N N . ILE A 1 359 ? -26.859 -17.25 1.961 1 94.94 359 ILE A N 1
ATOM 2908 C CA . ILE A 1 359 ? -28.078 -17.969 2.357 1 94.94 359 ILE A CA 1
ATOM 2909 C C . ILE A 1 359 ? -27.781 -18.828 3.582 1 94.94 359 ILE A C 1
ATOM 2911 O O . ILE A 1 359 ? -28.594 -18.891 4.512 1 94.94 359 ILE A O 1
ATOM 2915 N N . ASN A 1 360 ? -26.656 -19.453 3.557 1 95.69 360 ASN A N 1
ATOM 2916 C CA . ASN A 1 360 ? -26.266 -20.297 4.688 1 95.69 360 ASN A CA 1
ATOM 2917 C C . ASN A 1 360 ? -25.953 -19.453 5.926 1 95.69 360 ASN A C 1
ATOM 2919 O O . ASN A 1 360 ? -26.312 -19.844 7.043 1 95.69 360 ASN A O 1
ATOM 2923 N N . VAL A 1 361 ? -25.344 -18.328 5.699 1 95.44 361 VAL A N 1
ATOM 2924 C CA . VAL A 1 361 ? -24.984 -17.438 6.793 1 95.44 361 VAL A CA 1
ATOM 2925 C C . VAL A 1 361 ? -26.25 -16.906 7.469 1 95.44 361 VAL A C 1
ATOM 2927 O O . VAL A 1 361 ? -26.344 -16.906 8.695 1 95.44 361 VAL A O 1
ATOM 2930 N N . GLU A 1 362 ? -27.156 -16.516 6.715 1 94.56 362 GLU A N 1
ATOM 2931 C CA . GLU A 1 362 ? -28.406 -15.984 7.246 1 94.56 362 GLU A CA 1
ATOM 2932 C C . GLU A 1 362 ? -29.172 -17.062 8.016 1 94.56 362 GLU A C 1
ATOM 2934 O O . GLU A 1 362 ? -29.766 -16.781 9.055 1 94.56 362 GLU A O 1
ATOM 2939 N N . LYS A 1 363 ? -29.141 -18.234 7.516 1 95.38 363 LYS A N 1
ATOM 2940 C CA . LYS A 1 363 ? -29.766 -19.344 8.211 1 95.38 363 LYS A CA 1
ATOM 2941 C C . LYS A 1 363 ? -29.094 -19.594 9.562 1 95.38 363 LYS A C 1
ATOM 2943 O O . LYS A 1 363 ? -29.781 -19.766 10.57 1 95.38 363 LYS A O 1
ATOM 2948 N N . LEU A 1 364 ? -27.844 -19.594 9.531 1 95.25 364 LEU A N 1
ATOM 2949 C CA . LEU A 1 364 ? -27.094 -19.844 10.758 1 95.25 364 LEU A CA 1
ATOM 2950 C C . LEU A 1 364 ? -27.312 -18.719 11.758 1 95.25 364 LEU A C 1
ATOM 2952 O O . LEU A 1 364 ? -27.422 -18.953 12.961 1 95.25 364 LEU A O 1
ATOM 2956 N N . GLU A 1 365 ? -27.375 -17.469 11.289 1 93.81 365 GLU A N 1
ATOM 2957 C CA . GLU A 1 365 ? -27.625 -16.328 12.148 1 93.81 365 GLU A CA 1
ATOM 2958 C C . GLU A 1 365 ? -29.016 -16.406 12.781 1 93.81 365 GLU A C 1
ATOM 2960 O O . GLU A 1 365 ? -29.203 -15.977 13.922 1 93.81 365 GLU A O 1
ATOM 2965 N N . SER A 1 366 ? -29.906 -16.969 12.086 1 92.69 366 SER A N 1
ATOM 2966 C CA . SER A 1 366 ? -31.281 -17.094 12.586 1 92.69 366 SER A CA 1
ATOM 2967 C C . SER A 1 366 ? -31.359 -18.094 13.734 1 92.69 366 SER A C 1
ATOM 2969 O O . SER A 1 366 ? -32.281 -18.047 14.547 1 92.69 366 SER A O 1
ATOM 2971 N N . GLU A 1 367 ? -30.406 -18.969 13.773 1 93.06 367 GLU A N 1
ATOM 2972 C CA . GLU A 1 367 ? -30.312 -19.906 14.883 1 93.06 367 GLU A CA 1
ATOM 2973 C C . GLU A 1 367 ? -29.953 -19.203 16.188 1 93.06 367 GLU A C 1
ATOM 2975 O O . GLU A 1 367 ? -30.203 -19.734 17.266 1 93.06 367 GLU A O 1
ATOM 2980 N N . LEU A 1 368 ? -29.359 -18.109 16.062 1 92.69 368 LEU A N 1
ATOM 2981 C CA . LEU A 1 368 ? -28.844 -17.391 17.219 1 92.69 368 LEU A CA 1
ATOM 2982 C C . LEU A 1 368 ? -29.828 -16.312 17.672 1 92.69 368 LEU A C 1
ATOM 2984 O O . LEU A 1 368 ? -29.594 -15.125 17.453 1 92.69 368 LEU A O 1
ATOM 2988 N N . ILE A 1 369 ? -30.781 -16.656 18.484 1 89.56 369 ILE A N 1
ATOM 2989 C CA . ILE A 1 369 ? -31.953 -15.844 18.797 1 89.56 369 ILE A CA 1
ATOM 2990 C C . ILE A 1 369 ? -31.531 -14.641 19.641 1 89.56 369 ILE A C 1
ATOM 2992 O O . ILE A 1 369 ? -32.094 -13.555 19.516 1 89.56 369 ILE A O 1
ATOM 2996 N N . PHE A 1 370 ? -30.484 -14.75 20.406 1 91.94 370 PHE A N 1
ATOM 2997 C CA . PHE A 1 370 ? -30.125 -13.695 21.344 1 91.94 370 PHE A CA 1
ATOM 2998 C C . PHE A 1 370 ? -28.953 -12.867 20.812 1 91.94 370 PHE A C 1
ATOM 3000 O O . PHE A 1 370 ? -28.469 -11.961 21.484 1 91.94 370 PHE A O 1
ATOM 3007 N N . LEU A 1 371 ? -28.578 -13.102 19.656 1 93.69 371 LEU A N 1
ATOM 3008 C CA . LEU A 1 371 ? -27.359 -12.492 19.125 1 93.69 371 LEU A CA 1
ATOM 3009 C C . LEU A 1 371 ? -27.5 -10.977 19.062 1 93.69 371 LEU A C 1
ATOM 3011 O O . LEU A 1 371 ? -26.641 -10.258 19.578 1 93.69 371 LEU A O 1
ATOM 3015 N N . ASN A 1 372 ? -28.547 -10.477 18.484 1 94.62 372 ASN A N 1
ATOM 3016 C CA . ASN A 1 372 ? -28.734 -9.039 18.328 1 94.62 372 ASN A CA 1
ATOM 3017 C C . ASN A 1 372 ? -28.812 -8.328 19.672 1 94.62 372 ASN A C 1
ATOM 3019 O O . ASN A 1 372 ? -28.266 -7.242 19.844 1 94.62 372 ASN A O 1
ATOM 3023 N N . ASP A 1 373 ? -29.453 -8.945 20.609 1 96.06 373 ASP A N 1
ATOM 3024 C CA . ASP A 1 373 ? -29.547 -8.375 21.953 1 96.06 373 ASP A CA 1
ATOM 3025 C C . ASP A 1 373 ? -28.188 -8.273 22.609 1 96.06 373 ASP A C 1
ATOM 3027 O O . ASP A 1 373 ? -27.891 -7.285 23.297 1 96.06 373 ASP A O 1
ATOM 3031 N N . LEU A 1 374 ? -27.453 -9.242 22.453 1 96.31 374 LEU A N 1
ATOM 3032 C CA . LEU A 1 374 ? -26.109 -9.273 23.047 1 96.31 374 LEU A CA 1
ATOM 3033 C C . LEU A 1 374 ? -25.234 -8.188 22.422 1 96.31 374 LEU A C 1
ATOM 3035 O O . LEU A 1 374 ? -24.453 -7.539 23.125 1 96.31 374 LEU A O 1
ATOM 3039 N N . ILE A 1 375 ? -25.359 -7.996 21.125 1 97 375 ILE A N 1
ATOM 3040 C CA . ILE A 1 375 ? -24.594 -6.969 20.438 1 97 375 ILE A CA 1
ATOM 3041 C C . ILE A 1 375 ? -24.984 -5.59 20.969 1 97 375 ILE A C 1
ATOM 3043 O O . ILE A 1 375 ? -24.109 -4.789 21.328 1 97 375 ILE A O 1
ATOM 3047 N N . GLU A 1 376 ? -26.25 -5.332 21.062 1 96.81 376 GLU A N 1
ATOM 3048 C CA . GLU A 1 376 ? -26.75 -4.043 21.516 1 96.81 376 GLU A CA 1
ATOM 3049 C C . GLU A 1 376 ? -26.312 -3.766 22.953 1 96.81 376 GLU A C 1
ATOM 3051 O O . GLU A 1 376 ? -25.953 -2.639 23.297 1 96.81 376 GLU A O 1
ATOM 3056 N N . LYS A 1 377 ? -26.391 -4.785 23.75 1 95.81 377 LYS A N 1
ATOM 3057 C CA . LYS A 1 377 ? -25.969 -4.645 25.141 1 95.81 377 LYS A CA 1
ATOM 3058 C C . LYS A 1 377 ? -24.484 -4.277 25.219 1 95.81 377 LYS A C 1
ATOM 3060 O O . LYS A 1 377 ? -24.109 -3.373 25.969 1 95.81 377 LYS A O 1
ATOM 3065 N N . GLY A 1 378 ? -23.672 -4.973 24.469 1 95.25 378 GLY A N 1
ATOM 3066 C CA . GLY A 1 378 ? -22.25 -4.672 24.453 1 95.25 378 GLY A CA 1
ATOM 3067 C C . GLY A 1 378 ? -21.938 -3.254 24.016 1 95.25 378 GLY A C 1
ATOM 3068 O O . GLY A 1 378 ? -21.078 -2.588 24.609 1 95.25 378 GLY A O 1
ATOM 3069 N N . VAL A 1 379 ? -22.641 -2.773 23.016 1 96.69 379 VAL A N 1
ATOM 3070 C CA . VAL A 1 379 ? -22.438 -1.436 22.469 1 96.69 379 VAL A CA 1
ATOM 3071 C C . VAL A 1 379 ? -22.859 -0.389 23.484 1 96.69 379 VAL A C 1
ATOM 3073 O O . VAL A 1 379 ? -22.172 0.61 23.703 1 96.69 379 VAL A O 1
ATOM 3076 N N . SER A 1 380 ? -23.969 -0.616 24.125 1 95.5 380 SER A N 1
ATOM 3077 C CA . SER A 1 380 ? -24.5 0.314 25.125 1 95.5 380 SER A CA 1
ATOM 3078 C C . SER A 1 380 ? -23.547 0.476 26.297 1 95.5 380 SER A C 1
ATOM 3080 O O . SER A 1 380 ? -23.391 1.575 26.828 1 95.5 380 SER A O 1
ATOM 3082 N N . GLU A 1 381 ? -22.969 -0.53 26.672 1 93.38 381 GLU A N 1
ATOM 3083 C CA . GLU A 1 381 ? -22.016 -0.499 27.781 1 93.38 381 GLU A CA 1
ATOM 3084 C C . GLU A 1 381 ? -20.812 0.378 27.453 1 93.38 381 GLU A C 1
ATOM 3086 O O . GLU A 1 381 ? -20.234 1.016 28.344 1 93.38 381 GLU A O 1
ATOM 3091 N N . LEU A 1 382 ? -20.438 0.421 26.219 1 92.31 382 LEU A N 1
ATOM 3092 C CA . LEU A 1 382 ? -19.266 1.173 25.797 1 92.31 382 LEU A CA 1
ATOM 3093 C C . LEU A 1 382 ? -19.625 2.623 25.5 1 92.31 382 LEU A C 1
ATOM 3095 O O . LEU A 1 382 ? -18.766 3.512 25.578 1 92.31 382 LEU A O 1
ATOM 3099 N N . SER A 1 383 ? -20.828 2.914 25 1 83.88 383 SER A N 1
ATOM 3100 C CA . SER A 1 383 ? -21.25 4.27 24.672 1 83.88 383 SER A CA 1
ATOM 3101 C C . SER A 1 383 ? -21.422 5.113 25.922 1 83.88 383 SER A C 1
ATOM 3103 O O . SER A 1 383 ? -21.312 6.34 25.875 1 83.88 383 SER A O 1
ATOM 3105 N N . ASN A 1 384 ? -21.781 4.484 27.047 1 66 384 ASN A N 1
ATOM 3106 C CA . ASN A 1 384 ? -21.984 5.164 28.328 1 66 384 ASN A CA 1
ATOM 3107 C C . ASN A 1 384 ? -20.672 5.457 29.031 1 66 384 ASN A C 1
ATOM 3109 O O . ASN A 1 384 ? -20.641 6.203 30.016 1 66 384 ASN A O 1
ATOM 3113 N N . ASP A 1 385 ? -19.609 5.051 28.531 1 56.38 385 ASP A N 1
ATOM 3114 C CA . ASP A 1 385 ? -18.312 5.32 29.141 1 56.38 385 ASP A CA 1
ATOM 3115 C C . ASP A 1 385 ? -17.625 6.512 28.469 1 56.38 385 ASP A C 1
ATOM 3117 O O . ASP A 1 385 ? -17.688 6.672 27.25 1 56.38 385 ASP A O 1
ATOM 3121 N N . MET B 1 1 ? 38.875 -29.094 -18.328 1 37.69 1 MET B N 1
ATOM 3122 C CA . MET B 1 1 ? 37.969 -30.016 -17.672 1 37.69 1 MET B CA 1
ATOM 3123 C C . MET B 1 1 ? 36.531 -29.531 -17.766 1 37.69 1 MET B C 1
ATOM 3125 O O . MET B 1 1 ? 36.25 -28.344 -17.531 1 37.69 1 MET B O 1
ATOM 3129 N N . GLU B 1 2 ? 35.781 -30.219 -18.438 1 45.72 2 GLU B N 1
ATOM 3130 C CA . GLU B 1 2 ? 34.375 -29.906 -18.719 1 45.72 2 GLU B CA 1
ATOM 3131 C C . GLU B 1 2 ? 33.594 -29.688 -17.438 1 45.72 2 GLU B C 1
ATOM 3133 O O . GLU B 1 2 ? 33.594 -30.547 -16.547 1 45.72 2 GLU B O 1
ATOM 3138 N N . LEU B 1 3 ? 33.438 -28.406 -17 1 59.38 3 LEU B N 1
ATOM 3139 C CA . LEU B 1 3 ? 32.625 -28.141 -15.812 1 59.38 3 LEU B CA 1
ATOM 3140 C C . LEU B 1 3 ? 31.234 -28.766 -15.953 1 59.38 3 LEU B C 1
ATOM 3142 O O . LEU B 1 3 ? 30.516 -28.469 -16.906 1 59.38 3 LEU B O 1
ATOM 3146 N N . ASN B 1 4 ? 31.094 -30.031 -15.75 1 68.44 4 ASN B N 1
ATOM 3147 C CA . ASN B 1 4 ? 29.797 -30.703 -15.859 1 68.44 4 ASN B CA 1
ATOM 3148 C C . ASN B 1 4 ? 28.734 -30.031 -14.992 1 68.44 4 ASN B C 1
ATOM 3150 O O . ASN B 1 4 ? 28.234 -30.641 -14.047 1 68.44 4 ASN B O 1
ATOM 3154 N N . SER B 1 5 ? 28.656 -28.688 -15.242 1 77.25 5 SER B N 1
ATOM 3155 C CA . SER B 1 5 ? 27.625 -27.938 -14.531 1 77.25 5 SER B CA 1
ATOM 3156 C C . SER B 1 5 ? 26.422 -27.672 -15.422 1 77.25 5 SER B C 1
ATOM 3158 O O . SER B 1 5 ? 26.547 -27.594 -16.641 1 77.25 5 SER B O 1
ATOM 3160 N N . GLU B 1 6 ? 25.328 -27.828 -14.805 1 90.5 6 GLU B N 1
ATOM 3161 C CA . GLU B 1 6 ? 24.078 -27.531 -15.484 1 90.5 6 GLU B CA 1
ATOM 3162 C C . GLU B 1 6 ? 23.516 -26.188 -15.031 1 90.5 6 GLU B C 1
ATOM 3164 O O . GLU B 1 6 ? 23.453 -25.906 -13.836 1 90.5 6 GLU B O 1
ATOM 3169 N N . ASP B 1 7 ? 23.203 -25.328 -16.047 1 95.19 7 ASP B N 1
ATOM 3170 C CA . ASP B 1 7 ? 22.609 -24.031 -15.727 1 95.19 7 ASP B CA 1
ATOM 3171 C C . ASP B 1 7 ? 21.109 -24.172 -15.477 1 95.19 7 ASP B C 1
ATOM 3173 O O . ASP B 1 7 ? 20.375 -24.656 -16.328 1 95.19 7 ASP B O 1
ATOM 3177 N N . VAL B 1 8 ? 20.734 -23.719 -14.289 1 97.38 8 VAL B N 1
ATOM 3178 C CA . VAL B 1 8 ? 19.344 -23.859 -13.906 1 97.38 8 VAL B CA 1
ATOM 3179 C C . VAL B 1 8 ? 18.797 -22.516 -13.414 1 97.38 8 VAL B C 1
ATOM 3181 O O . VAL B 1 8 ? 19.578 -21.609 -13.109 1 97.38 8 VAL B O 1
ATOM 3184 N N . LEU B 1 9 ? 17.5 -22.375 -13.461 1 98.19 9 LEU B N 1
ATOM 3185 C CA . LEU B 1 9 ? 16.781 -21.297 -12.773 1 98.19 9 LEU B CA 1
ATOM 3186 C C . LEU B 1 9 ? 16 -21.844 -11.586 1 98.19 9 LEU B C 1
ATOM 3188 O O . LEU B 1 9 ? 15.227 -22.797 -11.727 1 98.19 9 LEU B O 1
ATOM 3192 N N . VAL B 1 10 ? 16.281 -21.297 -10.453 1 98 10 VAL B N 1
ATOM 3193 C CA . VAL B 1 10 ? 15.594 -21.688 -9.234 1 98 10 VAL B CA 1
ATOM 3194 C C . VAL B 1 10 ? 14.672 -20.562 -8.766 1 98 10 VAL B C 1
ATOM 3196 O O . VAL B 1 10 ? 15.109 -19.422 -8.633 1 98 10 VAL B O 1
ATOM 3199 N N . ALA B 1 11 ? 13.367 -20.875 -8.578 1 97.81 11 ALA B N 1
ATOM 3200 C CA . ALA B 1 11 ? 12.391 -19.906 -8.086 1 97.81 11 ALA B CA 1
ATOM 3201 C C . ALA B 1 11 ? 11.727 -20.391 -6.805 1 97.81 11 ALA B C 1
ATOM 3203 O O . ALA B 1 11 ? 11.219 -21.516 -6.754 1 97.81 11 ALA B O 1
ATOM 3204 N N . ARG B 1 12 ? 11.758 -19.625 -5.828 1 96 12 ARG B N 1
ATOM 3205 C CA . ARG B 1 12 ? 11.195 -20 -4.531 1 96 12 ARG B CA 1
ATOM 3206 C C . ARG B 1 12 ? 9.797 -19.422 -4.352 1 96 12 ARG B C 1
ATOM 3208 O O . ARG B 1 12 ? 9.531 -18.281 -4.77 1 96 12 ARG B O 1
ATOM 3215 N N . TYR B 1 13 ? 9.078 -20.25 -3.637 1 91.94 13 TYR B N 1
ATOM 3216 C CA . TYR B 1 13 ? 7.727 -19.797 -3.328 1 91.94 13 TYR B CA 1
ATOM 3217 C C . TYR B 1 13 ? 7.734 -18.781 -2.193 1 91.94 13 TYR B C 1
ATOM 3219 O O . TYR B 1 13 ? 8.719 -18.672 -1.459 1 91.94 13 TYR B O 1
ATOM 3227 N N . GLY B 1 14 ? 6.762 -17.891 -2.119 1 84 14 GLY B N 1
ATOM 3228 C CA . GLY B 1 14 ? 6.578 -16.984 -0.997 1 84 14 GLY B CA 1
ATOM 3229 C C . GLY B 1 14 ? 5.449 -17.406 -0.073 1 84 14 GLY B C 1
ATOM 3230 O O . GLY B 1 14 ? 5.555 -18.406 0.637 1 84 14 GLY B O 1
ATOM 3231 N N . GLU B 1 15 ? 4.41 -16.875 -0.131 1 86.75 15 GLU B N 1
ATOM 3232 C CA . GLU B 1 15 ? 3.23 -17.016 0.717 1 86.75 15 GLU B CA 1
ATOM 3233 C C . GLU B 1 15 ? 2.604 -18.406 0.552 1 86.75 15 GLU B C 1
ATOM 3235 O O . GLU B 1 15 ? 1.848 -18.859 1.414 1 86.75 15 GLU B O 1
ATOM 3240 N N . LEU B 1 16 ? 2.934 -19.109 -0.447 1 88.44 16 LEU B N 1
ATOM 3241 C CA . LEU B 1 16 ? 2.311 -20.391 -0.754 1 88.44 16 LEU B CA 1
ATOM 3242 C C . LEU B 1 16 ? 2.666 -21.438 0.302 1 88.44 16 LEU B C 1
ATOM 3244 O O . LEU B 1 16 ? 1.869 -22.328 0.585 1 88.44 16 LEU B O 1
ATOM 3248 N N . VAL B 1 17 ? 3.832 -21.297 0.871 1 83.38 17 VAL B N 1
ATOM 3249 C CA . VAL B 1 17 ? 4.32 -22.297 1.821 1 83.38 17 VAL B CA 1
ATOM 3250 C C . VAL B 1 17 ? 3.553 -22.172 3.135 1 83.38 17 VAL B C 1
ATOM 3252 O O . VAL B 1 17 ? 3.523 -23.109 3.932 1 83.38 17 VAL B O 1
ATOM 3255 N N . LEU B 1 18 ? 2.824 -21.062 3.289 1 78.69 18 LEU B N 1
ATOM 3256 C CA . LEU B 1 18 ? 2.129 -20.766 4.539 1 78.69 18 LEU B CA 1
ATOM 3257 C C . LEU B 1 18 ? 0.667 -21.188 4.457 1 78.69 18 LEU B C 1
ATOM 3259 O O . LEU B 1 18 ? -0.083 -21.047 5.426 1 78.69 18 LEU B O 1
ATOM 3263 N N . LYS B 1 19 ? 0.248 -21.797 3.379 1 80.5 19 LYS B N 1
ATOM 3264 C CA . LYS B 1 19 ? -1.173 -22.047 3.146 1 80.5 19 LYS B CA 1
ATOM 3265 C C . LYS B 1 19 ? -1.588 -23.406 3.678 1 80.5 19 LYS B C 1
ATOM 3267 O O . LYS B 1 19 ? -2.723 -23.844 3.471 1 80.5 19 LYS B O 1
ATOM 3272 N N . GLY B 1 20 ? -0.755 -24.062 4.402 1 79 20 GLY B N 1
ATOM 3273 C CA . GLY B 1 20 ? -1.088 -25.312 5.062 1 79 20 GLY B CA 1
ATOM 3274 C C . GLY B 1 20 ? -1.724 -26.328 4.129 1 79 20 GLY B C 1
ATOM 3275 O O . GLY B 1 20 ? -1.154 -26.672 3.088 1 79 20 GLY B O 1
ATOM 3276 N N . LYS B 1 21 ? -3.037 -26.641 4.422 1 80.62 21 LYS B N 1
ATOM 3277 C CA . LYS B 1 21 ? -3.76 -27.672 3.684 1 80.62 21 LYS B CA 1
ATOM 3278 C C . LYS B 1 21 ? -4.109 -27.188 2.275 1 80.62 21 LYS B C 1
ATOM 3280 O O . LYS B 1 21 ? -4.273 -28 1.363 1 80.62 21 LYS B O 1
ATOM 3285 N N . ASN B 1 22 ? -4.164 -25.922 2.094 1 85.94 22 ASN B N 1
ATOM 3286 C CA . ASN B 1 22 ? -4.551 -25.375 0.799 1 85.94 22 ASN B CA 1
ATOM 3287 C C . ASN B 1 22 ? -3.334 -25.109 -0.083 1 85.94 22 ASN B C 1
ATOM 3289 O O . ASN B 1 22 ? -3.473 -24.641 -1.217 1 85.94 22 ASN B O 1
ATOM 3293 N N . ARG B 1 23 ? -2.178 -25.422 0.339 1 89.06 23 ARG B N 1
ATOM 3294 C CA . ARG B 1 23 ? -0.943 -25.172 -0.391 1 89.06 23 ARG B CA 1
ATOM 3295 C C . ARG B 1 23 ? -0.97 -25.812 -1.768 1 89.06 23 ARG B C 1
ATOM 3297 O O . ARG B 1 23 ? -0.578 -25.203 -2.762 1 89.06 23 ARG B O 1
ATOM 3304 N N . SER B 1 24 ? -1.438 -27.031 -1.791 1 91.19 24 SER B N 1
ATOM 3305 C CA . SER B 1 24 ? -1.447 -27.797 -3.033 1 91.19 24 SER B CA 1
ATOM 3306 C C . SER B 1 24 ? -2.303 -27.125 -4.098 1 91.19 24 SER B C 1
ATOM 3308 O O . SER B 1 24 ? -1.966 -27.156 -5.281 1 91.19 24 SER B O 1
ATOM 3310 N N . TYR B 1 25 ? -3.379 -26.5 -3.674 1 92.5 25 TYR B N 1
ATOM 3311 C CA . TYR B 1 25 ? -4.254 -25.766 -4.59 1 92.5 25 TYR B CA 1
ATOM 3312 C C . TYR B 1 25 ? -3.5 -24.641 -5.277 1 92.5 25 TYR B C 1
ATOM 3314 O O . TYR B 1 25 ? -3.566 -24.484 -6.5 1 92.5 25 TYR B O 1
ATOM 3322 N N . PHE B 1 26 ? -2.77 -23.906 -4.52 1 93.94 26 PHE B N 1
ATOM 3323 C CA . PHE B 1 26 ? -2.053 -22.75 -5.023 1 93.94 26 PHE B CA 1
ATOM 3324 C C . PHE B 1 26 ? -0.851 -23.172 -5.859 1 93.94 26 PHE B C 1
ATOM 3326 O O . PHE B 1 26 ? -0.581 -22.578 -6.91 1 93.94 26 PHE B O 1
ATOM 3333 N N . THR B 1 27 ? -0.146 -24.172 -5.441 1 94.31 27 THR B N 1
ATOM 3334 C CA . THR B 1 27 ? 1.022 -24.625 -6.18 1 94.31 27 THR B CA 1
ATOM 3335 C C . THR B 1 27 ? 0.61 -25.234 -7.52 1 94.31 27 THR B C 1
ATOM 3337 O O . THR B 1 27 ? 1.315 -25.078 -8.523 1 94.31 27 THR B O 1
ATOM 3340 N N . LYS B 1 28 ? -0.486 -25.922 -7.516 1 95.38 28 LYS B N 1
ATOM 3341 C CA . LYS B 1 28 ? -1.013 -26.469 -8.758 1 95.38 28 LYS B CA 1
ATOM 3342 C C . LYS B 1 28 ? -1.356 -25.359 -9.75 1 95.38 28 LYS B C 1
ATOM 3344 O O . LYS B 1 28 ? -1.041 -25.453 -10.938 1 95.38 28 LYS B O 1
ATOM 3349 N N . GLN B 1 29 ? -1.981 -24.391 -9.219 1 96.31 29 GLN B N 1
ATOM 3350 C CA . GLN B 1 29 ? -2.338 -23.266 -10.078 1 96.31 29 GLN B CA 1
ATOM 3351 C C . GLN B 1 29 ? -1.09 -22.578 -10.625 1 96.31 29 GLN B C 1
ATOM 3353 O O . GLN B 1 29 ? -1.059 -22.172 -11.789 1 96.31 29 GLN B O 1
ATOM 3358 N N . LEU B 1 30 ? -0.103 -22.422 -9.812 1 96.19 30 LEU B N 1
ATOM 3359 C CA . LEU B 1 30 ? 1.151 -21.828 -10.258 1 96.19 30 LEU B CA 1
ATOM 3360 C C . LEU B 1 30 ? 1.768 -22.641 -11.391 1 96.19 30 LEU B C 1
ATOM 3362 O O . LEU B 1 30 ? 2.258 -22.062 -12.367 1 96.19 30 LEU B O 1
ATOM 3366 N N . LYS B 1 31 ? 1.721 -23.938 -11.266 1 96.25 31 LYS B N 1
ATOM 3367 C CA . LYS B 1 31 ? 2.221 -24.844 -12.305 1 96.25 31 LYS B CA 1
ATOM 3368 C C . LYS B 1 31 ? 1.485 -24.609 -13.625 1 96.25 31 LYS B C 1
ATOM 3370 O O . LYS B 1 31 ? 2.111 -24.531 -14.68 1 96.25 31 LYS B O 1
ATOM 3375 N N . ILE B 1 32 ? 0.223 -24.5 -13.5 1 97.06 32 ILE B N 1
ATOM 3376 C CA . ILE B 1 32 ? -0.603 -24.281 -14.688 1 97.06 32 ILE B CA 1
ATOM 3377 C C . ILE B 1 32 ? -0.229 -22.953 -15.328 1 97.06 32 ILE B C 1
ATOM 3379 O O . ILE B 1 32 ? -0.072 -22.859 -16.547 1 97.06 32 ILE B O 1
ATOM 3383 N N . ASN B 1 33 ? -0.079 -21.938 -14.492 1 97 33 ASN B N 1
ATOM 3384 C CA . ASN B 1 33 ? 0.266 -20.609 -15 1 97 33 ASN B CA 1
ATOM 3385 C C . ASN B 1 33 ? 1.611 -20.625 -15.719 1 97 33 ASN B C 1
ATOM 3387 O O . ASN B 1 33 ? 1.75 -20.031 -16.781 1 97 33 ASN B O 1
ATOM 3391 N N . ILE B 1 34 ? 2.566 -21.281 -15.156 1 96.81 34 ILE B N 1
ATOM 3392 C CA . ILE B 1 34 ? 3.906 -21.328 -15.734 1 96.81 34 ILE B CA 1
ATOM 3393 C C . ILE B 1 34 ? 3.873 -22.109 -17.047 1 96.81 34 ILE B C 1
ATOM 3395 O O . ILE B 1 34 ? 4.473 -21.672 -18.047 1 96.81 34 ILE B O 1
ATOM 3399 N N . LYS B 1 35 ? 3.203 -23.203 -17.047 1 96.69 35 LYS B N 1
ATOM 3400 C CA . LYS B 1 35 ? 3.08 -24 -18.266 1 96.69 35 LYS B CA 1
ATOM 3401 C C . LYS B 1 35 ? 2.473 -23.172 -19.391 1 96.69 35 LYS B C 1
ATOM 3403 O O . LYS B 1 35 ? 2.963 -23.203 -20.531 1 96.69 35 LYS B O 1
ATOM 3408 N N . LYS B 1 36 ? 1.457 -22.469 -19.078 1 96.38 36 LYS B N 1
ATOM 3409 C CA . LYS B 1 36 ? 0.805 -21.609 -20.062 1 96.38 36 LYS B CA 1
ATOM 3410 C C . LYS B 1 36 ? 1.757 -20.531 -20.578 1 96.38 36 LYS B C 1
ATOM 3412 O O . LYS B 1 36 ? 1.816 -20.266 -21.781 1 96.38 36 LYS B O 1
ATOM 3417 N N . ALA B 1 37 ? 2.436 -19.922 -19.656 1 96.81 37 ALA B N 1
ATOM 3418 C CA . ALA B 1 37 ? 3.385 -18.875 -20.031 1 96.81 37 ALA B CA 1
ATOM 3419 C C . ALA B 1 37 ? 4.508 -19.422 -20.891 1 96.81 37 ALA B C 1
ATOM 3421 O O . ALA B 1 37 ? 4.887 -18.812 -21.891 1 96.81 37 ALA B O 1
ATOM 3422 N N . PHE B 1 38 ? 5.043 -20.562 -20.516 1 97.06 38 PHE B N 1
ATOM 3423 C CA . PHE B 1 38 ? 6.109 -21.203 -21.281 1 97.06 38 PHE B CA 1
ATOM 3424 C C . PHE B 1 38 ? 5.648 -21.531 -22.688 1 97.06 38 PHE B C 1
ATOM 3426 O O . PHE B 1 38 ? 6.387 -21.297 -23.656 1 97.06 38 PHE B O 1
ATOM 3433 N N . LYS B 1 39 ? 4.465 -22.047 -22.797 1 96.69 39 LYS B N 1
ATOM 3434 C CA . LYS B 1 39 ? 3.912 -22.359 -24.109 1 96.69 39 LYS B CA 1
ATOM 3435 C C . LYS B 1 39 ? 3.805 -21.109 -24.984 1 96.69 39 LYS B C 1
ATOM 3437 O O . LYS B 1 39 ? 4.254 -21.094 -26.125 1 96.69 39 LYS B O 1
ATOM 3442 N N . LYS B 1 40 ? 3.254 -20.078 -24.438 1 95.44 40 LYS B N 1
ATOM 3443 C CA . LYS B 1 40 ? 3.055 -18.844 -25.172 1 95.44 40 LYS B CA 1
ATOM 3444 C C . LYS B 1 40 ? 4.387 -18.234 -25.594 1 95.44 40 LYS B C 1
ATOM 3446 O O . LYS B 1 40 ? 4.496 -17.672 -26.688 1 95.44 40 LYS B O 1
ATOM 3451 N N . LEU B 1 41 ? 5.359 -18.375 -24.766 1 95.19 41 LEU B N 1
ATOM 3452 C CA . LEU B 1 41 ? 6.66 -17.766 -25.016 1 95.19 41 LEU B CA 1
ATOM 3453 C C . LEU B 1 41 ? 7.594 -18.75 -25.719 1 95.19 41 LEU B C 1
ATOM 3455 O O . LEU B 1 41 ? 8.781 -18.453 -25.906 1 95.19 41 LEU B O 1
ATOM 3459 N N . GLU B 1 42 ? 7.137 -19.969 -26.031 1 95.38 42 GLU B N 1
ATOM 3460 C CA . GLU B 1 42 ? 7.879 -21 -26.734 1 95.38 42 GLU B CA 1
ATOM 3461 C C . GLU B 1 42 ? 9.133 -21.406 -25.953 1 95.38 42 GLU B C 1
ATOM 3463 O O . GLU B 1 42 ? 10.219 -21.5 -26.531 1 95.38 42 GLU B O 1
ATOM 3468 N N . ILE B 1 43 ? 8.969 -21.516 -24.672 1 95.88 43 ILE B N 1
ATOM 3469 C CA . ILE B 1 43 ? 10.008 -22.031 -23.797 1 95.88 43 ILE B CA 1
ATOM 3470 C C . ILE B 1 43 ? 9.789 -23.516 -23.562 1 95.88 43 ILE B C 1
ATOM 3472 O O . ILE B 1 43 ? 8.719 -23.938 -23.109 1 95.88 43 ILE B O 1
ATOM 3476 N N . ASN B 1 44 ? 10.812 -24.312 -23.781 1 95.19 44 ASN B N 1
ATOM 3477 C CA . ASN B 1 44 ? 10.633 -25.766 -23.766 1 95.19 44 ASN B CA 1
ATOM 3478 C C . ASN B 1 44 ? 11.5 -26.422 -22.688 1 95.19 44 ASN B C 1
ATOM 3480 O O . ASN B 1 44 ? 11.609 -27.641 -22.625 1 95.19 44 ASN B O 1
ATOM 3484 N N . ASN B 1 45 ? 12.055 -25.672 -21.875 1 96.25 45 ASN B N 1
ATOM 3485 C CA . ASN B 1 45 ? 12.875 -26.219 -20.797 1 96.25 45 ASN B CA 1
ATOM 3486 C C . ASN B 1 45 ? 12.062 -27.125 -19.875 1 96.25 45 ASN B C 1
ATOM 3488 O O . ASN B 1 45 ? 10.867 -26.891 -19.672 1 96.25 45 ASN B O 1
ATOM 3492 N N . SER B 1 46 ? 12.75 -28.125 -19.344 1 95.94 46 SER B N 1
ATOM 3493 C CA . SER B 1 46 ? 12.117 -28.969 -18.344 1 95.94 46 SER B CA 1
ATOM 3494 C C . SER B 1 46 ? 12.016 -28.266 -17 1 95.94 46 SER B C 1
ATOM 3496 O O . SER B 1 46 ? 12.891 -27.484 -16.641 1 95.94 46 SER B O 1
ATOM 3498 N N . ILE B 1 47 ? 10.898 -28.594 -16.328 1 96.5 47 ILE B N 1
ATOM 3499 C CA . ILE B 1 47 ? 10.656 -27.953 -15.039 1 96.5 47 ILE B CA 1
ATOM 3500 C C . ILE B 1 47 ? 10.328 -29.016 -13.992 1 96.5 47 ILE B C 1
ATOM 3502 O O . ILE B 1 47 ? 9.609 -29.969 -14.273 1 96.5 47 ILE B O 1
ATOM 3506 N N . VAL B 1 48 ? 10.906 -28.859 -12.836 1 95.56 48 VAL B N 1
ATOM 3507 C CA . VAL B 1 48 ? 10.57 -29.688 -11.688 1 95.56 48 VAL B CA 1
ATOM 3508 C C . VAL B 1 48 ? 9.984 -28.812 -10.578 1 95.56 48 VAL B C 1
ATOM 3510 O O . VAL B 1 48 ? 10.531 -27.75 -10.258 1 95.56 48 VAL B O 1
ATOM 3513 N N . TYR B 1 49 ? 8.875 -29.234 -10.109 1 93.88 49 TYR B N 1
ATOM 3514 C CA . TYR B 1 49 ? 8.195 -28.531 -9.023 1 93.88 49 TYR B CA 1
ATOM 3515 C C . TYR B 1 49 ? 8.438 -29.234 -7.688 1 93.88 49 TYR B C 1
ATOM 3517 O O . TYR B 1 49 ? 8.078 -30.406 -7.523 1 93.88 49 TYR B O 1
ATOM 3525 N N . GLU B 1 50 ? 9.062 -28.547 -6.809 1 91.38 50 GLU B N 1
ATOM 3526 C CA . GLU B 1 50 ? 9.328 -29.078 -5.473 1 91.38 50 GLU B CA 1
ATOM 3527 C C . GLU B 1 50 ? 8.422 -28.422 -4.434 1 91.38 50 GLU B C 1
ATOM 3529 O O . GLU B 1 50 ? 7.508 -27.672 -4.785 1 91.38 50 GLU B O 1
ATOM 3534 N N . PHE B 1 51 ? 8.617 -28.75 -3.154 1 88.25 51 PHE B N 1
ATOM 3535 C CA . PHE B 1 51 ? 7.754 -28.297 -2.07 1 88.25 51 PHE B CA 1
ATOM 3536 C C . PHE B 1 51 ? 7.793 -26.781 -1.938 1 88.25 51 PHE B C 1
ATOM 3538 O O . PHE B 1 51 ? 6.754 -26.141 -1.784 1 88.25 51 PHE B O 1
ATOM 3545 N N . ASP B 1 52 ? 9 -26.25 -2.035 1 91.12 52 ASP B N 1
ATOM 3546 C CA . ASP B 1 52 ? 9.125 -24.828 -1.729 1 91.12 52 ASP B CA 1
ATOM 3547 C C . ASP B 1 52 ? 9.773 -24.062 -2.887 1 91.12 52 ASP B C 1
ATOM 3549 O O . ASP B 1 52 ? 10.07 -22.875 -2.764 1 91.12 52 ASP B O 1
ATOM 3553 N N . ARG B 1 53 ? 9.938 -24.781 -4.02 1 94.5 53 ARG B N 1
ATOM 3554 C CA . ARG B 1 53 ? 10.625 -24.109 -5.117 1 94.5 53 ARG B CA 1
ATOM 3555 C C . ARG B 1 53 ? 10.336 -24.797 -6.445 1 94.5 53 ARG B C 1
ATOM 3557 O O . ARG B 1 53 ? 9.781 -25.906 -6.473 1 94.5 53 ARG B O 1
ATOM 3564 N N . ILE B 1 54 ? 10.703 -24.094 -7.48 1 96.25 54 ILE B N 1
ATOM 3565 C CA . ILE B 1 54 ? 10.68 -24.562 -8.859 1 96.25 54 ILE B CA 1
ATOM 3566 C C . ILE B 1 54 ? 12.094 -24.531 -9.445 1 96.25 54 ILE B C 1
ATOM 3568 O O . ILE B 1 54 ? 12.859 -23.609 -9.18 1 96.25 54 ILE B O 1
ATOM 3572 N N . VAL B 1 55 ? 12.406 -25.609 -10.203 1 96.75 55 VAL B N 1
ATOM 3573 C CA . VAL B 1 55 ? 13.695 -25.641 -10.883 1 96.75 55 VAL B CA 1
ATOM 3574 C C . VAL B 1 55 ? 13.492 -25.797 -12.383 1 96.75 55 VAL B C 1
ATOM 3576 O O . VAL B 1 55 ? 12.852 -26.766 -12.82 1 96.75 55 VAL B O 1
ATOM 3579 N N . VAL B 1 56 ? 13.922 -24.859 -13.102 1 97.69 56 VAL B N 1
ATOM 3580 C CA . VAL B 1 56 ? 13.938 -24.938 -14.562 1 97.69 56 VAL B CA 1
ATOM 3581 C C . VAL B 1 56 ? 15.312 -25.359 -15.047 1 97.69 56 VAL B C 1
ATOM 3583 O O . VAL B 1 56 ? 16.328 -24.766 -14.68 1 97.69 56 VAL B O 1
ATOM 3586 N N . PHE B 1 57 ? 15.406 -26.344 -15.891 1 96.94 57 PHE B N 1
ATOM 3587 C CA . PHE B 1 57 ? 16.672 -26.953 -16.266 1 96.94 57 PHE B CA 1
ATOM 3588 C C . PHE B 1 57 ? 17.094 -26.5 -17.672 1 96.94 57 PHE B C 1
ATOM 3590 O O . PHE B 1 57 ? 16.281 -25.938 -18.406 1 96.94 57 PHE B O 1
ATOM 3597 N N . ASP B 1 58 ? 18.391 -26.688 -18 1 95.19 58 ASP B N 1
ATOM 3598 C CA . ASP B 1 58 ? 18.969 -26.516 -19.328 1 95.19 58 ASP B CA 1
ATOM 3599 C C . ASP B 1 58 ? 18.797 -25.078 -19.828 1 95.19 58 ASP B C 1
ATOM 3601 O O . ASP B 1 58 ? 18.312 -24.859 -20.938 1 95.19 58 ASP B O 1
ATOM 3605 N N . ILE B 1 59 ? 19.062 -24.219 -18.938 1 95.25 59 ILE B N 1
ATOM 3606 C CA . ILE B 1 59 ? 18.906 -22.812 -19.281 1 95.25 59 ILE B CA 1
ATOM 3607 C C . ILE B 1 59 ? 20.016 -22.391 -20.234 1 95.25 59 ILE B C 1
ATOM 3609 O O . ILE B 1 59 ? 21.203 -22.578 -19.938 1 95.25 59 ILE B O 1
ATOM 3613 N N . LYS B 1 60 ? 19.641 -21.859 -21.375 1 94.31 60 LYS B N 1
ATOM 3614 C CA . LYS B 1 60 ? 20.578 -21.266 -22.328 1 94.31 60 LYS B CA 1
ATOM 3615 C C . LYS B 1 60 ? 20.781 -19.781 -22.047 1 94.31 60 LYS B C 1
ATOM 3617 O O . LYS B 1 60 ? 19.891 -19.109 -21.531 1 94.31 60 LYS B O 1
ATOM 3622 N N . LYS B 1 61 ? 21.906 -19.297 -22.406 1 92.25 61 LYS B N 1
ATOM 3623 C CA . LYS B 1 61 ? 22.25 -17.906 -22.172 1 92.25 61 LYS B CA 1
ATOM 3624 C C . LYS B 1 61 ? 21.234 -16.969 -22.812 1 92.25 61 LYS B C 1
ATOM 3626 O O . LYS B 1 61 ? 20.875 -15.945 -22.219 1 92.25 61 LYS B O 1
ATOM 3631 N N . GLU B 1 62 ? 20.766 -17.281 -23.953 1 93.69 62 GLU B N 1
ATOM 3632 C CA . GLU B 1 62 ? 19.875 -16.406 -24.719 1 93.69 62 GLU B CA 1
ATOM 3633 C C . GLU B 1 62 ? 18.5 -16.344 -24.062 1 93.69 62 GLU B C 1
ATOM 3635 O O . GLU B 1 62 ? 17.719 -15.438 -24.359 1 93.69 62 GLU B O 1
ATOM 3640 N N . GLN B 1 63 ? 18.234 -17.328 -23.203 1 94.88 63 GLN B N 1
ATOM 3641 C CA . GLN B 1 63 ? 16.922 -17.391 -22.578 1 94.88 63 GLN B CA 1
ATOM 3642 C C . GLN B 1 63 ? 16.875 -16.609 -21.281 1 94.88 63 GLN B C 1
ATOM 3644 O O . GLN B 1 63 ? 15.805 -16.359 -20.734 1 94.88 63 GLN B O 1
ATOM 3649 N N . ARG B 1 64 ? 17.969 -16.25 -20.797 1 95.62 64 ARG B N 1
ATOM 3650 C CA . ARG B 1 64 ? 18.062 -15.688 -19.453 1 95.62 64 ARG B CA 1
ATOM 3651 C C . ARG B 1 64 ? 17.219 -14.422 -19.344 1 95.62 64 ARG B C 1
ATOM 3653 O O . ARG B 1 64 ? 16.5 -14.234 -18.359 1 95.62 64 ARG B O 1
ATOM 3660 N N . ALA B 1 65 ? 17.297 -13.594 -20.281 1 95.69 65 ALA B N 1
ATOM 3661 C CA . ALA B 1 65 ? 16.594 -12.32 -20.25 1 95.69 65 ALA B CA 1
ATOM 3662 C C . ALA B 1 65 ? 15.086 -12.523 -20.172 1 95.69 65 ALA B C 1
ATOM 3664 O O . ALA B 1 65 ? 14.406 -11.938 -19.328 1 95.69 65 ALA B O 1
ATOM 3665 N N . ILE B 1 66 ? 14.586 -13.359 -21.031 1 95.25 66 ILE B N 1
ATOM 3666 C CA . ILE B 1 66 ? 13.141 -13.578 -21.109 1 95.25 66 ILE B CA 1
ATOM 3667 C C . ILE B 1 66 ? 12.664 -14.297 -19.844 1 95.25 66 ILE B C 1
ATOM 3669 O O . ILE B 1 66 ? 11.578 -14.016 -19.328 1 95.25 66 ILE B O 1
ATOM 3673 N N . LEU B 1 67 ? 13.438 -15.227 -19.344 1 96.69 67 LEU B N 1
ATOM 3674 C CA . LEU B 1 67 ? 13.086 -15.938 -18.125 1 96.69 67 LEU B CA 1
ATOM 3675 C C . LEU B 1 67 ? 13.109 -15 -16.922 1 96.69 67 LEU B C 1
ATOM 3677 O O . LEU B 1 67 ? 12.242 -15.078 -16.047 1 96.69 67 LEU B O 1
ATOM 3681 N N . GLN B 1 68 ? 14.086 -14.18 -16.906 1 96.38 68 GLN B N 1
ATOM 3682 C CA . GLN B 1 68 ? 14.164 -13.203 -15.82 1 96.38 68 GLN B CA 1
ATOM 3683 C C . GLN B 1 68 ? 12.93 -12.297 -15.812 1 96.38 68 GLN B C 1
ATOM 3685 O O . GLN B 1 68 ? 12.367 -12.023 -14.75 1 96.38 68 GLN B O 1
ATOM 3690 N N . GLU B 1 69 ? 12.562 -11.836 -16.906 1 94.19 69 GLU B N 1
ATOM 3691 C CA . GLU B 1 69 ? 11.391 -10.984 -17.016 1 94.19 69 GLU B CA 1
ATOM 3692 C C . GLU B 1 69 ? 10.125 -11.719 -16.578 1 94.19 69 GLU B C 1
ATOM 3694 O O . GLU B 1 69 ? 9.352 -11.203 -15.766 1 94.19 69 GLU B O 1
ATOM 3699 N N . LEU B 1 70 ? 9.969 -12.883 -17.094 1 95.12 70 LEU B N 1
ATOM 3700 C CA . LEU B 1 70 ? 8.773 -13.664 -16.797 1 95.12 70 LEU B CA 1
ATOM 3701 C C . LEU B 1 70 ? 8.648 -13.914 -15.297 1 95.12 70 LEU B C 1
ATOM 3703 O O . LEU B 1 70 ? 7.602 -13.641 -14.695 1 95.12 70 LEU B O 1
ATOM 3707 N N . PHE B 1 71 ? 9.703 -14.375 -14.695 1 95.75 71 PHE B N 1
ATOM 3708 C CA . PHE B 1 71 ? 9.648 -14.781 -13.297 1 95.75 71 PHE B CA 1
ATOM 3709 C C . PHE B 1 71 ? 9.578 -13.562 -12.383 1 95.75 71 PHE B C 1
ATOM 3711 O O . PHE B 1 71 ? 9.18 -13.672 -11.227 1 95.75 71 PHE B O 1
ATOM 3718 N N . SER B 1 72 ? 9.969 -12.438 -12.93 1 92.88 72 SER B N 1
ATOM 3719 C CA . SER B 1 72 ? 9.789 -11.195 -12.18 1 92.88 72 SER B CA 1
ATOM 3720 C C . SER B 1 72 ? 8.328 -10.758 -12.164 1 92.88 72 SER B C 1
ATOM 3722 O O . SER B 1 72 ? 7.895 -10.047 -11.258 1 92.88 72 SER B O 1
ATOM 3724 N N . PHE B 1 73 ? 7.531 -11.242 -13.102 1 91.19 73 PHE B N 1
ATOM 3725 C CA . PHE B 1 73 ? 6.156 -10.789 -13.266 1 91.19 73 PHE B CA 1
ATOM 3726 C C . PHE B 1 73 ? 5.176 -11.82 -12.727 1 91.19 73 PHE B C 1
ATOM 3728 O O . PHE B 1 73 ? 3.996 -11.523 -12.523 1 91.19 73 PHE B O 1
ATOM 3735 N N . LEU B 1 74 ? 5.648 -12.961 -12.461 1 93.56 74 LEU B N 1
ATOM 3736 C CA . LEU B 1 74 ? 4.77 -14.062 -12.078 1 93.56 74 LEU B CA 1
ATOM 3737 C C . LEU B 1 74 ? 4.426 -13.984 -10.594 1 93.56 74 LEU B C 1
ATOM 3739 O O . LEU B 1 74 ? 5.293 -14.188 -9.734 1 93.56 74 LEU B O 1
ATOM 3743 N N . PRO B 1 75 ? 3.15 -13.703 -10.281 1 94.62 75 PRO B N 1
ATOM 3744 C CA . PRO B 1 75 ? 2.77 -13.766 -8.867 1 94.62 75 PRO B CA 1
ATOM 3745 C C . PRO B 1 75 ? 2.896 -15.164 -8.281 1 94.62 75 PRO B C 1
ATOM 3747 O O . PRO B 1 75 ? 2.611 -16.156 -8.961 1 94.62 75 PRO B O 1
ATOM 3750 N N . GLY B 1 76 ? 3.242 -15.227 -7.023 1 94.12 76 GLY B N 1
ATOM 3751 C CA . GLY B 1 76 ? 3.439 -16.5 -6.355 1 94.12 76 GLY B CA 1
ATOM 3752 C C . GLY B 1 76 ? 4.902 -16.828 -6.102 1 94.12 76 GLY B C 1
ATOM 3753 O O . GLY B 1 76 ? 5.219 -17.734 -5.336 1 94.12 76 GLY B O 1
ATOM 3754 N N . ILE B 1 77 ? 5.758 -16.109 -6.762 1 95.19 77 ILE B N 1
ATOM 3755 C CA . ILE B 1 77 ? 7.199 -16.312 -6.641 1 95.19 77 ILE B CA 1
ATOM 3756 C C . ILE B 1 77 ? 7.805 -15.219 -5.77 1 95.19 77 ILE B C 1
ATOM 3758 O O . ILE B 1 77 ? 7.602 -14.031 -6.031 1 95.19 77 ILE B O 1
ATOM 3762 N N . SER B 1 78 ? 8.516 -15.57 -4.75 1 93.38 78 SER B N 1
ATOM 3763 C CA . SER B 1 78 ? 9.109 -14.594 -3.846 1 93.38 78 SER B CA 1
ATOM 3764 C C . SER B 1 78 ? 10.469 -14.117 -4.355 1 93.38 78 SER B C 1
ATOM 3766 O O . SER B 1 78 ? 10.766 -12.922 -4.324 1 93.38 78 SER B O 1
ATOM 3768 N N . LEU B 1 79 ? 11.25 -15.031 -4.805 1 95.88 79 LEU B N 1
ATOM 3769 C CA . LEU B 1 79 ? 12.578 -14.734 -5.324 1 95.88 79 LEU B CA 1
ATOM 3770 C C . LEU B 1 79 ? 13.023 -15.812 -6.309 1 95.88 79 LEU B C 1
ATOM 3772 O O . LEU B 1 79 ? 12.484 -16.922 -6.309 1 95.88 79 LEU B O 1
ATOM 3776 N N . PHE B 1 80 ? 13.984 -15.453 -7.156 1 97.69 80 PHE B N 1
ATOM 3777 C CA . PHE B 1 80 ? 14.539 -16.438 -8.086 1 97.69 80 PHE B CA 1
ATOM 3778 C C . PHE B 1 80 ? 15.969 -16.062 -8.469 1 97.69 80 PHE B C 1
ATOM 3780 O O . PHE B 1 80 ? 16.406 -14.938 -8.227 1 97.69 80 PHE B O 1
ATOM 3787 N N . PHE B 1 81 ? 16.688 -17.047 -8.961 1 97.81 81 PHE B N 1
ATOM 3788 C CA . PHE B 1 81 ? 18.078 -16.812 -9.375 1 97.81 81 PHE B CA 1
ATOM 3789 C C . PHE B 1 81 ? 18.516 -17.844 -10.391 1 97.81 81 PHE B C 1
ATOM 3791 O O . PHE B 1 81 ? 17.953 -18.953 -10.453 1 97.81 81 PHE B O 1
ATOM 3798 N N . PHE B 1 82 ? 19.469 -17.422 -11.195 1 97.62 82 PHE B N 1
ATOM 3799 C CA . PHE B 1 82 ? 20.172 -18.359 -12.078 1 97.62 82 PHE B CA 1
ATOM 3800 C C . PHE B 1 82 ? 21.344 -19 -11.359 1 97.62 82 PHE B C 1
ATOM 3802 O O . PHE B 1 82 ? 22.141 -18.312 -10.703 1 97.62 82 PHE B O 1
ATOM 3809 N N . ALA B 1 83 ? 21.422 -20.312 -11.477 1 97.25 83 ALA B N 1
ATOM 3810 C CA . ALA B 1 83 ? 22.469 -21 -10.727 1 97.25 83 ALA B CA 1
ATOM 3811 C C . ALA B 1 83 ? 23.125 -22.078 -11.57 1 97.25 83 ALA B C 1
ATOM 3813 O O . ALA B 1 83 ? 22.547 -22.547 -12.562 1 97.25 83 ALA B O 1
ATOM 3814 N N . SER B 1 84 ? 24.375 -22.391 -11.188 1 96.56 84 SER B N 1
ATOM 3815 C CA . SER B 1 84 ? 25.062 -23.578 -11.68 1 96.56 84 SER B CA 1
ATOM 3816 C C . SER B 1 84 ? 24.875 -24.75 -10.727 1 96.56 84 SER B C 1
ATOM 3818 O O . SER B 1 84 ? 25.203 -24.656 -9.539 1 96.56 84 SER B O 1
ATOM 3820 N N . GLN B 1 85 ? 24.297 -25.719 -11.266 1 95.88 85 GLN B N 1
ATOM 3821 C CA . GLN B 1 85 ? 24.141 -26.938 -10.492 1 95.88 85 GLN B CA 1
ATOM 3822 C C . GLN B 1 85 ? 25.281 -27.922 -10.773 1 95.88 85 GLN B C 1
ATOM 3824 O O . GLN B 1 85 ? 25.562 -28.234 -11.93 1 95.88 85 GLN B O 1
ATOM 3829 N N . ILE B 1 86 ? 25.922 -28.375 -9.711 1 94.88 86 ILE B N 1
ATOM 3830 C CA . ILE B 1 86 ? 27.047 -29.312 -9.891 1 94.88 86 ILE B CA 1
ATOM 3831 C C . ILE B 1 86 ? 26.938 -30.438 -8.867 1 94.88 86 ILE B C 1
ATOM 3833 O O . ILE B 1 86 ? 26.375 -30.266 -7.789 1 94.88 86 ILE B O 1
ATOM 3837 N N . VAL B 1 87 ? 27.516 -31.516 -9.258 1 93.25 87 VAL B N 1
ATOM 3838 C CA . VAL B 1 87 ? 27.531 -32.656 -8.352 1 93.25 87 VAL B CA 1
ATOM 3839 C C . VAL B 1 87 ? 28.344 -32.312 -7.102 1 93.25 87 VAL B C 1
ATOM 3841 O O . VAL B 1 87 ? 29.172 -31.406 -7.121 1 93.25 87 VAL B O 1
ATOM 3844 N N . ARG B 1 88 ? 28.062 -33.062 -6.051 1 91.88 88 ARG B N 1
ATOM 3845 C CA . ARG B 1 88 ? 28.75 -32.781 -4.789 1 91.88 88 ARG B CA 1
ATOM 3846 C C . ARG B 1 88 ? 30.188 -33.281 -4.855 1 91.88 88 ARG B C 1
ATOM 3848 O O . ARG B 1 88 ? 30.578 -34.219 -4.16 1 91.88 88 ARG B O 1
ATOM 3855 N N . GLU B 1 89 ? 30.984 -32.594 -5.574 1 91.31 89 GLU B N 1
ATOM 3856 C CA . GLU B 1 89 ? 32.406 -32.844 -5.699 1 91.31 89 GLU B CA 1
ATOM 3857 C C . GLU B 1 89 ? 33.219 -31.562 -5.457 1 91.31 89 GLU B C 1
ATOM 3859 O O . GLU B 1 89 ? 33.031 -30.578 -6.172 1 91.31 89 GLU B O 1
ATOM 3864 N N . GLU B 1 90 ? 34.031 -31.703 -4.539 1 90.5 90 GLU B N 1
ATOM 3865 C CA . GLU B 1 90 ? 34.781 -30.531 -4.066 1 90.5 90 GLU B CA 1
ATOM 3866 C C . GLU B 1 90 ? 35.594 -29.906 -5.195 1 90.5 90 GLU B C 1
ATOM 3868 O O . GLU B 1 90 ? 35.562 -28.688 -5.375 1 90.5 90 GLU B O 1
ATOM 3873 N N . ASN B 1 91 ? 36.281 -30.75 -5.91 1 92.25 91 ASN B N 1
ATOM 3874 C CA . ASN B 1 91 ? 37.156 -30.234 -6.969 1 92.25 91 ASN B CA 1
ATOM 3875 C C . ASN B 1 91 ? 36.375 -29.469 -8.023 1 92.25 91 ASN B C 1
ATOM 3877 O O . ASN B 1 91 ? 36.812 -28.438 -8.508 1 92.25 91 ASN B O 1
ATOM 3881 N N . LYS B 1 92 ? 35.281 -30.031 -8.312 1 93.94 92 LYS B N 1
ATOM 3882 C CA . LYS B 1 92 ? 34.438 -29.359 -9.297 1 93.94 92 LYS B CA 1
ATOM 3883 C C . LYS B 1 92 ? 33.906 -28.031 -8.766 1 93.94 92 LYS B C 1
ATOM 3885 O O . LYS B 1 92 ? 33.812 -27.062 -9.508 1 93.94 92 LYS B O 1
ATOM 3890 N N . LEU B 1 93 ? 33.531 -28.031 -7.5 1 95.5 93 LEU B N 1
ATOM 3891 C CA . LEU B 1 93 ? 33.062 -26.812 -6.867 1 95.5 93 LEU B CA 1
ATOM 3892 C C . LEU B 1 93 ? 34.156 -25.75 -6.871 1 95.5 93 LEU B C 1
ATOM 3894 O O . LEU B 1 93 ? 33.906 -24.594 -7.234 1 95.5 93 LEU B O 1
ATOM 3898 N N . LEU B 1 94 ? 35.344 -26.156 -6.543 1 95.06 94 LEU B N 1
ATOM 3899 C CA . LEU B 1 94 ? 36.469 -25.234 -6.5 1 95.06 94 LEU B CA 1
ATOM 3900 C C . LEU B 1 94 ? 36.75 -24.672 -7.891 1 95.06 94 LEU B C 1
ATOM 3902 O O . LEU B 1 94 ? 37.031 -23.484 -8.039 1 95.06 94 LEU B O 1
ATOM 3906 N N . ASP B 1 95 ? 36.719 -25.547 -8.852 1 94.81 95 ASP B N 1
ATOM 3907 C CA . ASP B 1 95 ? 36.938 -25.125 -10.227 1 94.81 95 ASP B CA 1
ATOM 3908 C C . ASP B 1 95 ? 35.906 -24.109 -10.688 1 94.81 95 ASP B C 1
ATOM 3910 O O . ASP B 1 95 ? 36.219 -23.125 -11.344 1 94.81 95 ASP B O 1
ATOM 3914 N N . LEU B 1 96 ? 34.688 -24.406 -10.383 1 95 96 LEU B N 1
ATOM 3915 C CA . LEU B 1 96 ? 33.625 -23.5 -10.734 1 95 96 LEU B CA 1
ATOM 3916 C C . LEU B 1 96 ? 33.812 -22.141 -10.078 1 95 96 LEU B C 1
ATOM 3918 O O . LEU B 1 96 ? 33.656 -21.109 -10.727 1 95 96 LEU B O 1
ATOM 3922 N N . LEU B 1 97 ? 34.125 -22.125 -8.812 1 95.81 97 LEU B N 1
ATOM 3923 C CA . LEU B 1 97 ? 34.312 -20.891 -8.062 1 95.81 97 LEU B CA 1
ATOM 3924 C C . LEU B 1 97 ? 35.5 -20.094 -8.625 1 95.81 97 LEU B C 1
ATOM 3926 O O . LEU B 1 97 ? 35.438 -18.875 -8.734 1 95.81 97 LEU B O 1
ATOM 3930 N N . PHE B 1 98 ? 36.469 -20.828 -8.969 1 94.75 98 PHE B N 1
ATOM 3931 C CA . PHE B 1 98 ? 37.625 -20.188 -9.562 1 94.75 98 PHE B CA 1
ATOM 3932 C C . PHE B 1 98 ? 37.25 -19.469 -10.852 1 94.75 98 PHE B C 1
ATOM 3934 O O . PHE B 1 98 ? 37.656 -18.312 -11.062 1 94.75 98 PHE B O 1
ATOM 3941 N N . ASN B 1 99 ? 36.594 -20.172 -11.664 1 94.06 99 ASN B N 1
ATOM 3942 C CA . ASN B 1 99 ? 36.156 -19.578 -12.93 1 94.06 99 ASN B CA 1
ATOM 3943 C C . ASN B 1 99 ? 35.281 -18.359 -12.727 1 94.06 99 ASN B C 1
ATOM 3945 O O . ASN B 1 99 ? 35.312 -17.422 -13.523 1 94.06 99 ASN B O 1
ATOM 3949 N N . LEU B 1 100 ? 34.5 -18.344 -11.688 1 93.5 100 LEU B N 1
ATOM 3950 C CA . LEU B 1 100 ? 33.625 -17.219 -11.359 1 93.5 100 LEU B CA 1
ATOM 3951 C C . LEU B 1 100 ? 34.406 -16.016 -10.875 1 93.5 100 LEU B C 1
ATOM 3953 O O . LEU B 1 100 ? 34.062 -14.875 -11.172 1 93.5 100 LEU B O 1
ATOM 3957 N N . PHE B 1 101 ? 35.531 -16.266 -10.219 1 93.94 101 PHE B N 1
ATOM 3958 C CA . PHE B 1 101 ? 36.188 -15.203 -9.484 1 93.94 101 PHE B CA 1
ATOM 3959 C C . PHE B 1 101 ? 37.406 -14.68 -10.266 1 93.94 101 PHE B C 1
ATOM 3961 O O . PHE B 1 101 ? 37.906 -13.602 -9.984 1 93.94 101 PHE B O 1
ATOM 3968 N N . LYS B 1 102 ? 37.875 -15.391 -11.172 1 90.88 102 LYS B N 1
ATOM 3969 C CA . LYS B 1 102 ? 39.156 -15.117 -11.812 1 90.88 102 LYS B CA 1
ATOM 3970 C C . LYS B 1 102 ? 39.188 -13.711 -12.398 1 90.88 102 LYS B C 1
ATOM 3972 O O . LYS B 1 102 ? 40.281 -13.102 -12.5 1 90.88 102 LYS B O 1
ATOM 3977 N N . ASP B 1 103 ? 38.062 -13.18 -12.719 1 91.25 103 ASP B N 1
ATOM 3978 C CA . ASP B 1 103 ? 38.031 -11.883 -13.383 1 91.25 103 ASP B CA 1
ATOM 3979 C C . ASP B 1 103 ? 37.75 -10.766 -12.375 1 91.25 103 ASP B C 1
ATOM 3981 O O . ASP B 1 103 ? 37.531 -9.609 -12.766 1 91.25 103 ASP B O 1
ATOM 3985 N N . PHE B 1 104 ? 37.688 -11.102 -11.156 1 92.62 104 PHE B N 1
ATOM 3986 C CA . PHE B 1 104 ? 37.406 -10.125 -10.125 1 92.62 104 PHE B CA 1
ATOM 3987 C C . PHE B 1 104 ? 38.562 -10 -9.133 1 92.62 104 PHE B C 1
ATOM 3989 O O . PHE B 1 104 ? 39.312 -10.945 -8.945 1 92.62 104 PHE B O 1
ATOM 3996 N N . ASN B 1 105 ? 38.656 -8.859 -8.508 1 88.75 105 ASN B N 1
ATOM 3997 C CA . ASN B 1 105 ? 39.719 -8.594 -7.578 1 88.75 105 ASN B CA 1
ATOM 3998 C C . ASN B 1 105 ? 39.406 -9.125 -6.184 1 88.75 105 ASN B C 1
ATOM 4000 O O . ASN B 1 105 ? 40.312 -9.391 -5.391 1 88.75 105 ASN B O 1
ATOM 4004 N N . SER B 1 106 ? 38.25 -9.172 -5.953 1 91.62 106 SER B N 1
ATOM 4005 C CA . SER B 1 106 ? 37.844 -9.609 -4.625 1 91.62 106 SER B CA 1
ATOM 4006 C C . SER B 1 106 ? 36.531 -10.383 -4.68 1 91.62 106 SER B C 1
ATOM 4008 O O . SER B 1 106 ? 35.719 -10.164 -5.574 1 91.62 106 SER B O 1
ATOM 4010 N N . PHE B 1 107 ? 36.469 -11.359 -3.76 1 94.88 107 PHE B N 1
ATOM 4011 C CA . PHE B 1 107 ? 35.281 -12.164 -3.713 1 94.88 107 PHE B CA 1
ATOM 4012 C C . PHE B 1 107 ? 34.906 -12.484 -2.271 1 94.88 107 PHE B C 1
ATOM 4014 O O . PHE B 1 107 ? 35.688 -12.297 -1.356 1 94.88 107 PHE B O 1
ATOM 4021 N N . LYS B 1 108 ? 33.656 -12.82 -2.086 1 96.12 108 LYS B N 1
ATOM 4022 C CA . LYS B 1 108 ? 33.125 -13.32 -0.819 1 96.12 108 LYS B CA 1
ATOM 4023 C C . LYS B 1 108 ? 32.25 -14.562 -1.033 1 96.12 108 LYS B C 1
ATOM 4025 O O . LYS B 1 108 ? 31.594 -14.688 -2.061 1 96.12 108 LYS B O 1
ATOM 4030 N N . LEU B 1 109 ? 32.344 -15.492 -0.128 1 95.94 109 LEU B N 1
ATOM 4031 C CA . LEU B 1 109 ? 31.562 -16.719 -0.182 1 95.94 109 LEU B CA 1
ATOM 4032 C C . LEU B 1 109 ? 30.422 -16.672 0.838 1 95.94 109 LEU B C 1
ATOM 4034 O O . LEU B 1 109 ? 30.609 -16.188 1.957 1 95.94 109 LEU B O 1
ATOM 4038 N N . GLU B 1 110 ? 29.281 -17.016 0.389 1 96.31 110 GLU B N 1
ATOM 4039 C CA . GLU B 1 110 ? 28.141 -17.266 1.273 1 96.31 110 GLU B CA 1
ATOM 4040 C C . GLU B 1 110 ? 27.625 -18.703 1.114 1 96.31 110 GLU B C 1
ATOM 4042 O O . GLU B 1 110 ? 27.281 -19.125 0.007 1 96.31 110 GLU B O 1
ATOM 4047 N N . VAL B 1 111 ? 27.609 -19.422 2.24 1 95.69 111 VAL B N 1
ATOM 4048 C CA . VAL B 1 111 ? 27.234 -20.828 2.158 1 95.69 111 VAL B CA 1
ATOM 4049 C C . VAL B 1 111 ? 25.953 -21.062 2.953 1 95.69 111 VAL B C 1
ATOM 4051 O O . VAL B 1 111 ? 25.797 -20.562 4.062 1 95.69 111 VAL B O 1
ATOM 4054 N N . LYS B 1 112 ? 25.047 -21.75 2.346 1 94.75 112 LYS B N 1
ATOM 4055 C CA . LYS B 1 112 ? 23.812 -22.172 3.018 1 94.75 112 LYS B CA 1
ATOM 4056 C C . LYS B 1 112 ? 23.656 -23.688 2.938 1 94.75 112 LYS B C 1
ATOM 4058 O O . LYS B 1 112 ? 23.578 -24.266 1.845 1 94.75 112 LYS B O 1
ATOM 4063 N N . ARG B 1 113 ? 23.641 -24.266 4.062 1 93.94 113 ARG B N 1
ATOM 4064 C CA . ARG B 1 113 ? 23.516 -25.719 4.168 1 93.94 113 ARG B CA 1
ATOM 4065 C C . ARG B 1 113 ? 22.047 -26.141 4.227 1 93.94 113 ARG B C 1
ATOM 4067 O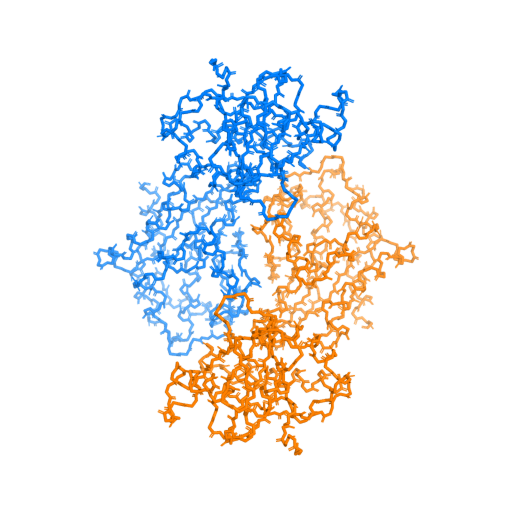 O . ARG B 1 113 ? 21.469 -26.219 5.309 1 93.94 113 ARG B O 1
ATOM 4074 N N . ARG B 1 114 ? 21.453 -26.5 3.111 1 89.88 114 ARG B N 1
ATOM 4075 C CA . ARG B 1 114 ? 20.062 -26.938 3.045 1 89.88 114 ARG B CA 1
ATOM 4076 C C . ARG B 1 114 ? 19.922 -28.391 3.459 1 89.88 114 ARG B C 1
ATOM 4078 O O . ARG B 1 114 ? 18.906 -28.781 4.031 1 89.88 114 ARG B O 1
ATOM 4085 N N . ASP B 1 115 ? 20.969 -29.109 3.049 1 91.88 115 ASP B N 1
ATOM 4086 C CA . ASP B 1 115 ? 21.047 -30.484 3.533 1 91.88 115 ASP B CA 1
ATOM 4087 C C . ASP B 1 115 ? 21.734 -30.547 4.898 1 91.88 115 ASP B C 1
ATOM 4089 O O . ASP B 1 115 ? 22.953 -30.562 4.98 1 91.88 115 ASP B O 1
ATOM 4093 N N . LYS B 1 116 ? 21 -30.812 5.875 1 87.81 116 LYS B N 1
ATOM 4094 C CA . LYS B 1 116 ? 21.516 -30.797 7.242 1 87.81 116 LYS B CA 1
ATOM 4095 C C . LYS B 1 116 ? 22.375 -32.031 7.527 1 87.81 116 LYS B C 1
ATOM 4097 O O . LYS B 1 116 ? 23.109 -32.062 8.516 1 87.81 116 LYS B O 1
ATOM 4102 N N . ASN B 1 117 ? 22.375 -32.906 6.578 1 88.12 117 ASN B N 1
ATOM 4103 C CA . ASN B 1 117 ? 23.188 -34.125 6.742 1 88.12 117 ASN B CA 1
ATOM 4104 C C . ASN B 1 117 ? 24.609 -33.906 6.238 1 88.12 117 ASN B C 1
ATOM 4106 O O . ASN B 1 117 ? 25.469 -34.75 6.426 1 88.12 117 ASN B O 1
ATOM 4110 N N . PHE B 1 118 ? 24.797 -32.844 5.66 1 88.88 118 PHE B N 1
ATOM 4111 C CA . PHE B 1 118 ? 26.141 -32.5 5.219 1 88.88 118 PHE B CA 1
ATOM 4112 C C . PHE B 1 118 ? 27.078 -32.375 6.41 1 88.88 118 PHE B C 1
ATOM 4114 O O . PHE B 1 118 ? 26.703 -31.828 7.449 1 88.88 118 PHE B O 1
ATOM 4121 N N . ALA B 1 119 ? 28.25 -32.844 6.289 1 86.06 119 ALA B N 1
ATOM 4122 C CA . ALA B 1 119 ? 29.172 -33.062 7.41 1 86.06 119 ALA B CA 1
ATOM 4123 C C . ALA B 1 119 ? 29.547 -31.719 8.055 1 86.06 119 ALA B C 1
ATOM 4125 O O . ALA B 1 119 ? 29.531 -31.578 9.273 1 86.06 119 ALA B O 1
ATOM 4126 N N . GLU B 1 120 ? 29.859 -30.766 7.273 1 88.5 120 GLU B N 1
ATOM 4127 C CA . GLU B 1 120 ? 30.312 -29.469 7.785 1 88.5 120 GLU B CA 1
ATOM 4128 C C . GLU B 1 120 ? 29.156 -28.469 7.84 1 88.5 120 GLU B C 1
ATOM 4130 O O . GLU B 1 120 ? 28.281 -28.469 6.977 1 88.5 120 GLU B O 1
ATOM 4135 N N . ASN B 1 121 ? 29.188 -27.672 8.906 1 90.62 121 ASN B N 1
ATOM 4136 C CA . ASN B 1 121 ? 28.203 -26.578 8.906 1 90.62 121 ASN B CA 1
ATOM 4137 C C . ASN B 1 121 ? 28.609 -25.484 7.926 1 90.62 121 ASN B C 1
ATOM 4139 O O . ASN B 1 121 ? 29.703 -25.5 7.371 1 90.62 121 ASN B O 1
ATOM 4143 N N . SER B 1 122 ? 27.703 -24.594 7.68 1 93.81 122 SER B N 1
ATOM 4144 C CA . SER B 1 122 ? 27.859 -23.562 6.66 1 93.81 122 SER B CA 1
ATOM 4145 C C . SER B 1 122 ? 29.125 -22.75 6.898 1 93.81 122 SER B C 1
ATOM 4147 O O . SER B 1 122 ? 29.906 -22.516 5.969 1 93.81 122 SER B O 1
ATOM 4149 N N . SER B 1 123 ? 29.344 -22.312 8.164 1 93.69 123 SER B N 1
ATOM 4150 C CA . SER B 1 123 ? 30.5 -21.469 8.484 1 93.69 123 SER B CA 1
ATOM 4151 C C . SER B 1 123 ? 31.797 -22.219 8.242 1 93.69 123 SER B C 1
ATOM 4153 O O . SER B 1 123 ? 32.75 -21.656 7.656 1 93.69 123 SER B O 1
ATOM 4155 N N . ASN B 1 124 ? 31.906 -23.391 8.68 1 93.5 124 ASN B N 1
ATOM 4156 C CA . ASN B 1 124 ? 33.094 -24.219 8.508 1 93.5 124 ASN B CA 1
ATOM 4157 C C . ASN B 1 124 ? 33.375 -24.5 7.039 1 93.5 124 ASN B C 1
ATOM 4159 O O . ASN B 1 124 ? 34.531 -24.422 6.602 1 93.5 124 ASN B O 1
ATOM 4163 N N . PHE B 1 125 ? 32.375 -24.891 6.363 1 94.56 125 PHE B N 1
ATOM 4164 C CA . PHE B 1 125 ? 32.562 -25.188 4.949 1 94.56 125 PHE B CA 1
ATOM 4165 C C . PHE B 1 125 ? 33 -23.938 4.188 1 94.56 125 PHE B C 1
ATOM 4167 O O . PHE B 1 125 ? 33.812 -24.031 3.262 1 94.56 125 PHE B O 1
ATOM 4174 N N . LYS B 1 126 ? 32.406 -22.766 4.488 1 94.19 126 LYS B N 1
ATOM 4175 C CA . LYS B 1 126 ? 32.812 -21.484 3.91 1 94.19 126 LYS B CA 1
ATOM 4176 C C . LYS B 1 126 ? 34.312 -21.234 4.09 1 94.19 126 LYS B C 1
ATOM 4178 O O . LYS B 1 126 ? 35 -20.891 3.135 1 94.19 126 LYS B O 1
ATOM 4183 N N . LYS B 1 127 ? 34.781 -21.469 5.289 1 93.94 127 LYS B N 1
ATOM 4184 C CA . LYS B 1 127 ? 36.219 -21.312 5.594 1 93.94 127 LYS B CA 1
ATOM 4185 C C . LYS B 1 127 ? 37.062 -22.312 4.824 1 93.94 127 LYS B C 1
ATOM 4187 O O . LYS B 1 127 ? 38.125 -21.969 4.297 1 93.94 127 LYS B O 1
ATOM 4192 N N . TYR B 1 128 ? 36.625 -23.469 4.906 1 94.25 128 TYR B N 1
ATOM 4193 C CA . TYR B 1 128 ? 37.281 -24.547 4.199 1 94.25 128 TYR B CA 1
ATOM 4194 C C . TYR B 1 128 ? 37.469 -24.203 2.725 1 94.25 128 TYR B C 1
ATOM 4196 O O . TYR B 1 128 ? 38.562 -24.328 2.18 1 94.25 128 TYR B O 1
ATOM 4204 N N . LEU B 1 129 ? 36.375 -23.812 2.092 1 94.81 129 LEU B N 1
ATOM 4205 C CA . LEU B 1 129 ? 36.438 -23.453 0.678 1 94.81 129 LEU B CA 1
ATOM 4206 C C . LEU B 1 129 ? 37.406 -22.297 0.44 1 94.81 129 LEU B C 1
ATOM 4208 O O . LEU B 1 129 ? 38.125 -22.297 -0.554 1 94.81 129 LEU B O 1
ATOM 4212 N N . ALA B 1 130 ? 37.375 -21.359 1.302 1 93.81 130 ALA B N 1
ATOM 4213 C CA . ALA B 1 130 ? 38.281 -20.203 1.181 1 93.81 130 ALA B CA 1
ATOM 4214 C C . ALA B 1 130 ? 39.75 -20.641 1.217 1 93.81 130 ALA B C 1
ATOM 4216 O O . ALA B 1 130 ? 40.562 -20.172 0.418 1 93.81 130 ALA B O 1
ATOM 4217 N N . VAL B 1 131 ? 40 -21.469 2.148 1 94.06 131 VAL B N 1
ATOM 4218 C CA . VAL B 1 131 ? 41.344 -21.984 2.307 1 94.06 131 VAL B CA 1
ATOM 4219 C C . VAL B 1 131 ? 41.781 -22.75 1.055 1 94.06 131 VAL B C 1
ATOM 4221 O O . VAL B 1 131 ? 42.875 -22.578 0.545 1 94.06 131 VAL B O 1
ATOM 4224 N N . LYS B 1 132 ? 40.938 -23.578 0.58 1 95 132 LYS B N 1
ATOM 4225 C CA . LYS B 1 132 ? 41.25 -24.391 -0.588 1 95 132 LYS B CA 1
ATOM 4226 C C . LYS B 1 132 ? 41.438 -23.531 -1.832 1 95 132 LYS B C 1
ATOM 4228 O O . LYS B 1 132 ? 42.281 -23.828 -2.676 1 95 132 LYS B O 1
ATOM 4233 N N . LEU B 1 133 ? 40.625 -22.594 -2.002 1 94.94 133 LEU B N 1
ATOM 4234 C CA . LEU B 1 133 ? 40.75 -21.672 -3.131 1 94.94 133 LEU B CA 1
ATOM 4235 C C . LEU B 1 133 ? 42.094 -20.938 -3.09 1 94.94 133 LEU B C 1
ATOM 4237 O O . LEU B 1 133 ? 42.688 -20.719 -4.133 1 94.94 133 LEU B O 1
ATOM 4241 N N . PHE B 1 134 ? 42.5 -20.625 -1.91 1 93.38 134 PHE B N 1
ATOM 4242 C CA . PHE B 1 134 ? 43.781 -19.969 -1.752 1 93.38 134 PHE B CA 1
ATOM 4243 C C . PHE B 1 134 ? 44.906 -20.938 -2.1 1 93.38 134 PHE B C 1
ATOM 4245 O O . PHE B 1 134 ? 45.844 -20.562 -2.822 1 93.38 134 PHE B O 1
ATOM 4252 N N . GLU B 1 135 ? 44.844 -22.062 -1.565 1 94.62 135 GLU B N 1
ATOM 4253 C CA . GLU B 1 135 ? 45.875 -23.078 -1.769 1 94.62 135 GLU B CA 1
ATOM 4254 C C . GLU B 1 135 ? 46.031 -23.438 -3.242 1 94.62 135 GLU B C 1
ATOM 4256 O O . GLU B 1 135 ? 47.125 -23.562 -3.766 1 94.62 135 GLU B O 1
ATOM 4261 N N . LYS B 1 136 ? 44.906 -23.609 -3.832 1 94.25 136 LYS B N 1
ATOM 4262 C CA . LYS B 1 136 ? 44.906 -24.156 -5.184 1 94.25 136 LYS B CA 1
ATOM 4263 C C . LYS B 1 136 ? 45.094 -23.062 -6.227 1 94.25 136 LYS B C 1
ATOM 4265 O O . LYS B 1 136 ? 45.719 -23.281 -7.258 1 94.25 136 LYS B O 1
ATOM 4270 N N . TYR B 1 137 ? 44.5 -21.859 -5.949 1 93.38 137 TYR B N 1
ATOM 4271 C CA . TYR B 1 137 ? 44.469 -20.859 -7.012 1 93.38 137 TYR B CA 1
ATOM 4272 C C . TYR B 1 137 ? 45.031 -19.531 -6.535 1 93.38 137 TYR B C 1
ATOM 4274 O O . TYR B 1 137 ? 45.062 -18.562 -7.297 1 93.38 137 TYR B O 1
ATOM 4282 N N . GLN B 1 138 ? 45.344 -19.375 -5.266 1 91.88 138 GLN B N 1
ATOM 4283 C CA . GLN B 1 138 ? 45.875 -18.172 -4.668 1 91.88 138 GLN B CA 1
ATOM 4284 C C . GLN B 1 138 ? 44.875 -17.031 -4.68 1 91.88 138 GLN B C 1
ATOM 4286 O O . GLN B 1 138 ? 45.219 -15.883 -4.965 1 91.88 138 GLN B O 1
ATOM 4291 N N . LEU B 1 139 ? 43.594 -17.469 -4.539 1 91.25 139 LEU B N 1
ATOM 4292 C CA . LEU B 1 139 ? 42.531 -16.484 -4.449 1 91.25 139 LEU B CA 1
ATOM 4293 C C . LEU B 1 139 ? 42.219 -16.156 -2.994 1 91.25 139 LEU B C 1
ATOM 4295 O O . LEU B 1 139 ? 42.094 -17.047 -2.158 1 91.25 139 LEU B O 1
ATOM 4299 N N . LYS B 1 140 ? 42.25 -14.812 -2.629 1 87.19 140 LYS B N 1
ATOM 4300 C CA . LYS B 1 140 ? 41.938 -14.383 -1.268 1 87.19 140 LYS B CA 1
ATOM 4301 C C . LYS B 1 140 ? 40.594 -13.648 -1.21 1 87.19 140 LYS B C 1
ATOM 4303 O O . LYS B 1 140 ? 40.344 -12.719 -1.978 1 87.19 140 LYS B O 1
ATOM 4308 N N . GLY B 1 141 ? 39.75 -14.133 -0.328 1 89 141 GLY B N 1
ATOM 4309 C CA . GLY B 1 141 ? 38.438 -13.516 -0.156 1 89 141 GLY B CA 1
ATOM 4310 C C . GLY B 1 141 ? 38.469 -12.328 0.782 1 89 141 GLY B C 1
ATOM 4311 O O . GLY B 1 141 ? 39.438 -12.125 1.518 1 89 141 GLY B O 1
ATOM 4312 N N . VAL B 1 142 ? 37.438 -11.484 0.644 1 89.44 142 VAL B N 1
ATOM 4313 C CA . VAL B 1 142 ? 37.312 -10.336 1.535 1 89.44 142 VAL B CA 1
ATOM 4314 C C . VAL B 1 142 ? 35.969 -10.359 2.227 1 89.44 142 VAL B C 1
ATOM 4316 O O . VAL B 1 142 ? 35 -10.938 1.701 1 89.44 142 VAL B O 1
ATOM 4319 N N . ILE B 1 143 ? 35.906 -9.773 3.41 1 86.69 143 ILE B N 1
ATOM 4320 C CA . ILE B 1 143 ? 34.688 -9.75 4.18 1 86.69 143 ILE B CA 1
ATOM 4321 C C . ILE B 1 143 ? 33.875 -8.508 3.816 1 86.69 143 ILE B C 1
ATOM 4323 O O . ILE B 1 143 ? 32.656 -8.578 3.666 1 86.69 143 ILE B O 1
ATOM 4327 N N . ASN B 1 144 ? 34.625 -7.523 3.588 1 86.81 144 ASN B N 1
ATOM 4328 C CA . ASN B 1 144 ? 33.938 -6.25 3.387 1 86.81 144 ASN B CA 1
ATOM 4329 C C . ASN B 1 144 ? 34.031 -5.789 1.934 1 86.81 144 ASN B C 1
ATOM 4331 O O . ASN B 1 144 ? 35.094 -5.871 1.315 1 86.81 144 ASN B O 1
ATOM 4335 N N . ASN B 1 145 ? 33 -5.359 1.385 1 87.31 145 ASN B N 1
ATOM 4336 C CA . ASN B 1 145 ? 32.844 -4.738 0.072 1 87.31 145 ASN B CA 1
ATOM 4337 C C . ASN B 1 145 ? 33.438 -5.609 -1.03 1 87.31 145 ASN B C 1
ATOM 4339 O O . ASN B 1 145 ? 34.281 -5.156 -1.787 1 87.31 145 ASN B O 1
ATOM 4343 N N . PRO B 1 146 ? 33.094 -6.781 -1.16 1 92.06 146 PRO B N 1
ATOM 4344 C CA . PRO B 1 146 ? 33.562 -7.637 -2.248 1 92.06 146 PRO B CA 1
ATOM 4345 C C . PRO B 1 146 ? 33.031 -7.207 -3.613 1 92.06 146 PRO B C 1
ATOM 4347 O O . PRO B 1 146 ? 31.938 -6.645 -3.707 1 92.06 146 PRO B O 1
ATOM 4350 N N . GLU B 1 147 ? 33.781 -7.43 -4.551 1 92.69 147 GLU B N 1
ATOM 4351 C CA . GLU B 1 147 ? 33.344 -7.137 -5.91 1 92.69 147 GLU B CA 1
ATOM 4352 C C . GLU B 1 147 ? 32.312 -8.148 -6.375 1 92.69 147 GLU B C 1
ATOM 4354 O O . GLU B 1 147 ? 31.453 -7.832 -7.215 1 92.69 147 GLU B O 1
ATOM 4359 N N . ILE B 1 148 ? 32.469 -9.359 -5.891 1 94.44 148 ILE B N 1
ATOM 4360 C CA . ILE B 1 148 ? 31.547 -10.406 -6.273 1 94.44 148 ILE B CA 1
ATOM 4361 C C . ILE B 1 148 ? 31.266 -11.312 -5.074 1 94.44 148 ILE B C 1
ATOM 4363 O O . ILE B 1 148 ? 32.156 -11.594 -4.281 1 94.44 148 ILE B O 1
ATOM 4367 N N . ILE B 1 149 ? 30.062 -11.719 -4.926 1 96.12 149 ILE B N 1
ATOM 4368 C CA . ILE B 1 149 ? 29.656 -12.664 -3.885 1 96.12 149 ILE B CA 1
ATOM 4369 C C . ILE B 1 149 ? 29.141 -13.945 -4.523 1 96.12 149 ILE B C 1
ATOM 4371 O O . ILE B 1 149 ? 28.25 -13.898 -5.379 1 96.12 149 ILE B O 1
ATOM 4375 N N . ALA B 1 150 ? 29.672 -15.07 -4.18 1 96.62 150 ALA B N 1
ATOM 4376 C CA . ALA B 1 150 ? 29.141 -16.359 -4.617 1 96.62 150 ALA B CA 1
ATOM 4377 C C . ALA B 1 150 ? 28.359 -17.047 -3.502 1 96.62 150 ALA B C 1
ATOM 4379 O O . ALA B 1 150 ? 28.891 -17.281 -2.416 1 96.62 150 ALA B O 1
ATOM 4380 N N . ASN B 1 151 ? 27.109 -17.312 -3.824 1 97.56 151 ASN B N 1
ATOM 4381 C CA . ASN B 1 151 ? 26.266 -18.094 -2.924 1 97.56 151 ASN B CA 1
ATOM 4382 C C . ASN B 1 151 ? 26.312 -19.578 -3.25 1 97.56 151 ASN B C 1
ATOM 4384 O O . ASN B 1 151 ? 26.188 -19.969 -4.41 1 97.56 151 ASN B O 1
ATOM 4388 N N . ILE B 1 152 ? 26.578 -20.375 -2.223 1 97.31 152 ILE B N 1
ATOM 4389 C CA . ILE B 1 152 ? 26.641 -21.828 -2.383 1 97.31 152 ILE B CA 1
ATOM 4390 C C . ILE B 1 152 ? 25.578 -22.484 -1.508 1 97.31 152 ILE B C 1
ATOM 4392 O O . ILE B 1 152 ? 25.625 -22.359 -0.28 1 97.31 152 ILE B O 1
ATOM 4396 N N . GLU B 1 153 ? 24.641 -23.125 -2.135 1 96.44 153 GLU B N 1
ATOM 4397 C CA . GLU B 1 153 ? 23.672 -23.938 -1.399 1 96.44 153 GLU B CA 1
ATOM 4398 C C . GLU B 1 153 ? 23.984 -25.422 -1.492 1 96.44 153 GLU B C 1
ATOM 4400 O O . GLU B 1 153 ? 24.188 -25.953 -2.586 1 96.44 153 GLU B O 1
ATOM 4405 N N . ILE B 1 154 ? 24.062 -26.016 -0.314 1 95.62 154 ILE B N 1
ATOM 4406 C CA . ILE B 1 154 ? 24.359 -27.438 -0.24 1 95.62 154 ILE B CA 1
ATOM 4407 C C . ILE B 1 154 ? 23.062 -28.234 -0.187 1 95.62 154 ILE B C 1
ATOM 4409 O O . ILE B 1 154 ? 22.344 -28.203 0.814 1 95.62 154 ILE B O 1
ATOM 4413 N N . LEU B 1 155 ? 22.812 -28.906 -1.218 1 93.81 155 LEU B N 1
ATOM 4414 C CA . LEU B 1 155 ? 21.641 -29.75 -1.273 1 93.81 155 LEU B CA 1
ATOM 4415 C C . LEU B 1 155 ? 22.016 -31.234 -1.172 1 93.81 155 LEU B C 1
ATOM 4417 O O . LEU B 1 155 ? 23.203 -31.562 -1.027 1 93.81 155 LEU B O 1
ATOM 4421 N N . LYS B 1 156 ? 21.078 -32.094 -1.166 1 90.88 156 LYS B N 1
ATOM 4422 C CA . LYS B 1 156 ? 21.312 -33.531 -0.948 1 90.88 156 LYS B CA 1
ATOM 4423 C C . LYS B 1 156 ? 22.219 -34.094 -2.033 1 90.88 156 LYS B C 1
ATOM 4425 O O . LYS B 1 156 ? 23.141 -34.875 -1.74 1 90.88 156 LYS B O 1
ATOM 4430 N N . GLU B 1 157 ? 21.969 -33.688 -3.258 1 90.19 157 GLU B N 1
ATOM 4431 C CA . GLU B 1 157 ? 22.656 -34.375 -4.348 1 90.19 157 GLU B CA 1
ATOM 4432 C C . GLU B 1 157 ? 23.578 -33.406 -5.109 1 90.19 157 GLU B C 1
ATOM 4434 O O . GLU B 1 157 ? 24.391 -33.844 -5.934 1 90.19 157 GLU B O 1
ATOM 4439 N N . HIS B 1 158 ? 23.438 -32.188 -4.816 1 94.31 158 HIS B N 1
ATOM 4440 C CA . HIS B 1 158 ? 24.188 -31.25 -5.625 1 94.31 158 HIS B CA 1
ATOM 4441 C C . HIS B 1 158 ? 24.438 -29.953 -4.855 1 94.31 158 HIS B C 1
ATOM 4443 O O . HIS B 1 158 ? 23.875 -29.734 -3.787 1 94.31 158 HIS B O 1
ATOM 4449 N N . PHE B 1 159 ? 25.406 -29.172 -5.387 1 95.38 159 PHE B N 1
ATOM 4450 C CA . PHE B 1 159 ? 25.594 -27.781 -4.996 1 95.38 159 PHE B CA 1
ATOM 4451 C C . PHE B 1 159 ? 24.906 -26.844 -5.984 1 95.38 159 PHE B C 1
ATOM 4453 O O . PHE B 1 159 ? 24.875 -27.109 -7.184 1 95.38 159 PHE B O 1
ATOM 4460 N N . LEU B 1 160 ? 24.359 -25.859 -5.469 1 96.62 160 LEU B N 1
ATOM 4461 C CA . LEU B 1 160 ? 23.922 -24.734 -6.289 1 96.62 160 LEU B CA 1
ATOM 4462 C C . LEU B 1 160 ? 24.797 -23.516 -6.043 1 96.62 160 LEU B C 1
ATOM 4464 O O . LEU B 1 160 ? 25.031 -23.125 -4.891 1 96.62 160 LEU B O 1
ATOM 4468 N N . VAL B 1 161 ? 25.297 -22.953 -7.129 1 97.38 161 VAL B N 1
ATOM 4469 C CA . VAL B 1 161 ? 26.156 -21.781 -7.016 1 97.38 161 VAL B CA 1
ATOM 4470 C C . VAL B 1 161 ? 25.547 -20.625 -7.828 1 97.38 161 VAL B C 1
ATOM 4472 O O . VAL B 1 161 ? 25.25 -20.797 -9.016 1 97.38 161 VAL B O 1
ATOM 4475 N N . PHE B 1 162 ? 25.359 -19.516 -7.18 1 97 162 PHE B N 1
ATOM 4476 C CA . PHE B 1 162 ? 24.812 -18.359 -7.895 1 97 162 PHE B CA 1
ATOM 4477 C C . PHE B 1 162 ? 25.359 -17.062 -7.316 1 97 162 PHE B C 1
ATOM 4479 O O . PHE B 1 162 ? 25.859 -17.031 -6.188 1 97 162 PHE B O 1
ATOM 4486 N N . THR B 1 163 ? 25.312 -15.992 -8.062 1 95.44 163 THR B N 1
ATOM 4487 C CA . THR B 1 163 ? 25.938 -14.742 -7.656 1 95.44 163 THR B CA 1
ATOM 4488 C C . THR B 1 163 ? 24.891 -13.633 -7.516 1 95.44 163 THR B C 1
ATOM 4490 O O . THR B 1 163 ? 25.156 -12.594 -6.91 1 95.44 163 THR B O 1
ATOM 4493 N N . GLU B 1 164 ? 23.781 -13.828 -8.148 1 94.31 164 GLU B N 1
ATOM 4494 C CA . GLU B 1 164 ? 22.75 -12.797 -8.125 1 94.31 164 GLU B CA 1
ATOM 4495 C C . GLU B 1 164 ? 21.391 -13.383 -7.809 1 94.31 164 GLU B C 1
ATOM 4497 O O . GLU B 1 164 ? 21.094 -14.531 -8.148 1 94.31 164 GLU B O 1
ATOM 4502 N N . ARG B 1 165 ? 20.641 -12.672 -7.047 1 95.38 165 ARG B N 1
ATOM 4503 C CA . ARG B 1 165 ? 19.266 -13.008 -6.738 1 95.38 165 ARG B CA 1
ATOM 4504 C C . ARG B 1 165 ? 18.312 -11.93 -7.238 1 95.38 165 ARG B C 1
ATOM 4506 O O . ARG B 1 165 ? 18.656 -10.742 -7.223 1 95.38 165 ARG B O 1
ATOM 4513 N N . PHE B 1 166 ? 17.188 -12.359 -7.66 1 95.94 166 PHE B N 1
ATOM 4514 C CA . PHE B 1 166 ? 16.172 -11.43 -8.141 1 95.94 166 PHE B CA 1
ATOM 4515 C C . PHE B 1 166 ? 14.883 -11.57 -7.332 1 95.94 166 PHE B C 1
ATOM 4517 O O . PHE B 1 166 ? 14.508 -12.672 -6.93 1 95.94 166 PHE B O 1
ATOM 4524 N N . LYS B 1 167 ? 14.305 -10.414 -7.141 1 91.88 167 LYS B N 1
ATOM 4525 C CA . LYS B 1 167 ? 13.023 -10.414 -6.434 1 91.88 167 LYS B CA 1
ATOM 4526 C C . LYS B 1 167 ? 11.891 -10.852 -7.352 1 91.88 167 LYS B C 1
ATOM 4528 O O . LYS B 1 167 ? 11.852 -10.477 -8.531 1 91.88 167 LYS B O 1
ATOM 4533 N N . GLY B 1 168 ? 11.016 -11.656 -6.797 1 91.75 168 GLY B N 1
ATOM 4534 C CA . GLY B 1 168 ? 9.758 -11.961 -7.473 1 91.75 168 GLY B CA 1
ATOM 4535 C C . GLY B 1 168 ? 8.625 -11.047 -7.055 1 91.75 168 GLY B C 1
ATOM 4536 O O . GLY B 1 168 ? 8.805 -10.156 -6.223 1 91.75 168 GLY B O 1
ATOM 4537 N N . LYS B 1 169 ? 7.457 -11.25 -7.645 1 89.62 169 LYS B N 1
ATOM 4538 C CA . LYS B 1 169 ? 6.297 -10.406 -7.355 1 89.62 169 LYS B CA 1
ATOM 4539 C C . LYS B 1 169 ? 5.672 -10.781 -6.012 1 89.62 169 LYS B C 1
ATOM 4541 O O . LYS B 1 169 ? 4.918 -9.992 -5.434 1 89.62 169 LYS B O 1
ATOM 4546 N N . GLY B 1 170 ? 5.984 -12.031 -5.629 1 90.56 170 GLY B N 1
ATOM 4547 C CA . GLY B 1 170 ? 5.336 -12.516 -4.418 1 90.56 170 GLY B CA 1
ATOM 4548 C C . GLY B 1 170 ? 3.85 -12.758 -4.602 1 90.56 170 GLY B C 1
ATOM 4549 O O . GLY B 1 170 ? 3.385 -12.992 -5.719 1 90.56 170 GLY B O 1
ATOM 4550 N N . GLY B 1 171 ? 3.168 -12.938 -3.449 1 93.06 171 GLY B N 1
ATOM 4551 C CA . GLY B 1 171 ? 1.721 -13.07 -3.479 1 93.06 171 GLY B CA 1
ATOM 4552 C C . GLY B 1 171 ? 1.257 -14.469 -3.822 1 93.06 171 GLY B C 1
ATOM 4553 O O . GLY B 1 171 ? 1.874 -15.453 -3.406 1 93.06 171 GLY B O 1
ATOM 4554 N N . LEU B 1 172 ? 0.078 -14.5 -4.527 1 95.19 172 LEU B N 1
ATOM 4555 C CA . LEU B 1 172 ? -0.591 -15.75 -4.871 1 95.19 172 LEU B CA 1
ATOM 4556 C C . LEU B 1 172 ? -0.692 -15.914 -6.383 1 95.19 172 LEU B C 1
ATOM 4558 O O . LEU B 1 172 ? -0.736 -14.93 -7.117 1 95.19 172 LEU B O 1
ATOM 4562 N N . PRO B 1 173 ? -0.74 -17.141 -6.855 1 96.12 173 PRO B N 1
ATOM 4563 C CA . PRO B 1 173 ? -0.822 -17.359 -8.305 1 96.12 173 PRO B CA 1
ATOM 4564 C C . PRO B 1 173 ? -2.123 -16.828 -8.906 1 96.12 173 PRO B C 1
ATOM 4566 O O . PRO B 1 173 ? -3.203 -17.078 -8.359 1 96.12 173 PRO B O 1
ATOM 4569 N N . VAL B 1 174 ? -1.997 -16.172 -9.984 1 97.25 174 VAL B N 1
ATOM 4570 C CA . VAL B 1 174 ? -3.17 -15.68 -10.703 1 97.25 174 VAL B CA 1
ATOM 4571 C C . VAL B 1 174 ? -4.129 -16.828 -10.977 1 97.25 174 VAL B C 1
ATOM 4573 O O . VAL B 1 174 ? -3.697 -17.969 -11.203 1 97.25 174 VAL B O 1
ATOM 4576 N N . TYR B 1 175 ? -5.484 -16.562 -10.906 1 96.94 175 TYR B N 1
ATOM 4577 C CA . TYR B 1 175 ? -6.59 -17.484 -11.133 1 96.94 175 TYR B CA 1
ATOM 4578 C C . TYR B 1 175 ? -6.902 -18.297 -9.875 1 96.94 175 TYR B C 1
ATOM 4580 O O . TYR B 1 175 ? -7.777 -19.156 -9.891 1 96.94 175 TYR B O 1
ATOM 4588 N N . SER B 1 176 ? -6.234 -18.016 -8.789 1 95.38 176 SER B N 1
ATOM 4589 C CA . SER B 1 176 ? -6.484 -18.766 -7.562 1 95.38 176 SER B CA 1
ATOM 4590 C C . SER B 1 176 ? -7.484 -18.031 -6.664 1 95.38 176 SER B C 1
ATOM 4592 O O . SER B 1 176 ? -8 -18.609 -5.707 1 95.38 176 SER B O 1
ATOM 4594 N N . SER B 1 177 ? -7.793 -16.766 -6.98 1 95.56 177 SER B N 1
ATOM 4595 C CA . SER B 1 177 ? -8.547 -15.984 -6.004 1 95.56 177 SER B CA 1
ATOM 4596 C C . SER B 1 177 ? -9.828 -15.43 -6.613 1 95.56 177 SER B C 1
ATOM 4598 O O . SER B 1 177 ? -10.672 -14.883 -5.902 1 95.56 177 SER B O 1
ATOM 4600 N N . GLY B 1 178 ? -10 -15.422 -7.859 1 95.94 178 GLY B N 1
ATOM 4601 C CA . GLY B 1 178 ? -11.195 -14.922 -8.5 1 95.94 178 GLY B CA 1
ATOM 4602 C C . GLY B 1 178 ? -10.906 -14.055 -9.719 1 95.94 178 GLY B C 1
ATOM 4603 O O . GLY B 1 178 ? -9.805 -14.109 -10.273 1 95.94 178 GLY B O 1
ATOM 4604 N N . LYS B 1 179 ? -11.914 -13.391 -10.203 1 97.88 179 LYS B N 1
ATOM 4605 C CA . LYS B 1 179 ? -11.828 -12.523 -11.375 1 97.88 179 LYS B CA 1
ATOM 4606 C C . LYS B 1 179 ? -12.227 -11.086 -11.031 1 97.88 179 LYS B C 1
ATOM 4608 O O . LYS B 1 179 ? -13.258 -10.859 -10.398 1 97.88 179 LYS B O 1
ATOM 4613 N N . ALA B 1 180 ? -11.383 -10.156 -11.453 1 98.44 180 ALA B N 1
ATOM 4614 C CA . ALA B 1 180 ? -11.633 -8.758 -11.141 1 98.44 180 ALA B CA 1
ATOM 4615 C C . ALA B 1 180 ? -11.656 -7.906 -12.406 1 98.44 180 ALA B C 1
ATOM 4617 O O . ALA B 1 180 ? -10.93 -8.18 -13.359 1 98.44 180 ALA B O 1
ATOM 4618 N N . LEU B 1 181 ? -12.547 -6.957 -12.453 1 98.75 181 LEU B N 1
ATOM 4619 C CA . LEU B 1 181 ? -12.578 -5.93 -13.484 1 98.75 181 LEU B CA 1
ATOM 4620 C C . LEU B 1 181 ? -12.031 -4.609 -12.961 1 98.75 181 LEU B C 1
ATOM 4622 O O . LEU B 1 181 ? -12.57 -4.047 -12 1 98.75 181 LEU B O 1
ATOM 4626 N N . VAL B 1 182 ? -10.961 -4.16 -13.562 1 98.75 182 VAL B N 1
ATOM 4627 C CA . VAL B 1 182 ? -10.273 -2.953 -13.109 1 98.75 182 VAL B CA 1
ATOM 4628 C C . VAL B 1 182 ? -10.734 -1.757 -13.938 1 98.75 182 VAL B C 1
ATOM 4630 O O . VAL B 1 182 ? -10.75 -1.815 -15.172 1 98.75 182 VAL B O 1
ATOM 4633 N N . LEU B 1 183 ? -11.227 -0.71 -13.266 1 98.31 183 LEU B N 1
ATOM 4634 C CA . LEU B 1 183 ? -11.414 0.562 -13.953 1 98.31 183 LEU B CA 1
ATOM 4635 C C . LEU B 1 183 ? -10.078 1.23 -14.242 1 98.31 183 LEU B C 1
ATOM 4637 O O . LEU B 1 183 ? -9.516 1.901 -13.367 1 98.31 183 LEU B O 1
ATOM 4641 N N . LEU B 1 184 ? -9.586 1.066 -15.445 1 97.88 184 LEU B N 1
ATOM 4642 C CA . LEU B 1 184 ? -8.242 1.485 -15.812 1 97.88 184 LEU B CA 1
ATOM 4643 C C . LEU B 1 184 ? -8.258 2.852 -16.484 1 97.88 184 LEU B C 1
ATOM 4645 O O . LEU B 1 184 ? -9.055 3.084 -17.406 1 97.88 184 LEU B O 1
ATOM 4649 N N . SER B 1 185 ? -7.508 3.686 -15.977 1 94.5 185 SER B N 1
ATOM 465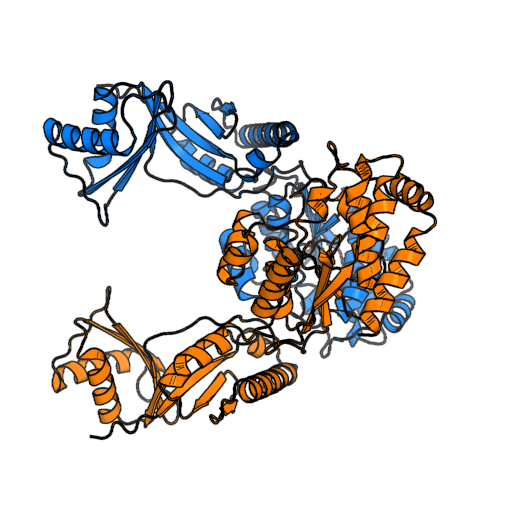0 C CA . SER B 1 185 ? -7.297 4.988 -16.594 1 94.5 185 SER B CA 1
ATOM 4651 C C . SER B 1 185 ? -5.855 5.148 -17.062 1 94.5 185 SER B C 1
ATOM 4653 O O . SER B 1 185 ? -5.039 4.234 -16.906 1 94.5 185 SER B O 1
ATOM 4655 N N . GLY B 1 186 ? -5.535 6.223 -17.703 1 92.75 186 GLY B N 1
ATOM 4656 C CA . GLY B 1 186 ? -4.172 6.488 -18.141 1 92.75 186 GLY B CA 1
ATOM 4657 C C . GLY B 1 186 ? -3.309 7.098 -17.062 1 92.75 186 GLY B C 1
ATOM 4658 O O . GLY B 1 186 ? -2.146 7.43 -17.297 1 92.75 186 GLY B O 1
ATOM 4659 N N . GLY B 1 187 ? -3.873 7.176 -15.891 1 94.06 187 GLY B N 1
ATOM 4660 C CA . GLY B 1 187 ? -3.139 7.797 -14.805 1 94.06 187 GLY B CA 1
ATOM 4661 C C . GLY B 1 187 ? -2.246 6.828 -14.055 1 94.06 187 GLY B C 1
ATOM 4662 O O . GLY B 1 187 ? -2.043 5.695 -14.492 1 94.06 187 GLY B O 1
ATOM 4663 N N . ILE B 1 188 ? -1.729 7.223 -12.953 1 96.25 188 ILE B N 1
ATOM 4664 C CA . ILE B 1 188 ? -0.718 6.477 -12.211 1 96.25 188 ILE B CA 1
ATOM 4665 C C . ILE B 1 188 ? -1.395 5.441 -11.312 1 96.25 188 ILE B C 1
ATOM 4667 O O . ILE B 1 188 ? -0.892 4.324 -11.156 1 96.25 188 ILE B O 1
ATOM 4671 N N . ASP B 1 189 ? -2.521 5.691 -10.82 1 97.06 189 ASP B N 1
ATOM 4672 C CA . ASP B 1 189 ? -3.072 4.965 -9.68 1 97.06 189 ASP B CA 1
ATOM 4673 C C . ASP B 1 189 ? -3.686 3.637 -10.117 1 97.06 189 ASP B C 1
ATOM 4675 O O . ASP B 1 189 ? -3.398 2.59 -9.531 1 97.06 189 ASP B O 1
ATOM 4679 N N . SER B 1 190 ? -4.508 3.66 -11.133 1 97.94 190 SER B N 1
ATOM 4680 C CA . SER B 1 190 ? -5.301 2.488 -11.484 1 97.94 190 SER B CA 1
ATOM 4681 C C . SER B 1 190 ? -4.414 1.332 -11.93 1 97.94 190 SER B C 1
ATOM 4683 O O . SER B 1 190 ? -4.672 0.175 -11.594 1 97.94 190 SER B O 1
ATOM 4685 N N . PRO B 1 191 ? -3.301 1.593 -12.664 1 98.19 191 PRO B N 1
ATOM 4686 C CA . PRO B 1 191 ? -2.402 0.48 -12.984 1 98.19 191 PRO B CA 1
ATOM 4687 C C . PRO B 1 191 ? -1.775 -0.145 -11.742 1 98.19 191 PRO B C 1
ATOM 4689 O O . PRO B 1 191 ? -1.615 -1.366 -11.672 1 98.19 191 PRO B O 1
ATOM 4692 N N . VAL B 1 192 ? -1.432 0.66 -10.797 1 98.06 192 VAL B N 1
ATOM 4693 C CA . VAL B 1 192 ? -0.855 0.16 -9.555 1 98.06 192 VAL B CA 1
ATOM 4694 C C . VAL B 1 192 ? -1.882 -0.697 -8.82 1 98.06 192 VAL B C 1
ATOM 4696 O O . VAL B 1 192 ? -1.561 -1.786 -8.336 1 98.06 192 VAL B O 1
ATOM 4699 N N . ALA B 1 193 ? -3.092 -0.194 -8.789 1 98.5 193 ALA B N 1
ATOM 4700 C CA . ALA B 1 193 ? -4.168 -0.941 -8.148 1 98.5 193 ALA B CA 1
ATOM 4701 C C . ALA B 1 193 ? -4.352 -2.311 -8.805 1 98.5 193 ALA B C 1
ATOM 4703 O O . ALA B 1 193 ? -4.477 -3.322 -8.109 1 98.5 193 ALA B O 1
ATOM 4704 N N . ALA B 1 194 ? -4.336 -2.346 -10.078 1 98.38 194 ALA B N 1
ATOM 4705 C CA . ALA B 1 194 ? -4.477 -3.59 -10.836 1 98.38 194 ALA B CA 1
ATOM 4706 C C . ALA B 1 194 ? -3.369 -4.578 -10.477 1 98.38 194 ALA B C 1
ATOM 4708 O O . ALA B 1 194 ? -3.637 -5.754 -10.227 1 98.38 194 ALA B O 1
ATOM 4709 N N . SER B 1 195 ? -2.18 -4.098 -10.414 1 96.94 195 SER B N 1
ATOM 4710 C CA . SER B 1 195 ? -1.021 -4.938 -10.133 1 96.94 195 SER B CA 1
ATOM 4711 C C . SER B 1 195 ? -1.099 -5.535 -8.727 1 96.94 195 SER B C 1
ATOM 4713 O O . SER B 1 195 ? -0.769 -6.707 -8.531 1 96.94 195 SER B O 1
ATOM 4715 N N . LEU B 1 196 ? -1.523 -4.746 -7.816 1 97.31 196 LEU B N 1
ATOM 4716 C CA . LEU B 1 196 ? -1.635 -5.203 -6.434 1 97.31 196 LEU B CA 1
ATOM 4717 C C . LEU B 1 196 ? -2.668 -6.32 -6.312 1 97.31 196 LEU B C 1
ATOM 4719 O O . LEU B 1 196 ? -2.42 -7.332 -5.656 1 97.31 196 LEU B O 1
ATOM 4723 N N . VAL B 1 197 ? -3.785 -6.148 -6.957 1 97.81 197 VAL B N 1
ATOM 4724 C CA . VAL B 1 197 ? -4.852 -7.141 -6.863 1 97.81 197 VAL B CA 1
ATOM 4725 C C . VAL B 1 197 ? -4.441 -8.406 -7.609 1 97.81 197 VAL B C 1
ATOM 4727 O O . VAL B 1 197 ? -4.727 -9.523 -7.16 1 97.81 197 VAL B O 1
ATOM 4730 N N . MET B 1 198 ? -3.787 -8.234 -8.695 1 97.25 198 MET B N 1
ATOM 4731 C CA . MET B 1 198 ? -3.264 -9.391 -9.422 1 97.25 198 MET B CA 1
ATOM 4732 C C . MET B 1 198 ? -2.322 -10.203 -8.539 1 97.25 198 MET B C 1
ATOM 4734 O O . MET B 1 198 ? -2.361 -11.438 -8.555 1 97.25 198 MET B O 1
ATOM 4738 N N . GLN B 1 199 ? -1.533 -9.547 -7.77 1 95.19 199 GLN B N 1
ATOM 4739 C CA . GLN B 1 199 ? -0.59 -10.203 -6.871 1 95.19 199 GLN B CA 1
ATOM 4740 C C . GLN B 1 199 ? -1.319 -11.039 -5.824 1 95.19 199 GLN B C 1
ATOM 4742 O O . GLN B 1 199 ? -0.73 -11.938 -5.223 1 95.19 199 GLN B O 1
ATOM 4747 N N . ARG B 1 200 ? -2.543 -10.695 -5.668 1 96.5 200 ARG B N 1
ATOM 4748 C CA . ARG B 1 200 ? -3.328 -11.453 -4.699 1 96.5 200 ARG B CA 1
ATOM 4749 C C . ARG B 1 200 ? -4.035 -12.625 -5.375 1 96.5 200 ARG B C 1
ATOM 4751 O O . ARG B 1 200 ? -4.938 -13.234 -4.793 1 96.5 200 ARG B O 1
ATOM 4758 N N . GLY B 1 201 ? -3.693 -12.906 -6.609 1 96.5 201 GLY B N 1
ATOM 4759 C CA . GLY B 1 201 ? -4.121 -14.133 -7.262 1 96.5 201 GLY B CA 1
ATOM 4760 C C . GLY B 1 201 ? -5.328 -13.945 -8.164 1 96.5 201 GLY B C 1
ATOM 4761 O O . GLY B 1 201 ? -5.918 -14.914 -8.633 1 96.5 201 GLY B O 1
ATOM 4762 N N . PHE B 1 202 ? -5.695 -12.727 -8.422 1 97.94 202 PHE B N 1
ATOM 4763 C CA . PHE B 1 202 ? -6.887 -12.484 -9.227 1 97.94 202 PHE B CA 1
ATOM 4764 C C . PHE B 1 202 ? -6.539 -12.453 -10.711 1 97.94 202 PHE B C 1
ATOM 4766 O O . PHE B 1 202 ? -5.508 -11.906 -11.102 1 97.94 202 PHE B O 1
ATOM 4773 N N . ASN B 1 203 ? -7.414 -13.086 -11.5 1 98.19 203 ASN B N 1
ATOM 4774 C CA . ASN B 1 203 ? -7.438 -12.773 -12.922 1 98.19 203 ASN B CA 1
ATOM 4775 C C . ASN B 1 203 ? -8 -11.383 -13.188 1 98.19 203 ASN B C 1
ATOM 4777 O O . ASN B 1 203 ? -9.086 -11.047 -12.711 1 98.19 203 ASN B O 1
ATOM 4781 N N . ILE B 1 204 ? -7.285 -10.617 -14 1 97.62 204 ILE B N 1
ATOM 4782 C CA . ILE B 1 204 ? -7.652 -9.211 -14.141 1 97.62 204 ILE B CA 1
ATOM 4783 C C . ILE B 1 204 ? -8.055 -8.93 -15.586 1 97.62 204 ILE B C 1
ATOM 4785 O O . ILE B 1 204 ? -7.375 -9.359 -16.516 1 97.62 204 ILE B O 1
ATOM 4789 N N . ASP B 1 205 ? -9.133 -8.305 -15.75 1 98.44 205 ASP B N 1
ATOM 4790 C CA . ASP B 1 205 ? -9.555 -7.621 -16.969 1 98.44 205 ASP B CA 1
ATOM 4791 C C . ASP B 1 205 ? -9.758 -6.125 -16.719 1 98.44 205 ASP B C 1
ATOM 4793 O O . ASP B 1 205 ? -9.711 -5.668 -15.578 1 98.44 205 ASP B O 1
ATOM 4797 N N . PHE B 1 206 ? -9.852 -5.352 -17.875 1 98.56 206 PHE B N 1
ATOM 4798 C CA . PHE B 1 206 ? -9.875 -3.9 -17.734 1 98.56 206 PHE B CA 1
ATOM 4799 C C . PHE B 1 206 ? -11.07 -3.307 -18.469 1 98.56 206 PHE B C 1
ATOM 4801 O O . PHE B 1 206 ? -11.523 -3.848 -19.484 1 98.56 206 PHE B O 1
ATOM 4808 N N . ILE B 1 207 ? -11.594 -2.234 -17.938 1 98.38 207 ILE B N 1
ATOM 4809 C CA . ILE B 1 207 ? -12.547 -1.383 -18.625 1 98.38 207 ILE B CA 1
ATOM 4810 C C . ILE B 1 207 ? -12.109 0.076 -18.531 1 98.38 207 ILE B C 1
ATOM 4812 O O . ILE B 1 207 ? -11.641 0.522 -17.484 1 98.38 207 ILE B O 1
ATOM 4816 N N . THR B 1 208 ? -12.117 0.731 -19.609 1 97.25 208 THR B N 1
ATOM 4817 C CA . THR B 1 208 ? -11.828 2.16 -19.656 1 97.25 208 THR B CA 1
ATOM 4818 C C . THR B 1 208 ? -12.969 2.92 -20.328 1 97.25 208 THR B C 1
ATOM 4820 O O . THR B 1 208 ? -13.664 2.371 -21.188 1 97.25 208 THR B O 1
ATOM 4823 N N . PHE B 1 209 ? -13.195 4.133 -19.859 1 96.31 209 PHE B N 1
ATOM 4824 C CA . 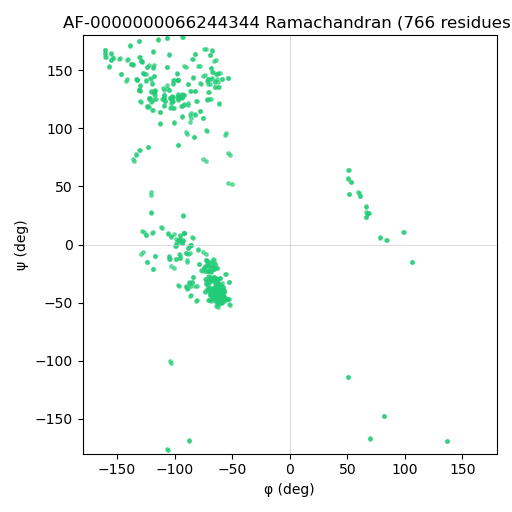PHE B 1 209 ? -14.242 5 -20.391 1 96.31 209 PHE B CA 1
ATOM 4825 C C . PHE B 1 209 ? -13.641 6.164 -21.172 1 96.31 209 PHE B C 1
ATOM 4827 O O . PHE B 1 209 ? -12.906 6.98 -20.609 1 96.31 209 PHE B O 1
ATOM 4834 N N . ILE B 1 210 ? -13.969 6.25 -22.438 1 94.62 210 ILE B N 1
ATOM 4835 C CA . ILE B 1 210 ? -13.312 7.215 -23.312 1 94.62 210 ILE B CA 1
ATOM 4836 C C . ILE B 1 210 ? -14.367 8.016 -24.078 1 94.62 210 ILE B C 1
ATOM 4838 O O . ILE B 1 210 ? -15.344 7.449 -24.578 1 94.62 210 ILE B O 1
ATOM 4842 N N . ASN B 1 211 ? -14.172 9.273 -24.078 1 92.38 211 ASN B N 1
ATOM 4843 C CA . ASN B 1 211 ? -14.992 10.109 -24.953 1 92.38 211 ASN B CA 1
ATOM 4844 C C . ASN B 1 211 ? -14.461 10.125 -26.375 1 92.38 211 ASN B C 1
ATOM 4846 O O . ASN B 1 211 ? -13.258 10.273 -26.594 1 92.38 211 ASN B O 1
ATOM 4850 N N . GLU B 1 212 ? -15.344 9.922 -27.344 1 91.69 212 GLU B N 1
ATOM 4851 C CA . GLU B 1 212 ? -14.992 9.953 -28.766 1 91.69 212 GLU B CA 1
ATOM 4852 C C . GLU B 1 212 ? -13.789 9.07 -29.062 1 91.69 212 GLU B C 1
ATOM 4854 O O . GLU B 1 212 ? -12.758 9.547 -29.531 1 91.69 212 GLU B O 1
ATOM 4859 N N . PRO B 1 213 ? -13.938 7.863 -28.875 1 92.12 213 PRO B N 1
ATOM 4860 C CA . PRO B 1 213 ? -12.828 6.922 -29.016 1 92.12 213 PRO B CA 1
ATOM 4861 C C . PRO B 1 213 ? -12.117 7.047 -30.359 1 92.12 213 PRO B C 1
ATOM 4863 O O . PRO B 1 213 ? -10.898 6.855 -30.438 1 92.12 213 PRO B O 1
ATOM 4866 N N . ASN B 1 214 ? -12.805 7.395 -31.391 1 90.75 214 ASN B N 1
ATOM 4867 C CA . ASN B 1 214 ? -12.211 7.512 -32.719 1 90.75 214 ASN B CA 1
ATOM 4868 C C . ASN B 1 214 ? -11.234 8.68 -32.812 1 90.75 214 ASN B C 1
ATOM 4870 O O . ASN B 1 214 ? -10.312 8.672 -33.625 1 90.75 214 ASN B O 1
ATOM 4874 N N . LYS B 1 215 ? -11.445 9.742 -31.984 1 90.19 215 LYS B N 1
ATOM 4875 C CA . LYS B 1 215 ? -10.594 10.93 -31.969 1 90.19 215 LYS B CA 1
ATOM 4876 C C . LYS B 1 215 ? -9.531 10.836 -30.875 1 90.19 215 LYS B C 1
ATOM 4878 O O . LYS B 1 215 ? -8.641 11.695 -30.797 1 90.19 215 LYS B O 1
ATOM 4883 N N . ASN B 1 216 ? -9.625 9.859 -30.062 1 91.38 216 ASN B N 1
ATOM 4884 C CA . ASN B 1 216 ? -8.734 9.758 -28.922 1 91.38 216 ASN B CA 1
ATOM 4885 C C . ASN B 1 216 ? -7.918 8.469 -28.953 1 91.38 216 ASN B C 1
ATOM 4887 O O . ASN B 1 216 ? -7.781 7.793 -27.922 1 91.38 216 ASN B O 1
ATOM 4891 N N . GLN B 1 217 ? -7.414 8.102 -30.078 1 92.44 217 GLN B N 1
ATOM 4892 C CA . GLN B 1 217 ? -6.688 6.859 -30.281 1 92.44 217 GLN B CA 1
ATOM 4893 C C . GLN B 1 217 ? -5.395 6.832 -29.469 1 92.44 217 GLN B C 1
ATOM 4895 O O . GLN B 1 217 ? -4.969 5.773 -29.016 1 92.44 217 GLN B O 1
ATOM 4900 N N . LYS B 1 218 ? -4.801 7.973 -29.312 1 92.94 218 LYS B N 1
ATOM 4901 C CA . LYS B 1 218 ? -3.568 8.055 -28.531 1 92.94 218 LYS B CA 1
ATOM 4902 C C . LYS B 1 218 ? -3.803 7.637 -27.094 1 92.94 218 LYS B C 1
ATOM 4904 O O . LYS B 1 218 ? -2.984 6.926 -26.5 1 92.94 218 LYS B O 1
ATOM 4909 N N . THR B 1 219 ? -4.867 8.125 -26.562 1 94.06 219 THR B N 1
ATOM 4910 C CA . THR B 1 219 ? -5.23 7.754 -25.203 1 94.06 219 THR B CA 1
ATOM 4911 C C . THR B 1 219 ? -5.504 6.258 -25.094 1 94.06 219 THR B C 1
ATOM 4913 O O . THR B 1 219 ? -5.043 5.598 -24.156 1 94.06 219 THR B O 1
ATOM 4916 N N . ILE B 1 220 ? -6.215 5.746 -26.031 1 95.88 220 ILE B N 1
ATOM 4917 C CA . ILE B 1 220 ? -6.543 4.328 -26.047 1 95.88 220 ILE B CA 1
ATOM 4918 C C . ILE B 1 220 ? -5.266 3.502 -26.172 1 95.88 220 ILE B C 1
ATOM 4920 O O . ILE B 1 220 ? -5.109 2.488 -25.484 1 95.88 220 ILE B O 1
ATOM 4924 N N . GLU B 1 221 ? -4.383 3.922 -26.969 1 96.56 221 GLU B N 1
ATOM 4925 C CA . GLU B 1 221 ? -3.102 3.236 -27.125 1 96.56 221 GLU B CA 1
ATOM 4926 C C . GLU B 1 221 ? -2.316 3.221 -25.812 1 96.56 221 GLU B C 1
ATOM 4928 O O . GLU B 1 221 ? -1.73 2.201 -25.453 1 96.56 221 GLU B O 1
ATOM 4933 N N . LYS B 1 222 ? -2.264 4.371 -25.172 1 96.88 222 LYS B N 1
ATOM 4934 C CA . LYS B 1 222 ? -1.582 4.465 -23.875 1 96.88 222 LYS B CA 1
ATOM 4935 C C . LYS B 1 222 ? -2.164 3.475 -22.875 1 96.88 222 LYS B C 1
ATOM 4937 O O . LYS B 1 222 ? -1.422 2.748 -22.219 1 96.88 222 LYS B O 1
ATOM 4942 N N . ILE B 1 223 ? -3.436 3.422 -22.812 1 97.38 223 ILE B N 1
ATOM 4943 C CA . ILE B 1 223 ? -4.125 2.549 -21.875 1 97.38 223 ILE B CA 1
ATOM 4944 C C . ILE B 1 223 ? -3.895 1.09 -22.25 1 97.38 223 ILE B C 1
ATOM 4946 O O . ILE B 1 223 ? -3.717 0.233 -21.391 1 97.38 223 ILE B O 1
ATOM 4950 N N . THR B 1 224 ? -3.926 0.817 -23.516 1 97.88 224 THR B N 1
ATOM 4951 C CA . THR B 1 224 ? -3.646 -0.527 -24.016 1 97.88 224 THR B CA 1
ATOM 4952 C C . THR B 1 224 ? -2.238 -0.965 -23.625 1 97.88 224 THR B C 1
ATOM 4954 O O . THR B 1 224 ? -2.033 -2.104 -23.203 1 97.88 224 THR B O 1
ATOM 4957 N N . ARG B 1 225 ? -1.3 -0.079 -23.781 1 97.81 225 ARG B N 1
ATOM 4958 C CA . ARG B 1 225 ? 0.074 -0.38 -23.391 1 97.81 225 ARG B CA 1
ATOM 4959 C C . ARG B 1 225 ? 0.164 -0.695 -21.906 1 97.81 225 ARG B C 1
ATOM 4961 O O . ARG B 1 225 ? 0.884 -1.61 -21.5 1 97.81 225 ARG B O 1
ATOM 4968 N N . LEU B 1 226 ? -0.547 0.049 -21.078 1 98.12 226 LEU B N 1
ATOM 4969 C CA . LEU B 1 226 ? -0.576 -0.2 -19.641 1 98.12 226 LEU B CA 1
ATOM 4970 C C . LEU B 1 226 ? -1.177 -1.569 -19.344 1 98.12 226 LEU B C 1
ATOM 4972 O O . LEU B 1 226 ? -0.622 -2.334 -18.547 1 98.12 226 LEU B O 1
ATOM 4976 N N . ALA B 1 227 ? -2.305 -1.87 -19.984 1 98.19 227 ALA B N 1
ATOM 4977 C CA . ALA B 1 227 ? -2.963 -3.16 -19.781 1 98.19 227 ALA B CA 1
ATOM 4978 C C . ALA B 1 227 ? -2.033 -4.309 -20.156 1 98.19 227 ALA B C 1
ATOM 4980 O O . ALA B 1 227 ? -1.942 -5.305 -19.438 1 98.19 227 ALA B O 1
ATOM 4981 N N . ASN B 1 228 ? -1.383 -4.16 -21.266 1 97.44 228 ASN B N 1
ATOM 4982 C CA . ASN B 1 228 ? -0.456 -5.184 -21.734 1 97.44 228 ASN B CA 1
ATOM 4983 C C . ASN B 1 228 ? 0.727 -5.348 -20.781 1 97.44 228 ASN B C 1
ATOM 4985 O O . ASN B 1 228 ? 1.177 -6.469 -20.531 1 97.44 228 ASN B O 1
ATOM 4989 N N . LEU B 1 229 ? 1.219 -4.246 -20.328 1 96.06 229 LEU B N 1
ATOM 4990 C CA . LEU B 1 229 ? 2.332 -4.301 -19.391 1 96.06 229 LEU B CA 1
ATOM 4991 C C . LEU B 1 229 ? 1.936 -5.055 -18.125 1 96.06 229 LEU B C 1
ATOM 4993 O O . LEU B 1 229 ? 2.66 -5.941 -17.672 1 96.06 229 LEU B O 1
ATOM 4997 N N . ILE B 1 230 ? 0.801 -4.746 -17.578 1 96.06 230 ILE B N 1
ATOM 4998 C CA . ILE B 1 230 ? 0.326 -5.344 -16.328 1 96.06 230 ILE B CA 1
ATOM 4999 C C . ILE B 1 230 ? 0.084 -6.836 -16.547 1 96.06 230 ILE B C 1
ATOM 5001 O O . ILE B 1 230 ? 0.475 -7.656 -15.703 1 96.06 230 ILE B O 1
ATOM 5005 N N . SER B 1 231 ? -0.502 -7.215 -17.641 1 96.06 231 SER B N 1
ATOM 5006 C CA . SER B 1 231 ? -0.884 -8.602 -17.906 1 96.06 231 SER B CA 1
ATOM 5007 C C . SER B 1 231 ? 0.274 -9.383 -18.5 1 96.06 231 SER B C 1
ATOM 5009 O O . SER B 1 231 ? 0.143 -10.578 -18.781 1 96.06 231 SER B O 1
ATOM 5011 N N . PHE B 1 232 ? 1.379 -8.727 -18.688 1 94.31 232 PHE B N 1
ATOM 5012 C CA . PHE B 1 232 ? 2.49 -9.32 -19.438 1 94.31 232 PHE B CA 1
ATOM 5013 C C . PHE B 1 232 ? 2.016 -9.875 -20.766 1 94.31 232 PHE B C 1
ATOM 5015 O O . PHE B 1 232 ? 2.213 -11.055 -21.062 1 94.31 232 PHE B O 1
ATOM 5022 N N . ASN B 1 233 ? 1.381 -8.883 -21.547 1 94.88 233 ASN B N 1
ATOM 5023 C CA . ASN B 1 233 ? 0.835 -9.188 -22.859 1 94.88 233 ASN B CA 1
ATOM 5024 C C . ASN B 1 233 ? -0.085 -10.406 -22.812 1 94.88 233 ASN B C 1
ATOM 5026 O O . ASN B 1 233 ? 0.045 -11.312 -23.641 1 94.88 233 ASN B O 1
ATOM 5030 N N . LYS B 1 234 ? -0.893 -10.469 -21.844 1 95.06 234 LYS B N 1
ATOM 5031 C CA . LYS B 1 234 ? -1.935 -11.484 -21.672 1 95.06 234 LYS B CA 1
ATOM 5032 C C . LYS B 1 234 ? -1.33 -12.859 -21.438 1 95.06 234 LYS B C 1
ATOM 5034 O O . LYS B 1 234 ? -1.904 -13.875 -21.828 1 95.06 234 LYS B O 1
ATOM 5039 N N . THR B 1 235 ? -0.171 -12.867 -20.891 1 94.94 235 THR B N 1
ATOM 5040 C CA . THR B 1 235 ? 0.495 -14.117 -20.547 1 94.94 235 THR B CA 1
ATOM 5041 C C . THR B 1 235 ? 0.125 -14.57 -19.141 1 94.94 235 THR B C 1
ATOM 5043 O O . THR B 1 235 ? -0.112 -15.758 -18.906 1 94.94 235 THR B O 1
ATOM 5046 N N . ILE B 1 236 ? 0.001 -13.641 -18.25 1 93.94 236 ILE B N 1
ATOM 5047 C CA . ILE B 1 236 ? -0.165 -13.953 -16.844 1 93.94 236 ILE B CA 1
ATOM 5048 C C . ILE B 1 236 ? -1.648 -13.945 -16.484 1 93.94 236 ILE B C 1
ATOM 5050 O O . ILE B 1 236 ? -2.082 -14.68 -15.594 1 93.94 236 ILE B O 1
ATOM 5054 N N . CYS B 1 237 ? -2.389 -13.102 -17.062 1 95.12 237 CYS B N 1
ATOM 5055 C CA . CYS B 1 237 ? -3.834 -13 -16.906 1 95.12 237 CYS B CA 1
ATOM 5056 C C . CYS B 1 237 ? -4.52 -12.734 -18.234 1 95.12 237 CYS B C 1
ATOM 5058 O O . CYS B 1 237 ? -3.854 -12.562 -19.266 1 95.12 237 CYS B O 1
ATOM 5060 N N . SER B 1 238 ? -5.844 -12.797 -18.281 1 95.94 238 SER B N 1
ATOM 5061 C CA . SER B 1 238 ? -6.582 -12.578 -19.516 1 95.94 238 SER B CA 1
ATOM 5062 C C . SER B 1 238 ? -6.293 -11.203 -20.109 1 95.94 238 SER B C 1
ATOM 5064 O O . SER B 1 238 ? -5.949 -11.078 -21.281 1 95.94 238 SER B O 1
ATOM 5066 N N . GLY B 1 239 ? -6.367 -10.219 -19.219 1 96.94 239 GLY B N 1
ATOM 5067 C CA . GLY B 1 239 ? -5.938 -8.883 -19.609 1 96.94 239 GLY B CA 1
ATOM 5068 C C . GLY B 1 239 ? -6.82 -8.266 -20.672 1 96.94 239 GLY B C 1
ATOM 5069 O O . GLY B 1 239 ? -6.363 -7.434 -21.469 1 96.94 239 GLY B O 1
ATOM 5070 N N . LYS B 1 240 ? -8.039 -8.688 -20.797 1 96.94 240 LYS B N 1
ATOM 5071 C CA . LYS B 1 240 ? -8.977 -8.094 -21.75 1 96.94 240 LYS B CA 1
ATOM 5072 C C . LYS B 1 240 ? -9.234 -6.629 -21.406 1 96.94 240 LYS B C 1
ATOM 5074 O O . LYS B 1 240 ? -9.391 -6.266 -20.25 1 96.94 240 LYS B O 1
ATOM 5079 N N . LEU B 1 241 ? -9.203 -5.84 -22.484 1 97.75 241 LEU B N 1
ATOM 5080 C CA . LEU B 1 241 ? -9.484 -4.418 -22.312 1 97.75 241 LEU B CA 1
ATOM 5081 C C . LEU B 1 241 ? -10.789 -4.039 -23 1 97.75 241 LEU B C 1
ATOM 5083 O O . LEU B 1 241 ? -10.906 -4.137 -24.234 1 97.75 241 LEU B O 1
ATOM 5087 N N . LEU B 1 242 ? -11.758 -3.662 -22.234 1 97.75 242 LEU B N 1
ATOM 5088 C CA . LEU B 1 242 ? -13.023 -3.133 -22.734 1 97.75 242 LEU B CA 1
ATOM 5089 C C . LEU B 1 242 ? -12.969 -1.613 -22.844 1 97.75 242 LEU B C 1
ATOM 5091 O O . LEU B 1 242 ? -12.766 -0.919 -21.844 1 97.75 242 LEU B O 1
ATOM 5095 N N . VAL B 1 243 ? -13.156 -1.102 -24.062 1 96.62 243 VAL B N 1
ATOM 5096 C CA . VAL B 1 243 ? -13.188 0.341 -24.266 1 96.62 243 VAL B CA 1
ATOM 5097 C C . VAL B 1 243 ? -14.633 0.818 -24.375 1 96.62 243 VAL B C 1
ATOM 5099 O O . VAL B 1 243 ? -15.281 0.61 -25.406 1 96.62 243 VAL B O 1
ATOM 5102 N N . PHE B 1 244 ? -15.109 1.437 -23.359 1 97.06 244 PHE B N 1
ATOM 5103 C CA . PHE B 1 244 ? -16.484 1.919 -23.312 1 97.06 244 PHE B CA 1
ATOM 5104 C C . PHE B 1 244 ? -16.594 3.324 -23.891 1 97.06 244 PHE B C 1
ATOM 5106 O O . PHE B 1 244 ? -15.938 4.25 -23.406 1 97.06 244 PHE B O 1
ATOM 5113 N N . ASP B 1 245 ? -17.391 3.508 -24.906 1 96 245 ASP B N 1
ATOM 5114 C CA . ASP B 1 245 ? -17.641 4.828 -25.469 1 96 245 ASP B CA 1
ATOM 5115 C C . ASP B 1 245 ? -18.562 5.645 -24.578 1 96 245 ASP B C 1
ATOM 5117 O O . ASP B 1 245 ? -19.781 5.414 -24.547 1 96 245 ASP B O 1
ATOM 5121 N N . PHE B 1 246 ? -17.984 6.637 -23.953 1 95.38 246 PHE B N 1
ATOM 5122 C CA . PHE B 1 246 ? -18.688 7.402 -22.938 1 95.38 246 PHE B CA 1
ATOM 5123 C C . PHE B 1 246 ? -19.297 8.664 -23.531 1 95.38 246 PHE B C 1
ATOM 5125 O O . PHE B 1 246 ? -19.891 9.477 -22.797 1 95.38 246 PHE B O 1
ATOM 5132 N N . THR B 1 247 ? -19.297 8.867 -24.797 1 94.25 247 THR B N 1
ATOM 5133 C CA . THR B 1 247 ? -19.609 10.125 -25.484 1 94.25 247 THR B CA 1
ATOM 5134 C C . THR B 1 247 ? -21.062 10.523 -25.234 1 94.25 247 THR B C 1
ATOM 5136 O O . THR B 1 247 ? -21.344 11.648 -24.797 1 94.25 247 THR B O 1
ATOM 5139 N N . ALA B 1 248 ? -21.969 9.656 -25.484 1 94.06 248 ALA B N 1
ATOM 5140 C CA . ALA B 1 248 ? -23.391 9.961 -25.344 1 94.06 248 ALA B CA 1
ATOM 5141 C C . ALA B 1 248 ? -23.75 10.258 -23.891 1 94.06 248 ALA B C 1
ATOM 5143 O O . ALA B 1 248 ? -24.547 11.156 -23.609 1 94.06 248 ALA B O 1
ATOM 5144 N N . ILE B 1 249 ? -23.203 9.531 -22.984 1 94.69 249 ILE B N 1
ATOM 5145 C CA . ILE B 1 249 ? -23.484 9.703 -21.562 1 94.69 249 ILE B CA 1
ATOM 5146 C C . ILE B 1 249 ? -22.922 11.039 -21.078 1 94.69 249 ILE B C 1
ATOM 5148 O O . ILE B 1 249 ? -23.562 11.75 -20.312 1 94.69 249 ILE B O 1
ATOM 5152 N N . GLN B 1 250 ? -21.75 11.305 -21.562 1 92.25 250 GLN B N 1
ATOM 5153 C CA . GLN B 1 250 ? -21.156 12.586 -21.203 1 92.25 250 GLN B CA 1
ATOM 5154 C C . GLN B 1 250 ? -22.047 13.742 -21.609 1 92.25 250 GLN B C 1
ATOM 5156 O O . GLN B 1 250 ? -22.219 14.711 -20.859 1 92.25 250 GLN B O 1
ATOM 5161 N N . LYS B 1 251 ? -22.562 13.727 -22.75 1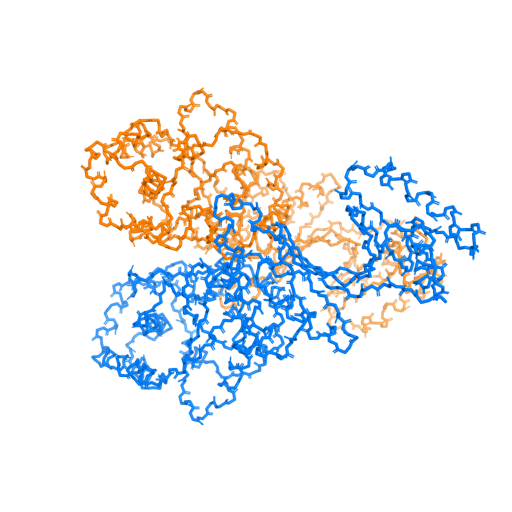 90.69 251 LYS B N 1
ATOM 5162 C CA . LYS B 1 251 ? -23.453 14.766 -23.25 1 90.69 251 LYS B CA 1
ATOM 5163 C C . LYS B 1 251 ? -24.672 14.922 -22.344 1 90.69 251 LYS B C 1
ATOM 5165 O O . LYS B 1 251 ? -25.141 16.031 -22.109 1 90.69 251 LYS B O 1
ATOM 5170 N N . GLU B 1 252 ? -25.109 13.852 -21.859 1 91.69 252 GLU B N 1
ATOM 5171 C CA . GLU B 1 252 ? -26.25 13.891 -20.938 1 91.69 252 GLU B CA 1
ATOM 5172 C C . GLU B 1 252 ? -25.859 14.531 -19.609 1 91.69 252 GLU B C 1
ATOM 5174 O O . GLU B 1 252 ? -26.625 15.336 -19.062 1 91.69 252 GLU B O 1
ATOM 5179 N N . LEU B 1 253 ? -24.734 14.195 -19.062 1 91.88 253 LEU B N 1
ATOM 5180 C CA . LEU B 1 253 ? -24.281 14.648 -17.75 1 91.88 253 LEU B CA 1
ATOM 5181 C C . LEU B 1 253 ? -24.031 16.156 -17.75 1 91.88 253 LEU B C 1
ATOM 5183 O O . LEU B 1 253 ? -24.188 16.812 -16.719 1 91.88 253 LEU B O 1
ATOM 5187 N N . ILE B 1 254 ? -23.703 16.688 -18.875 1 88.19 254 ILE B N 1
ATOM 5188 C CA . ILE B 1 254 ? -23.422 18.125 -18.984 1 88.19 254 ILE B CA 1
ATOM 5189 C C . ILE B 1 254 ? -24.688 18.922 -18.734 1 88.19 254 ILE B C 1
ATOM 5191 O O . ILE B 1 254 ? -24.625 20.062 -18.281 1 88.19 254 ILE B O 1
ATOM 5195 N N . HIS B 1 255 ? -25.812 18.344 -18.844 1 87.06 255 HIS B N 1
ATOM 5196 C CA . HIS B 1 255 ? -27.094 19.062 -18.781 1 87.06 255 HIS B CA 1
ATOM 5197 C C . HIS B 1 255 ? -27.672 19.031 -17.375 1 87.06 255 HIS B C 1
ATOM 5199 O O . HIS B 1 255 ? -28.734 19.625 -17.125 1 87.06 255 HIS B O 1
ATOM 5205 N N . ILE B 1 256 ? -26.938 18.484 -16.5 1 90.31 256 ILE B N 1
ATOM 5206 C CA . ILE B 1 256 ? -27.5 18.438 -15.156 1 90.31 256 ILE B CA 1
ATOM 5207 C C . ILE B 1 256 ? -27.578 19.844 -14.578 1 90.31 256 ILE B C 1
ATOM 5209 O O . ILE B 1 256 ? -26.781 20.703 -14.914 1 90.31 256 ILE B O 1
ATOM 5213 N N . SER B 1 257 ? -28.516 20.047 -13.695 1 92 257 SER B N 1
ATOM 5214 C CA . SER B 1 257 ? -28.828 21.375 -13.172 1 92 257 SER B CA 1
ATOM 5215 C C . SER B 1 257 ? -27.734 21.875 -12.234 1 92 257 SER B C 1
ATOM 5217 O O . SER B 1 257 ? -27.484 23.078 -12.133 1 92 257 SER B O 1
ATOM 5219 N N . ASN B 1 258 ? -27.125 20.953 -11.5 1 93.69 258 ASN B N 1
ATOM 5220 C CA . ASN B 1 258 ? -26.047 21.312 -10.578 1 93.69 258 ASN B CA 1
ATOM 5221 C C . ASN B 1 258 ? -24.703 20.734 -11.039 1 93.69 258 ASN B C 1
ATOM 5223 O O . ASN B 1 258 ? -24.375 19.594 -10.727 1 93.69 258 ASN B O 1
ATOM 5227 N N . GLU B 1 259 ? -23.891 21.562 -11.578 1 91.38 259 GLU B N 1
ATOM 5228 C CA . GLU B 1 259 ? -22.656 21.125 -12.227 1 91.38 259 GLU B CA 1
ATOM 5229 C C . GLU B 1 259 ? -21.641 20.641 -11.203 1 91.38 259 GLU B C 1
ATOM 5231 O O . GLU B 1 259 ? -20.734 19.859 -11.539 1 91.38 259 GLU B O 1
ATOM 5236 N N . SER B 1 260 ? -21.781 21.078 -9.984 1 92.69 260 SER B N 1
ATOM 5237 C CA . SER B 1 260 ? -20.797 20.703 -8.961 1 92.69 260 SER B CA 1
ATOM 5238 C C . SER B 1 260 ? -20.828 19.203 -8.703 1 92.69 260 SER B C 1
ATOM 5240 O O . SER B 1 260 ? -19.875 18.641 -8.172 1 92.69 260 SER B O 1
ATOM 5242 N N . TYR B 1 261 ? -21.906 18.5 -9.125 1 94.12 261 TYR B N 1
ATOM 5243 C CA . TYR B 1 261 ? -22.094 17.078 -8.859 1 94.12 261 TYR B CA 1
ATOM 5244 C C . TYR B 1 261 ? -21.672 16.25 -10.062 1 94.12 261 TYR B C 1
ATOM 5246 O O . TYR B 1 261 ? -21.75 15.016 -10.031 1 94.12 261 TYR B O 1
ATOM 5254 N N . ARG B 1 262 ? -21.203 16.797 -11.109 1 92.44 262 ARG B N 1
ATOM 5255 C CA . ARG B 1 262 ? -20.969 16.125 -12.383 1 92.44 262 ARG B CA 1
ATOM 5256 C C . ARG B 1 262 ? -19.969 14.977 -12.211 1 92.44 262 ARG B C 1
ATOM 5258 O O . ARG B 1 262 ? -20.203 13.875 -12.711 1 92.44 262 ARG B O 1
ATOM 5265 N N . ILE B 1 263 ? -18.922 15.227 -11.523 1 92 263 ILE B N 1
ATOM 5266 C CA . ILE B 1 263 ? -17.875 14.211 -11.375 1 92 263 ILE B CA 1
ATOM 5267 C C . ILE B 1 263 ? -18.406 13.047 -10.539 1 92 263 ILE B C 1
ATOM 5269 O O . ILE B 1 263 ? -18.141 11.883 -10.852 1 92 263 ILE B O 1
ATOM 5273 N N . VAL B 1 264 ? -19.109 13.328 -9.516 1 94.31 264 VAL B N 1
ATOM 5274 C CA . VAL B 1 264 ? -19.703 12.297 -8.672 1 94.31 264 VAL B CA 1
ATOM 5275 C C . VAL B 1 264 ? -20.656 11.43 -9.492 1 94.31 264 VAL B C 1
ATOM 5277 O O . VAL B 1 264 ? -20.609 10.203 -9.422 1 94.31 264 VAL B O 1
ATOM 5280 N N . LEU B 1 265 ? -21.453 12.086 -10.297 1 94.62 265 LEU B N 1
ATOM 5281 C CA . LEU B 1 265 ? -22.406 11.359 -11.141 1 94.62 265 LEU B CA 1
ATOM 5282 C C . LEU B 1 265 ? -21.672 10.523 -12.188 1 94.62 265 LEU B C 1
ATOM 5284 O O . LEU B 1 265 ? -22.078 9.391 -12.461 1 94.62 265 LEU B O 1
ATOM 5288 N N . MET B 1 266 ? -20.703 11.086 -12.727 1 94.31 266 MET B N 1
ATOM 5289 C CA . MET B 1 266 ? -19.891 10.375 -13.711 1 94.31 266 MET B CA 1
ATOM 5290 C C . MET B 1 266 ? -19.328 9.086 -13.125 1 94.31 266 MET B C 1
ATOM 5292 O O . MET B 1 266 ? -19.438 8.016 -13.734 1 94.31 266 MET B O 1
ATOM 5296 N N . ARG B 1 267 ? -18.766 9.172 -11.977 1 94.94 267 ARG B N 1
ATOM 5297 C CA . ARG B 1 267 ? -18.172 8.008 -11.328 1 94.94 267 ARG B CA 1
ATOM 5298 C C . ARG B 1 267 ? -19.234 6.973 -10.984 1 94.94 267 ARG B C 1
ATOM 5300 O O . ARG B 1 267 ? -18.984 5.77 -11.047 1 94.94 267 ARG B O 1
ATOM 5307 N N . ARG B 1 268 ? -20.359 7.453 -10.586 1 96.31 268 ARG B N 1
ATOM 5308 C CA . ARG B 1 268 ? -21.469 6.531 -10.344 1 96.31 268 ARG B CA 1
ATOM 5309 C C . ARG B 1 268 ? -21.828 5.762 -11.609 1 96.31 268 ARG B C 1
ATOM 5311 O O . ARG B 1 268 ? -22.094 4.562 -11.555 1 96.31 268 ARG B O 1
ATOM 5318 N N . VAL B 1 269 ? -21.797 6.43 -12.75 1 96.19 269 VAL B N 1
ATOM 5319 C CA . VAL B 1 269 ? -22.094 5.785 -14.023 1 96.19 269 VAL B CA 1
ATOM 5320 C C . VAL B 1 269 ? -21.016 4.75 -14.344 1 96.19 269 VAL B C 1
ATOM 5322 O O . VAL B 1 269 ? -21.328 3.654 -14.82 1 96.19 269 VAL B O 1
ATOM 5325 N N . PHE B 1 270 ? -19.75 5.105 -14.086 1 97.12 270 PHE B N 1
ATOM 5326 C CA . PHE B 1 270 ? -18.672 4.148 -14.273 1 97.12 270 PHE B CA 1
ATOM 5327 C C . PHE B 1 270 ? -18.938 2.863 -13.5 1 97.12 270 PHE B C 1
ATOM 5329 O O . PHE B 1 270 ? -18.828 1.765 -14.047 1 97.12 270 PHE B O 1
ATOM 5336 N N . TYR B 1 271 ? -19.328 3.031 -12.266 1 97.62 271 TYR B N 1
ATOM 5337 C CA . TYR B 1 271 ? -19.594 1.894 -11.391 1 97.62 271 TYR B CA 1
ATOM 5338 C C . TYR B 1 271 ? -20.766 1.06 -11.922 1 97.62 271 TYR B C 1
ATOM 5340 O O . TYR B 1 271 ? -20.656 -0.167 -12.008 1 97.62 271 TYR B O 1
ATOM 5348 N N . LYS B 1 272 ? -21.797 1.712 -12.305 1 97.38 272 LYS B N 1
ATOM 5349 C CA . LYS B 1 272 ? -22.984 1.013 -12.812 1 97.38 272 LYS B CA 1
ATOM 5350 C C . LYS B 1 272 ? -22.641 0.205 -14.062 1 97.38 272 LYS B C 1
ATOM 5352 O O . LYS B 1 272 ? -22.953 -0.985 -14.141 1 97.38 272 LYS B O 1
ATOM 5357 N N . ALA B 1 273 ? -22 0.847 -15.008 1 97.88 273 ALA B N 1
ATOM 5358 C CA . ALA B 1 273 ? -21.625 0.181 -16.25 1 97.88 273 ALA B CA 1
ATOM 5359 C C . ALA B 1 273 ? -20.719 -1.017 -15.992 1 97.88 273 ALA B C 1
ATOM 5361 O O . ALA B 1 273 ? -20.984 -2.119 -16.484 1 97.88 273 ALA B O 1
ATOM 5362 N N . ALA B 1 274 ? -19.672 -0.79 -15.203 1 98.06 274 ALA B N 1
ATOM 5363 C CA . ALA B 1 274 ? -18.703 -1.84 -14.93 1 98.06 274 ALA B CA 1
ATOM 5364 C C . ALA B 1 274 ? -19.344 -3.006 -14.18 1 98.06 274 ALA B C 1
ATOM 5366 O O . ALA B 1 274 ? -18.984 -4.164 -14.406 1 98.06 274 ALA B O 1
ATOM 5367 N N . SER B 1 275 ? -20.297 -2.73 -13.305 1 97.38 275 SER B N 1
ATOM 5368 C CA . SER B 1 275 ? -20.922 -3.742 -12.461 1 97.38 275 SER B CA 1
ATOM 5369 C C . SER B 1 275 ? -21.812 -4.668 -13.273 1 97.38 275 SER B C 1
ATOM 5371 O O . SER B 1 275 ? -22.219 -5.73 -12.789 1 97.38 275 SER B O 1
ATOM 5373 N N . MET B 1 276 ? -22.125 -4.297 -14.469 1 97.06 276 MET B N 1
ATOM 5374 C CA . MET B 1 276 ? -23 -5.113 -15.312 1 97.06 276 MET B CA 1
ATOM 5375 C C . MET B 1 276 ? -22.234 -6.277 -15.922 1 97.06 276 MET B C 1
ATOM 5377 O O . MET B 1 276 ? -22.828 -7.219 -16.438 1 97.06 276 MET B O 1
ATOM 5381 N N . PHE B 1 277 ? -20.906 -6.184 -15.891 1 96.56 277 PHE B N 1
ATOM 5382 C CA . PHE B 1 277 ? -20.094 -7.312 -16.312 1 96.56 277 PHE B CA 1
ATOM 5383 C C . PHE B 1 277 ? -19.906 -8.305 -15.164 1 96.56 277 PHE B C 1
ATOM 5385 O O . PHE B 1 277 ? -19.828 -7.902 -14 1 96.56 277 PHE B O 1
ATOM 5392 N N . LYS B 1 278 ? -19.875 -9.555 -15.445 1 94.12 278 LYS B N 1
ATOM 5393 C CA . LYS B 1 278 ? -19.844 -10.594 -14.422 1 94.12 278 LYS B CA 1
ATOM 5394 C C . LYS B 1 278 ? -18.422 -10.828 -13.922 1 94.12 278 LYS B C 1
ATOM 5396 O O . LYS B 1 278 ? -17.703 -11.703 -14.414 1 94.12 278 LYS B O 1
ATOM 5401 N N . TYR B 1 279 ? -18.031 -10.164 -12.898 1 97.25 279 TYR B N 1
ATOM 5402 C CA . TYR B 1 279 ? -16.766 -10.336 -12.195 1 97.25 279 TYR B CA 1
ATOM 5403 C C . TYR B 1 279 ? -16.984 -10.461 -10.688 1 97.25 279 TYR B C 1
ATOM 5405 O O . TYR B 1 279 ? -18.062 -10.141 -10.188 1 97.25 279 TYR B O 1
ATOM 5413 N N . ASP B 1 280 ? -16.031 -10.977 -10.008 1 97.19 280 ASP B N 1
ATOM 5414 C CA . ASP B 1 280 ? -16.156 -11.156 -8.57 1 97.19 280 ASP B CA 1
ATOM 5415 C C . ASP B 1 280 ? -16.062 -9.82 -7.84 1 97.19 280 ASP B C 1
ATOM 5417 O O . ASP B 1 280 ? -16.641 -9.656 -6.762 1 97.19 280 ASP B O 1
ATOM 5421 N N . CYS B 1 281 ? -15.328 -8.898 -8.414 1 97.56 281 CYS B N 1
ATOM 5422 C CA . CYS B 1 281 ? -15.203 -7.578 -7.809 1 97.56 281 CYS B CA 1
ATOM 5423 C C . CYS B 1 281 ? -14.742 -6.551 -8.836 1 97.56 281 CYS B C 1
ATOM 5425 O O . CYS B 1 281 ? -14.281 -6.91 -9.922 1 97.56 281 CYS B O 1
ATOM 5427 N N . LEU B 1 282 ? -14.977 -5.301 -8.492 1 98.5 282 LEU B N 1
ATOM 5428 C CA . LEU B 1 282 ? -14.406 -4.168 -9.219 1 98.5 282 LEU B CA 1
ATOM 5429 C C . LEU B 1 282 ? -13.203 -3.6 -8.477 1 98.5 282 LEU B C 1
ATOM 5431 O O . LEU B 1 282 ? -13.188 -3.547 -7.246 1 98.5 282 LEU B O 1
ATOM 5435 N N . VAL B 1 283 ? -12.188 -3.203 -9.242 1 98.62 283 VAL B N 1
ATOM 5436 C CA . VAL B 1 283 ? -10.977 -2.631 -8.656 1 98.62 283 VAL B CA 1
ATOM 5437 C C . VAL B 1 283 ? -10.805 -1.191 -9.133 1 98.62 283 VAL B C 1
ATOM 5439 O O . VAL B 1 283 ? -10.953 -0.903 -10.328 1 98.62 283 VAL B O 1
ATOM 5442 N N . THR B 1 284 ? -10.547 -0.296 -8.219 1 97.94 284 THR B N 1
ATOM 5443 C CA . THR B 1 284 ? -10.32 1.104 -8.562 1 97.94 284 THR B CA 1
ATOM 5444 C C . THR B 1 284 ? -9.031 1.613 -7.938 1 97.94 284 THR B C 1
ATOM 5446 O O . THR B 1 284 ? -8.523 1.028 -6.977 1 97.94 284 THR B O 1
ATOM 5449 N N . GLY B 1 285 ? -8.516 2.662 -8.531 1 97.25 285 GLY B N 1
ATOM 5450 C CA . GLY B 1 285 ? -7.324 3.309 -7.996 1 97.25 285 GLY B CA 1
ATOM 5451 C C . GLY B 1 285 ? -7.645 4.453 -7.051 1 97.25 285 GLY B C 1
ATOM 5452 O O . GLY B 1 285 ? -6.816 5.34 -6.84 1 97.25 285 GLY B O 1
ATOM 5453 N N . GLU B 1 286 ? -8.797 4.43 -6.426 1 96.56 286 GLU B N 1
ATOM 5454 C CA . GLU B 1 286 ? -9.258 5.543 -5.598 1 96.56 286 GLU B CA 1
ATOM 5455 C C . GLU B 1 286 ? -8.453 5.637 -4.305 1 96.56 286 GLU B C 1
ATOM 5457 O O . GLU B 1 286 ? -8.102 4.613 -3.713 1 96.56 286 GLU B O 1
ATOM 5462 N N . VAL B 1 287 ? -8.195 6.891 -3.885 1 95.19 287 VAL B N 1
ATOM 5463 C CA . VAL B 1 287 ? -7.426 7.207 -2.688 1 95.19 287 VAL B CA 1
ATOM 5464 C C . VAL B 1 287 ? -8.18 8.234 -1.847 1 95.19 287 VAL B C 1
ATOM 5466 O O . VAL B 1 287 ? -8.625 9.266 -2.363 1 95.19 287 VAL B O 1
ATOM 5469 N N . LEU B 1 288 ? -8.289 8.016 -0.586 1 94.5 288 LEU B N 1
ATOM 5470 C CA . LEU B 1 288 ? -9.031 8.891 0.309 1 94.5 288 LEU B CA 1
ATOM 5471 C C . LEU B 1 288 ? -8.43 10.289 0.329 1 94.5 288 LEU B C 1
ATOM 5473 O O . LEU B 1 288 ? -7.238 10.453 0.615 1 94.5 288 LEU B O 1
ATOM 5477 N N . GLY B 1 289 ? -9.219 11.281 -0.026 1 88.25 289 GLY B N 1
ATOM 5478 C CA . GLY B 1 289 ? -8.844 12.672 0.14 1 88.25 289 GLY B CA 1
ATOM 5479 C C . GLY B 1 289 ? -7.883 13.172 -0.924 1 88.25 289 GLY B C 1
ATOM 5480 O O . GLY B 1 289 ? -7.348 14.273 -0.819 1 88.25 289 GLY B O 1
ATOM 5481 N N . GLN B 1 290 ? -7.582 12.406 -1.913 1 81.38 290 GLN B N 1
ATOM 5482 C CA . GLN B 1 290 ? -6.625 12.805 -2.939 1 81.38 290 GLN B CA 1
ATOM 5483 C C . GLN B 1 290 ? -7.188 13.914 -3.822 1 81.38 290 GLN B C 1
ATOM 5485 O O . GLN B 1 290 ? -6.5 14.891 -4.117 1 81.38 290 GLN B O 1
ATOM 5490 N N . VAL B 1 291 ? -8.344 13.719 -4.242 1 78.88 291 VAL B N 1
ATOM 5491 C CA . VAL B 1 291 ? -9.016 14.734 -5.039 1 78.88 291 VAL B CA 1
ATOM 5492 C C . VAL B 1 291 ? -10.414 14.984 -4.484 1 78.88 291 VAL B C 1
ATOM 5494 O O . VAL B 1 291 ? -10.867 14.273 -3.588 1 78.88 291 VAL B O 1
ATOM 5497 N N . ALA B 1 292 ? -11.102 15.938 -5.027 1 75.69 292 ALA B N 1
ATOM 5498 C CA . ALA B 1 292 ? -12.383 16.406 -4.52 1 75.69 292 ALA B CA 1
ATOM 5499 C C . ALA B 1 292 ? -13.445 15.312 -4.609 1 75.69 292 ALA B C 1
ATOM 5501 O O . ALA B 1 292 ? -14.352 15.25 -3.773 1 75.69 292 ALA B O 1
ATOM 5502 N N . SER B 1 293 ? -13.344 14.484 -5.48 1 83.12 293 SER B N 1
ATOM 5503 C CA . SER B 1 293 ? -14.344 13.438 -5.699 1 83.12 293 SER B CA 1
ATOM 5504 C C . SER B 1 293 ? -14.062 12.219 -4.832 1 83.12 293 SER B C 1
ATOM 5506 O O . SER B 1 293 ? -14.859 11.273 -4.797 1 83.12 293 SER B O 1
ATOM 5508 N N . GLN B 1 294 ? -13 12.273 -4.074 1 90.25 294 GLN B N 1
ATOM 5509 C CA . GLN B 1 294 ? -12.625 11.086 -3.318 1 90.25 294 GLN B CA 1
ATOM 5510 C C . GLN B 1 294 ? -12.602 11.375 -1.819 1 90.25 294 GLN B C 1
ATOM 5512 O O . GLN B 1 294 ? -11.742 10.859 -1.099 1 90.25 294 GLN B O 1
ATOM 5517 N N . THR B 1 295 ? -13.414 12.32 -1.448 1 92.06 295 THR B N 1
ATOM 5518 C CA . THR B 1 295 ? -13.695 12.445 -0.021 1 92.06 295 THR B CA 1
ATOM 5519 C C . THR B 1 295 ? -14.523 11.266 0.477 1 92.06 295 THR B C 1
ATOM 5521 O O . THR B 1 295 ? -15.094 10.523 -0.323 1 92.06 295 THR B O 1
ATOM 5524 N N . ILE B 1 296 ? -14.547 11.094 1.739 1 94.75 296 ILE B N 1
ATOM 5525 C CA . ILE B 1 296 ? -15.289 9.977 2.32 1 94.75 296 ILE B CA 1
ATOM 5526 C C . ILE B 1 296 ? -16.766 10.102 1.969 1 94.75 296 ILE B C 1
ATOM 5528 O O . ILE B 1 296 ? -17.422 9.109 1.632 1 94.75 296 ILE B O 1
ATOM 5532 N N . GLU B 1 297 ? -17.359 11.289 1.99 1 94.44 297 GLU B N 1
ATOM 5533 C CA . GLU B 1 297 ? -18.75 11.531 1.64 1 94.44 297 GLU B CA 1
ATOM 5534 C C . GLU B 1 297 ? -19.031 11.148 0.189 1 94.44 297 GLU B C 1
ATOM 5536 O O . GLU B 1 297 ? -20 10.453 -0.099 1 94.44 297 GLU B O 1
ATOM 5541 N N . ASN B 1 298 ? -18.141 11.602 -0.637 1 95.25 298 ASN B N 1
ATOM 5542 C CA . ASN B 1 298 ? -18.328 11.336 -2.061 1 95.25 298 ASN B CA 1
ATOM 5543 C C . ASN B 1 298 ? -18.156 9.852 -2.383 1 95.25 298 ASN B C 1
ATOM 5545 O O . ASN B 1 298 ? -18.906 9.297 -3.178 1 95.25 298 ASN B O 1
ATOM 5549 N N . LEU B 1 299 ? -17.172 9.211 -1.756 1 96.25 299 LEU B N 1
ATOM 5550 C CA . LEU B 1 299 ? -16.953 7.789 -2 1 96.25 299 LEU B CA 1
ATOM 5551 C C . LEU B 1 299 ? -18.156 6.965 -1.572 1 96.25 299 LEU B C 1
ATOM 5553 O O . LEU B 1 299 ? -18.531 6.004 -2.248 1 96.25 299 LEU B O 1
ATOM 5557 N N . LYS B 1 300 ? -18.766 7.383 -0.496 1 95 300 LYS B N 1
ATOM 5558 C CA . LYS B 1 300 ? -19.969 6.699 -0.02 1 95 300 LYS B CA 1
ATOM 5559 C C . LYS B 1 300 ? -21.094 6.801 -1.04 1 95 300 LYS B C 1
ATOM 5561 O O . LYS B 1 300 ? -21.75 5.805 -1.35 1 95 300 LYS B O 1
ATOM 5566 N N . VAL B 1 301 ? -21.266 7.961 -1.523 1 96 301 VAL B N 1
ATOM 5567 C CA . VAL B 1 301 ? -22.328 8.219 -2.479 1 96 301 VAL B CA 1
ATOM 5568 C C . VAL B 1 301 ? -22.047 7.473 -3.783 1 96 301 VAL B C 1
ATOM 5570 O O . VAL B 1 301 ? -22.969 6.891 -4.379 1 96 301 VAL B O 1
ATOM 5573 N N . ILE B 1 302 ? -20.844 7.422 -4.211 1 96.06 302 ILE B N 1
ATOM 5574 C CA . ILE B 1 302 ? -20.469 6.742 -5.445 1 96.06 302 ILE B CA 1
ATOM 5575 C C . ILE B 1 302 ? -20.672 5.238 -5.289 1 96.06 302 ILE B C 1
ATOM 5577 O O . ILE B 1 302 ? -21.25 4.59 -6.168 1 96.06 302 ILE B O 1
ATOM 5581 N N . GLN B 1 303 ? -20.234 4.719 -4.215 1 94.75 303 GLN B N 1
ATOM 5582 C CA . GLN B 1 303 ? -20.344 3.287 -3.959 1 94.75 303 GLN B CA 1
ATOM 5583 C C . GLN B 1 303 ? -21.812 2.855 -3.9 1 94.75 303 GLN B C 1
ATOM 5585 O O . GLN B 1 303 ? -22.156 1.742 -4.305 1 94.75 303 GLN B O 1
ATOM 5590 N N . SER B 1 304 ? -22.672 3.705 -3.43 1 94.94 304 SER B N 1
ATOM 5591 C CA . SER B 1 304 ? -24.078 3.375 -3.258 1 94.94 304 SER B CA 1
ATOM 5592 C C . SER B 1 304 ? -24.766 3.139 -4.602 1 94.94 304 SER B C 1
ATOM 5594 O O . SER B 1 304 ? -25.875 2.604 -4.652 1 94.94 304 SER B O 1
ATOM 5596 N N . ALA B 1 305 ? -24.094 3.529 -5.695 1 94.88 305 ALA B N 1
ATOM 5597 C CA . ALA B 1 305 ? -24.641 3.287 -7.031 1 94.88 305 ALA B CA 1
ATOM 5598 C C . ALA B 1 305 ? -24.734 1.793 -7.32 1 94.88 305 ALA B C 1
ATOM 5600 O O . ALA B 1 305 ? -25.547 1.367 -8.141 1 94.88 305 ALA B O 1
ATOM 5601 N N . THR B 1 306 ? -23.828 1.024 -6.715 1 95 306 THR B N 1
ATOM 5602 C CA . THR B 1 306 ? -23.797 -0.421 -6.906 1 95 306 THR B CA 1
ATOM 5603 C C . THR B 1 306 ? -23.641 -1.142 -5.57 1 95 306 THR B C 1
ATOM 5605 O O . THR B 1 306 ? -22.578 -1.698 -5.277 1 95 306 THR B O 1
ATOM 5608 N N . PRO B 1 307 ? -24.703 -1.239 -4.824 1 90.44 307 PRO B N 1
ATOM 5609 C CA . PRO B 1 307 ? -24.641 -1.755 -3.455 1 90.44 307 PRO B CA 1
ATOM 5610 C C . PRO B 1 307 ? -24.25 -3.23 -3.398 1 90.44 307 PRO B C 1
ATOM 5612 O O . PRO B 1 307 ? -23.703 -3.689 -2.391 1 90.44 307 PRO B O 1
ATOM 5615 N N . ASP B 1 308 ? -24.422 -3.979 -4.488 1 91.06 308 ASP B N 1
ATOM 5616 C CA . ASP B 1 308 ? -24.172 -5.418 -4.473 1 91.06 308 ASP B CA 1
ATOM 5617 C C . ASP B 1 308 ? -22.797 -5.75 -5.062 1 91.06 308 ASP B C 1
ATOM 5619 O O . ASP B 1 308 ? -22.422 -6.918 -5.137 1 91.06 308 ASP B O 1
ATOM 5623 N N . THR B 1 309 ? -22.141 -4.773 -5.48 1 94.88 309 THR B N 1
ATOM 5624 C CA . THR B 1 309 ? -20.828 -4.977 -6.082 1 94.88 309 THR B CA 1
ATOM 5625 C C . THR B 1 309 ? -19.719 -4.777 -5.047 1 94.88 309 THR B C 1
ATOM 5627 O O . THR B 1 309 ? -19.719 -3.791 -4.309 1 94.88 309 THR B O 1
ATOM 5630 N N . PHE B 1 310 ? -18.859 -5.73 -4.91 1 96 310 PHE B N 1
ATOM 5631 C CA . PHE B 1 310 ? -17.703 -5.586 -4.023 1 96 310 PHE B CA 1
ATOM 5632 C C . PHE B 1 310 ? -16.625 -4.75 -4.684 1 96 310 PHE B C 1
ATOM 5634 O O . PHE B 1 310 ? -16.078 -5.133 -5.727 1 96 310 PHE B O 1
ATOM 5641 N N . ILE B 1 311 ? -16.344 -3.6 -4.141 1 97.12 311 ILE B N 1
ATOM 5642 C CA . ILE B 1 311 ? -15.367 -2.682 -4.703 1 97.12 311 ILE B CA 1
ATOM 5643 C C . ILE B 1 311 ? -14.062 -2.775 -3.912 1 97.12 311 ILE B C 1
ATOM 5645 O O . ILE B 1 311 ? -14.062 -2.629 -2.688 1 97.12 311 ILE B O 1
ATOM 5649 N N . VAL B 1 312 ? -13.008 -3.059 -4.594 1 97.94 312 VAL B N 1
ATOM 5650 C CA . VAL B 1 312 ? -11.68 -3.162 -4.004 1 97.94 312 VAL B CA 1
ATOM 5651 C C . VAL B 1 312 ? -10.875 -1.9 -4.312 1 97.94 312 VAL B C 1
ATOM 5653 O O . VAL B 1 312 ? -10.734 -1.52 -5.477 1 97.94 312 VAL B O 1
ATOM 5656 N N . ARG B 1 313 ? -10.383 -1.284 -3.287 1 98 313 ARG B N 1
ATOM 5657 C CA . ARG B 1 313 ? -9.578 -0.07 -3.402 1 98 313 ARG B CA 1
ATOM 5658 C C . ARG B 1 313 ? -8.211 -0.25 -2.748 1 98 313 ARG B C 1
ATOM 5660 O O . ARG B 1 313 ? -7.969 0.271 -1.657 1 98 313 ARG B O 1
ATOM 5667 N N . PRO B 1 314 ? -7.277 -0.816 -3.457 1 98 314 PRO B N 1
ATOM 5668 C CA . PRO B 1 314 ? -6.008 -1.181 -2.826 1 98 314 PRO B CA 1
ATOM 5669 C C . PRO B 1 314 ? -5.188 0.037 -2.408 1 98 314 PRO B C 1
ATOM 5671 O O . PRO B 1 314 ? -4.305 -0.073 -1.553 1 98 314 PRO B O 1
ATOM 5674 N N . LEU B 1 315 ? -5.422 1.186 -2.924 1 97.94 315 LEU B N 1
ATOM 5675 C CA . LEU B 1 315 ? -4.586 2.359 -2.691 1 97.94 315 LEU B CA 1
ATOM 5676 C C . LEU B 1 315 ? -5.277 3.34 -1.749 1 97.94 315 LEU B C 1
ATOM 5678 O O . LEU B 1 315 ? -4.773 4.441 -1.519 1 97.94 315 LEU B O 1
ATOM 5682 N N . ILE B 1 316 ? -6.328 2.975 -1.161 1 97.56 316 ILE B N 1
ATOM 5683 C CA . ILE B 1 316 ? -7.277 3.863 -0.5 1 97.56 316 ILE B CA 1
ATOM 5684 C C . ILE B 1 316 ? -6.574 4.621 0.625 1 97.56 316 ILE B C 1
ATOM 5686 O O . ILE B 1 316 ? -6.934 5.762 0.932 1 97.56 316 ILE B O 1
ATOM 5690 N N . GLY B 1 317 ? -5.555 4.09 1.248 1 95.62 317 GLY B N 1
ATOM 5691 C CA . GLY B 1 317 ? -4.914 4.707 2.396 1 95.62 317 GLY B CA 1
ATOM 5692 C C . GLY B 1 317 ? -3.51 5.203 2.102 1 95.62 317 GLY B C 1
ATOM 5693 O O . GLY B 1 317 ? -2.783 5.602 3.014 1 95.62 317 GLY B O 1
ATOM 5694 N N . PHE B 1 318 ? -3.152 5.289 0.901 1 94.06 318 PHE B N 1
ATOM 5695 C CA . PHE B 1 318 ? -1.75 5.547 0.597 1 94.06 318 PHE B CA 1
ATOM 5696 C C . PHE B 1 318 ? -1.555 6.98 0.114 1 94.06 318 PHE B C 1
ATOM 5698 O O . PHE B 1 318 ? -2.465 7.574 -0.47 1 94.06 318 PHE B O 1
ATOM 5705 N N . SER B 1 319 ? -0.371 7.465 0.348 1 89.5 319 SER B N 1
ATOM 5706 C CA . SER B 1 319 ? -0.006 8.797 -0.115 1 89.5 319 SER B CA 1
ATOM 5707 C C . SER B 1 319 ? 0.431 8.773 -1.576 1 89.5 319 SER B C 1
ATOM 5709 O O . SER B 1 319 ? 0.778 7.723 -2.109 1 89.5 319 SER B O 1
ATOM 5711 N N . LYS B 1 320 ? 0.447 9.914 -2.133 1 88.69 320 LYS B N 1
ATOM 5712 C CA . LYS B 1 320 ? 0.835 10.047 -3.535 1 88.69 320 LYS B CA 1
ATOM 5713 C C . LYS B 1 320 ? 2.266 9.57 -3.756 1 88.69 320 LYS B C 1
ATOM 5715 O O . LYS B 1 320 ? 2.553 8.883 -4.746 1 88.69 320 LYS B O 1
ATOM 5720 N N . ASP B 1 321 ? 3.158 9.875 -2.893 1 87.81 321 ASP B N 1
ATOM 5721 C CA . ASP B 1 321 ? 4.562 9.492 -3.02 1 87.81 321 ASP B CA 1
ATOM 5722 C C . ASP B 1 321 ? 4.723 7.973 -3.006 1 87.81 321 ASP B C 1
ATOM 5724 O O . ASP B 1 321 ? 5.508 7.422 -3.777 1 87.81 321 ASP B O 1
ATOM 5728 N N . LYS B 1 322 ? 4.055 7.367 -2.121 1 90.62 322 LYS B N 1
ATOM 5729 C CA . LYS B 1 322 ? 4.145 5.91 -2.035 1 90.62 322 LYS B CA 1
ATOM 5730 C C . LYS B 1 322 ? 3.566 5.25 -3.283 1 90.62 322 LYS B C 1
ATOM 5732 O O . LYS B 1 322 ? 4.078 4.227 -3.742 1 90.62 322 LYS B O 1
ATOM 5737 N N . ILE B 1 323 ? 2.516 5.773 -3.826 1 95 323 ILE B N 1
ATOM 5738 C CA . ILE B 1 323 ? 1.902 5.238 -5.035 1 95 323 ILE B CA 1
ATOM 5739 C C . ILE B 1 323 ? 2.875 5.363 -6.207 1 95 323 ILE B C 1
ATOM 5741 O O . ILE B 1 323 ? 2.998 4.441 -7.02 1 95 323 ILE B O 1
ATOM 5745 N N . ILE B 1 324 ? 3.525 6.461 -6.258 1 94.69 324 ILE B N 1
ATOM 5746 C CA . ILE B 1 324 ? 4.52 6.672 -7.305 1 94.69 324 ILE B CA 1
ATOM 5747 C C . ILE B 1 324 ? 5.641 5.641 -7.168 1 94.69 324 ILE B C 1
ATOM 5749 O O . ILE B 1 324 ? 6.094 5.074 -8.164 1 94.69 324 ILE B O 1
ATOM 5753 N N . GLU B 1 325 ? 6.055 5.41 -5.953 1 93.69 325 GLU B N 1
ATOM 5754 C CA . GLU B 1 325 ? 7.062 4.387 -5.695 1 93.69 325 GLU B CA 1
ATOM 5755 C C . GLU B 1 325 ? 6.605 3.023 -6.207 1 93.69 325 GLU B C 1
ATOM 5757 O O . GLU B 1 325 ? 7.375 2.305 -6.848 1 93.69 325 GLU B O 1
ATOM 5762 N N . LEU B 1 326 ? 5.398 2.676 -5.926 1 94.56 326 LEU B N 1
ATOM 5763 C CA . LEU B 1 326 ? 4.84 1.407 -6.383 1 94.56 326 LEU B CA 1
ATOM 5764 C C . LEU B 1 326 ? 4.746 1.367 -7.902 1 94.56 326 LEU B C 1
ATOM 5766 O O . LEU B 1 326 ? 5.012 0.333 -8.516 1 94.56 326 LEU B O 1
ATOM 5770 N N . ALA B 1 327 ? 4.348 2.492 -8.477 1 97.31 327 ALA B N 1
ATOM 5771 C CA . ALA B 1 327 ? 4.246 2.568 -9.938 1 97.31 327 ALA B CA 1
ATOM 5772 C C . ALA B 1 327 ? 5.598 2.303 -10.594 1 97.31 327 ALA B C 1
ATOM 5774 O O . ALA B 1 327 ? 5.672 1.637 -11.625 1 97.31 327 ALA B O 1
ATOM 5775 N N . LYS B 1 328 ? 6.637 2.795 -9.977 1 94.75 328 LYS B N 1
ATOM 5776 C CA . LYS B 1 328 ? 7.988 2.539 -10.469 1 94.75 328 LYS B CA 1
ATOM 5777 C C . LYS B 1 328 ? 8.367 1.073 -10.281 1 94.75 328 LYS B C 1
ATOM 5779 O O . LYS B 1 328 ? 8.961 0.461 -11.18 1 94.75 328 LYS B O 1
ATOM 5784 N N . PHE B 1 329 ? 7.984 0.538 -9.211 1 89.31 329 PHE B N 1
ATOM 5785 C CA . PHE B 1 329 ? 8.25 -0.866 -8.922 1 89.31 329 PHE B CA 1
ATOM 5786 C C . PHE B 1 329 ? 7.578 -1.77 -9.945 1 89.31 329 PHE B C 1
ATOM 5788 O O . PHE B 1 329 ? 8.172 -2.742 -10.414 1 89.31 329 PHE B O 1
ATOM 5795 N N . PHE B 1 330 ? 6.387 -1.405 -10.305 1 92.38 330 PHE B N 1
ATOM 5796 C CA . PHE B 1 330 ? 5.637 -2.213 -11.258 1 92.38 330 PHE B CA 1
ATOM 5797 C C . PHE B 1 330 ? 5.945 -1.79 -12.688 1 92.38 330 PHE B C 1
ATOM 5799 O O . PHE B 1 330 ? 5.375 -2.33 -13.641 1 92.38 330 PHE B O 1
ATOM 5806 N N . ASN B 1 331 ? 6.77 -0.747 -12.883 1 93.12 331 ASN B N 1
ATOM 5807 C CA . ASN B 1 331 ? 7.242 -0.249 -14.172 1 93.12 331 ASN B CA 1
ATOM 5808 C C . ASN B 1 331 ? 6.109 0.381 -14.977 1 93.12 331 ASN B C 1
ATOM 5810 O O . ASN B 1 331 ? 6.105 0.314 -16.203 1 93.12 331 ASN B O 1
ATOM 5814 N N . THR B 1 332 ? 5.121 0.878 -14.328 1 97 332 THR B N 1
ATOM 5815 C CA . THR B 1 332 ? 3.996 1.493 -15.031 1 97 332 THR B CA 1
ATOM 5816 C C . THR B 1 332 ? 4.141 3.012 -15.047 1 97 332 THR B C 1
ATOM 5818 O O . THR B 1 332 ? 3.449 3.695 -15.812 1 97 332 THR B O 1
ATOM 5821 N N . PHE B 1 333 ? 5.043 3.611 -14.258 1 97.56 333 PHE B N 1
ATOM 5822 C CA . PHE B 1 333 ? 5.137 5.047 -14.016 1 97.56 333 PHE B CA 1
ATOM 5823 C C . PHE B 1 333 ? 5.402 5.797 -15.32 1 97.56 333 PHE B C 1
ATOM 5825 O O . PHE B 1 333 ? 4.707 6.77 -15.625 1 97.56 333 PHE B O 1
ATOM 5832 N N . ASP B 1 334 ? 6.328 5.289 -16.062 1 97.38 334 ASP B N 1
ATOM 5833 C CA . ASP B 1 334 ? 6.773 6 -17.25 1 97.38 334 ASP B CA 1
ATOM 5834 C C . ASP B 1 334 ? 5.637 6.156 -18.266 1 97.38 334 ASP B C 1
ATOM 5836 O O . ASP B 1 334 ? 5.441 7.23 -18.828 1 97.38 334 ASP B O 1
ATOM 5840 N N . ILE B 1 335 ? 4.91 5.148 -18.469 1 97.44 335 ILE B N 1
ATOM 5841 C CA . ILE B 1 335 ? 3.787 5.211 -19.406 1 97.44 335 ILE B CA 1
ATOM 5842 C C . ILE B 1 335 ? 2.684 6.094 -18.812 1 97.44 335 ILE B C 1
ATOM 5844 O O . ILE B 1 335 ? 2.086 6.902 -19.531 1 97.44 335 ILE B O 1
ATOM 5848 N N . SER B 1 336 ? 2.447 5.973 -17.562 1 97 336 SER B N 1
ATOM 5849 C CA . SER B 1 336 ? 1.347 6.656 -16.891 1 97 336 SER B CA 1
ATOM 5850 C C . SER B 1 336 ? 1.511 8.172 -16.953 1 97 336 SER B C 1
ATOM 5852 O O . SER B 1 336 ? 0.523 8.906 -16.969 1 97 336 SER B O 1
ATOM 5854 N N . ILE B 1 337 ? 2.715 8.688 -17 1 95.62 337 ILE B N 1
ATOM 5855 C CA . ILE B 1 337 ? 2.928 10.125 -16.922 1 95.62 337 ILE B CA 1
ATOM 5856 C C . ILE B 1 337 ? 2.904 10.727 -18.328 1 95.62 337 ILE B C 1
ATOM 5858 O O . ILE B 1 337 ? 2.963 11.945 -18.5 1 95.62 337 ILE B O 1
ATOM 5862 N N . GLU B 1 338 ? 2.848 9.859 -19.328 1 94.69 338 GLU B N 1
ATOM 5863 C CA . GLU B 1 338 ? 2.664 10.391 -20.672 1 94.69 338 GLU B CA 1
ATOM 5864 C C . GLU B 1 338 ? 1.371 11.195 -20.781 1 94.69 338 GLU B C 1
ATOM 5866 O O . GLU B 1 338 ? 0.361 10.836 -20.172 1 94.69 338 GLU B O 1
ATOM 5871 N N . GLN B 1 339 ? 1.427 12.258 -21.531 1 88.25 339 GLN B N 1
ATOM 5872 C CA . GLN B 1 339 ? 0.261 13.117 -21.703 1 88.25 339 GLN B CA 1
ATOM 5873 C C . GLN B 1 339 ? -0.867 12.391 -22.422 1 88.25 339 GLN B C 1
ATOM 5875 O O . GLN B 1 339 ? -0.621 11.633 -23.359 1 88.25 339 GLN B O 1
ATOM 5880 N N . HIS B 1 340 ? -2.082 12.641 -21.953 1 81.81 340 HIS B N 1
ATOM 5881 C CA . HIS B 1 340 ? -3.271 12.094 -22.594 1 81.81 340 HIS B CA 1
ATOM 5882 C C . HIS B 1 340 ? -4.52 12.883 -22.203 1 81.81 340 HIS B C 1
ATOM 5884 O O . HIS B 1 340 ? -4.461 13.758 -21.344 1 81.81 340 HIS B O 1
ATOM 5890 N N . LEU B 1 341 ? -5.492 12.633 -22.984 1 77.88 341 LEU B N 1
ATOM 5891 C CA . LEU B 1 341 ? -6.781 13.25 -22.672 1 77.88 341 LEU B CA 1
ATOM 5892 C C . LEU B 1 341 ? -7.57 12.383 -21.688 1 77.88 341 LEU B C 1
ATOM 5894 O O . LEU B 1 341 ? -7.898 11.234 -22 1 77.88 341 LEU B O 1
ATOM 5898 N N . ASP B 1 342 ? -7.719 12.914 -20.484 1 75.19 342 ASP B N 1
ATOM 5899 C CA . ASP B 1 342 ? -8.461 12.188 -19.453 1 75.19 342 ASP B CA 1
ATOM 5900 C C . ASP B 1 342 ? -9.938 12.578 -19.469 1 75.19 342 ASP B C 1
ATOM 5902 O O . ASP B 1 342 ? -10.266 13.766 -19.5 1 75.19 342 ASP B O 1
ATOM 5906 N N . THR B 1 343 ? -10.742 11.625 -19.516 1 74.81 343 THR B N 1
ATOM 5907 C CA . THR B 1 343 ? -12.18 11.836 -19.578 1 74.81 343 THR B CA 1
ATOM 5908 C C . THR B 1 343 ? -12.656 12.672 -18.391 1 74.81 343 THR B C 1
ATOM 5910 O O . THR B 1 343 ? -13.492 13.562 -18.547 1 74.81 343 THR B O 1
ATOM 5913 N N . CYS B 1 344 ? -12.164 12.438 -17.234 1 70.69 344 CYS B N 1
ATOM 5914 C CA . CYS B 1 344 ? -12.609 13.156 -16.031 1 70.69 344 CYS B CA 1
ATOM 5915 C C . CYS B 1 344 ? -12.109 14.594 -16.047 1 70.69 344 CYS B C 1
ATOM 5917 O O . CYS B 1 344 ? -12.805 15.5 -15.594 1 70.69 344 CYS B O 1
ATOM 5919 N N . SER B 1 345 ? -10.984 14.805 -16.484 1 69.88 345 SER B N 1
ATOM 5920 C CA . SER B 1 345 ? -10.375 16.125 -16.469 1 69.88 345 SER B CA 1
ATOM 5921 C C . SER B 1 345 ? -11.062 17.062 -17.453 1 69.88 345 SER B C 1
ATOM 5923 O O . SER B 1 345 ? -11.195 18.266 -17.188 1 69.88 345 SER B O 1
ATOM 5925 N N . GLU B 1 346 ? -11.555 16.547 -18.453 1 70.44 346 GLU B N 1
ATOM 5926 C CA . GLU B 1 346 ? -12.18 17.359 -19.5 1 70.44 346 GLU B CA 1
ATOM 5927 C C . GLU B 1 346 ? -13.492 17.953 -19.016 1 70.44 346 GLU B C 1
ATOM 5929 O O . GLU B 1 346 ? -13.914 19.016 -19.484 1 70.44 346 GLU B O 1
ATOM 5934 N N . PHE B 1 347 ? -13.977 17.406 -18 1 70.94 347 PHE B N 1
ATOM 5935 C CA . PHE B 1 347 ? -15.344 17.781 -17.656 1 70.94 347 PHE B CA 1
ATOM 5936 C C . PHE B 1 347 ? -15.445 18.219 -16.203 1 70.94 347 PHE B C 1
ATOM 5938 O O . PHE B 1 347 ? -16.547 18.328 -15.664 1 70.94 347 PHE B O 1
ATOM 5945 N N . SER B 1 348 ? -14.344 18.391 -15.703 1 77.19 348 SER B N 1
ATOM 5946 C CA . SER B 1 348 ? -14.344 18.797 -14.297 1 77.19 348 SER B CA 1
ATOM 5947 C C . SER B 1 348 ? -14.891 20.203 -14.125 1 77.19 348 SER B C 1
ATOM 5949 O O . SER B 1 348 ? -14.453 21.125 -14.805 1 77.19 348 SER B O 1
ATOM 5951 N N . PRO B 1 349 ? -15.906 20.281 -13.266 1 81.81 349 PRO B N 1
ATOM 5952 C CA . PRO B 1 349 ? -16.406 21.625 -12.992 1 81.81 349 PRO B CA 1
ATOM 5953 C C . PRO B 1 349 ? -15.406 22.5 -12.234 1 81.81 349 PRO B C 1
ATOM 5955 O O . PRO B 1 349 ? -14.414 21.984 -11.711 1 81.81 349 PRO B O 1
ATOM 5958 N N . LYS B 1 350 ? -15.695 23.766 -12.219 1 80.25 350 LYS B N 1
ATOM 5959 C CA . LYS B 1 350 ? -14.82 24.719 -11.523 1 80.25 350 LYS B CA 1
ATOM 5960 C C . LYS B 1 350 ? -14.789 24.438 -10.023 1 80.25 350 LYS B C 1
ATOM 5962 O O . LYS B 1 350 ? -13.734 24.531 -9.391 1 80.25 350 LYS B O 1
ATOM 5967 N N . ASN B 1 351 ? -15.977 24.062 -9.523 1 84.31 351 ASN B N 1
ATOM 5968 C CA . ASN B 1 351 ? -16.094 23.797 -8.094 1 84.31 351 ASN B CA 1
ATOM 5969 C C . ASN B 1 351 ? -16.781 22.469 -7.828 1 84.31 351 ASN B C 1
ATOM 5971 O O . ASN B 1 351 ? -17.953 22.438 -7.449 1 84.31 351 ASN B O 1
ATOM 5975 N N . PRO B 1 352 ? -16 21.453 -7.922 1 87.56 352 PRO B N 1
ATOM 5976 C CA . PRO B 1 352 ? -16.594 20.141 -7.652 1 87.56 352 PRO B CA 1
ATOM 5977 C C . PRO B 1 352 ? -16.984 19.969 -6.188 1 87.56 352 PRO B C 1
ATOM 5979 O O . PRO B 1 352 ? -16.297 20.453 -5.293 1 87.56 352 PRO B O 1
ATOM 5982 N N . THR B 1 353 ? -18.125 19.297 -6.008 1 89.06 353 THR B N 1
ATOM 5983 C CA . THR B 1 353 ? -18.594 19.094 -4.645 1 89.06 353 THR B CA 1
ATOM 5984 C C . THR B 1 353 ? -17.672 18.125 -3.9 1 89.06 353 THR B C 1
ATOM 5986 O O . THR B 1 353 ? -17.266 17.109 -4.453 1 89.06 353 THR B O 1
ATOM 5989 N N . THR B 1 354 ? -17.375 18.438 -2.668 1 86.75 354 THR B N 1
ATOM 5990 C CA . THR B 1 354 ? -16.547 17.578 -1.828 1 86.75 354 THR B CA 1
ATOM 5991 C C . THR B 1 354 ? -17.406 16.844 -0.803 1 86.75 354 THR B C 1
ATOM 5993 O O . THR B 1 354 ? -16.922 15.922 -0.138 1 86.75 354 THR B O 1
ATOM 5996 N N . LYS B 1 355 ? -18.641 17.25 -0.717 1 90.88 355 LYS B N 1
ATOM 5997 C CA . LYS B 1 355 ? -19.562 16.641 0.228 1 90.88 355 LYS B CA 1
ATOM 5998 C C . LYS B 1 355 ? -20.922 16.391 -0.423 1 90.88 355 LYS B C 1
ATOM 6000 O O . LYS B 1 355 ? -21.922 16.984 -0.039 1 90.88 355 LYS B O 1
ATOM 6005 N N . ALA B 1 356 ? -20.906 15.43 -1.238 1 92.12 356 ALA B N 1
ATOM 6006 C CA . ALA B 1 356 ? -22.125 15.094 -1.969 1 92.12 356 ALA B CA 1
ATOM 6007 C C . ALA B 1 356 ? -23.156 14.453 -1.048 1 92.12 356 ALA B C 1
ATOM 6009 O O . ALA B 1 356 ? -22.812 13.703 -0.133 1 92.12 356 ALA B O 1
ATOM 6010 N N . LYS B 1 357 ? -24.328 14.812 -1.271 1 94.5 357 LYS B N 1
ATOM 6011 C CA . LYS B 1 357 ? -25.453 14.188 -0.577 1 94.5 357 LYS B CA 1
ATOM 6012 C C . LYS B 1 357 ? -26.234 13.258 -1.507 1 94.5 357 LYS B C 1
ATOM 6014 O O . LYS B 1 357 ? -26.531 13.617 -2.648 1 94.5 357 LYS B O 1
ATOM 6019 N N . LEU B 1 358 ? -26.578 12.133 -0.982 1 94.31 358 LEU B N 1
ATOM 6020 C CA . LEU B 1 358 ? -27.234 11.109 -1.786 1 94.31 358 LEU B CA 1
ATOM 6021 C C . LEU B 1 358 ? -28.562 11.625 -2.334 1 94.31 358 LEU B C 1
ATOM 6023 O O . LEU B 1 358 ? -28.891 11.383 -3.498 1 94.31 358 LEU B O 1
ATOM 6027 N N . ILE B 1 359 ? -29.266 12.352 -1.537 1 94.81 359 ILE B N 1
ATOM 6028 C CA . ILE B 1 359 ? -30.578 12.867 -1.927 1 94.81 359 ILE B CA 1
ATOM 6029 C C . ILE B 1 359 ? -30.422 13.766 -3.154 1 94.81 359 ILE B C 1
ATOM 6031 O O . ILE B 1 359 ? -31.25 13.703 -4.078 1 94.81 359 ILE B O 1
ATOM 6035 N N . ASN B 1 360 ? -29.422 14.562 -3.143 1 95.69 360 ASN B N 1
ATOM 6036 C CA . ASN B 1 360 ? -29.172 15.453 -4.273 1 95.69 360 ASN B CA 1
ATOM 6037 C C . ASN B 1 360 ? -28.75 14.68 -5.516 1 95.69 360 ASN B C 1
ATOM 6039 O O . ASN B 1 360 ? -29.172 15 -6.629 1 95.69 360 ASN B O 1
ATOM 6043 N N . VAL B 1 361 ? -27.953 13.656 -5.281 1 95.44 361 VAL B N 1
ATOM 6044 C CA . VAL B 1 361 ? -27.453 12.828 -6.379 1 95.44 361 VAL B CA 1
ATOM 6045 C C . VAL B 1 361 ? -28.625 12.109 -7.047 1 95.44 361 VAL B C 1
ATOM 6047 O O . VAL B 1 361 ? -28.719 12.078 -8.273 1 95.44 361 VAL B O 1
ATOM 6050 N N . GLU B 1 362 ? -29.453 11.562 -6.289 1 94.5 362 GLU B N 1
ATOM 6051 C CA . GLU B 1 362 ? -30.609 10.844 -6.812 1 94.5 362 GLU B CA 1
ATOM 6052 C C . GLU B 1 362 ? -31.531 11.781 -7.582 1 94.5 362 GLU B C 1
ATOM 6054 O O . GLU B 1 362 ? -32.094 11.406 -8.625 1 94.5 362 GLU B O 1
ATOM 6059 N N . LYS B 1 363 ? -31.688 12.938 -7.082 1 95.38 363 LYS B N 1
ATOM 6060 C CA . LYS B 1 363 ? -32.5 13.938 -7.773 1 95.38 363 LYS B CA 1
ATOM 6061 C C . LYS B 1 363 ? -31.891 14.289 -9.133 1 95.38 363 LYS B C 1
ATOM 6063 O O . LYS B 1 363 ? -32.594 14.344 -10.141 1 95.38 363 LYS B O 1
ATOM 6068 N N . LEU B 1 364 ? -30.656 14.492 -9.109 1 95.19 364 LEU B N 1
ATOM 6069 C CA . LEU B 1 364 ? -29.953 14.852 -10.336 1 95.19 364 LEU B CA 1
ATOM 6070 C C . LEU B 1 364 ? -29.984 13.703 -11.336 1 95.19 364 LEU B C 1
ATOM 6072 O O . LEU B 1 364 ? -30.141 13.922 -12.539 1 95.19 364 LEU B O 1
ATOM 6076 N N . GLU B 1 365 ? -29.844 12.461 -10.867 1 93.75 365 GLU B N 1
ATOM 6077 C CA . GLU B 1 365 ? -29.922 11.289 -11.734 1 93.75 365 GLU B CA 1
ATOM 6078 C C . GLU B 1 365 ? -31.297 11.148 -12.359 1 93.75 365 GLU B C 1
ATOM 6080 O O . GLU B 1 365 ? -31.422 10.695 -13.5 1 93.75 365 GLU B O 1
ATOM 6085 N N . SER B 1 366 ? -32.281 11.547 -11.648 1 92.56 366 SER B N 1
ATOM 6086 C CA . SER B 1 366 ? -33.656 11.453 -12.148 1 92.56 366 SER B CA 1
ATOM 6087 C C . SER B 1 366 ? -33.906 12.422 -13.297 1 92.56 366 SER B C 1
ATOM 6089 O O . SER B 1 366 ? -34.812 12.219 -14.109 1 92.56 366 SER B O 1
ATOM 6091 N N . GLU B 1 367 ? -33.094 13.445 -13.336 1 93.06 367 GLU B N 1
ATOM 6092 C CA . GLU B 1 367 ? -33.156 14.398 -14.445 1 93.06 367 GLU B CA 1
ATOM 6093 C C . GLU B 1 367 ? -32.688 13.758 -15.75 1 93.06 367 GLU B C 1
ATOM 6095 O O . GLU B 1 367 ? -33.031 14.234 -16.828 1 93.06 367 GLU B O 1
ATOM 6100 N N . LEU B 1 368 ? -31.938 12.766 -15.641 1 92.62 368 LEU B N 1
ATOM 6101 C CA . LEU B 1 368 ? -31.312 12.133 -16.797 1 92.62 368 LEU B CA 1
ATOM 6102 C C . LEU B 1 368 ? -32.125 10.922 -17.25 1 92.62 368 LEU B C 1
ATOM 6104 O O . LEU B 1 368 ? -31.688 9.781 -17.031 1 92.62 368 LEU B O 1
ATOM 6108 N N . ILE B 1 369 ? -33.125 11.117 -18.078 1 89.44 369 ILE B N 1
ATOM 6109 C CA . ILE B 1 369 ? -34.125 10.125 -18.391 1 89.44 369 ILE B CA 1
ATOM 6110 C C . ILE B 1 369 ? -33.531 9.008 -19.234 1 89.44 369 ILE B C 1
ATOM 6112 O O . ILE B 1 369 ? -33.906 7.84 -19.109 1 89.44 369 ILE B O 1
ATOM 6116 N N . PHE B 1 370 ? -32.5 9.281 -20 1 91.94 370 PHE B N 1
ATOM 6117 C CA . PHE B 1 370 ? -31.984 8.297 -20.938 1 91.94 370 PHE B CA 1
ATOM 6118 C C . PHE B 1 370 ? -30.703 7.664 -20.406 1 91.94 370 PHE B C 1
ATOM 6120 O O . PHE B 1 370 ? -30.078 6.855 -21.078 1 91.94 370 PHE B O 1
ATOM 6127 N N . LEU B 1 371 ? -30.359 7.965 -19.25 1 93.69 371 LEU B N 1
ATOM 6128 C CA . LEU B 1 371 ? -29.062 7.562 -18.719 1 93.69 371 LEU B CA 1
ATOM 6129 C C . LEU B 1 371 ? -28.953 6.043 -18.656 1 93.69 371 LEU B C 1
ATOM 6131 O O . LEU B 1 371 ? -27.984 5.469 -19.156 1 93.69 371 LEU B O 1
ATOM 6135 N N . ASN B 1 372 ? -29.906 5.383 -18.078 1 94.62 372 ASN B N 1
ATOM 6136 C CA . ASN B 1 372 ? -29.859 3.934 -17.922 1 94.62 372 ASN B CA 1
ATOM 6137 C C . ASN B 1 372 ? -29.828 3.221 -19.266 1 94.62 372 ASN B C 1
ATOM 6139 O O . ASN B 1 372 ? -29.109 2.232 -19.438 1 94.62 372 ASN B O 1
ATOM 6143 N N . ASP B 1 373 ? -30.562 3.717 -20.203 1 96.06 373 ASP B N 1
ATOM 6144 C CA . ASP B 1 373 ? -30.578 3.139 -21.547 1 96.06 373 ASP B CA 1
ATOM 6145 C C . ASP B 1 373 ? -29.219 3.256 -22.203 1 96.06 373 ASP B C 1
ATOM 6147 O O . ASP B 1 373 ? -28.766 2.328 -22.891 1 96.06 373 ASP B O 1
ATOM 6151 N N . LEU B 1 374 ? -28.641 4.34 -22.062 1 96.31 374 LEU B N 1
ATOM 6152 C CA . LEU B 1 374 ? -27.328 4.582 -22.641 1 96.31 374 LEU B CA 1
ATOM 6153 C C . LEU B 1 374 ? -26.281 3.654 -22.031 1 96.31 374 LEU B C 1
ATOM 6155 O O . LEU B 1 374 ? -25.422 3.137 -22.734 1 96.31 374 LEU B O 1
ATOM 6159 N N . ILE B 1 375 ? -26.359 3.455 -20.734 1 97 375 ILE B N 1
ATOM 6160 C CA . ILE B 1 375 ? -25.438 2.561 -20.031 1 97 375 ILE B CA 1
ATOM 6161 C C . ILE B 1 375 ? -25.609 1.138 -20.562 1 97 375 ILE B C 1
ATOM 6163 O O . ILE B 1 375 ? -24.625 0.485 -20.938 1 97 375 ILE B O 1
ATOM 6167 N N . GLU B 1 376 ? -26.812 0.681 -20.656 1 96.81 376 GLU B N 1
ATOM 6168 C CA . GLU B 1 376 ? -27.109 -0.673 -21.125 1 96.81 376 GLU B CA 1
ATOM 6169 C C . GLU B 1 376 ? -26.641 -0.879 -22.562 1 96.81 376 GLU B C 1
ATOM 6171 O O . GLU B 1 376 ? -26.094 -1.933 -22.891 1 96.81 376 GLU B O 1
ATOM 6176 N N . LYS B 1 377 ? -26.891 0.109 -23.359 1 95.81 377 LYS B N 1
ATOM 6177 C CA . LYS B 1 377 ? -26.453 0.039 -24.75 1 95.81 377 LYS B CA 1
ATOM 6178 C C . LYS B 1 377 ? -24.938 -0.089 -24.844 1 95.81 377 LYS B C 1
ATOM 6180 O O . LYS B 1 377 ? -24.422 -0.922 -25.594 1 95.81 377 LYS B O 1
ATOM 6185 N N . GLY B 1 378 ? -24.234 0.726 -24.078 1 95.25 378 GLY B N 1
ATOM 6186 C CA . GLY B 1 378 ? -22.781 0.66 -24.078 1 95.25 378 GLY B CA 1
ATOM 6187 C C . GLY B 1 378 ? -22.25 -0.691 -23.625 1 95.25 378 GLY B C 1
ATOM 6188 O O . GLY B 1 378 ? -21.312 -1.214 -24.219 1 95.25 378 GLY B O 1
ATOM 6189 N N . VAL B 1 379 ? -22.859 -1.278 -22.625 1 96.69 379 VAL B N 1
ATOM 6190 C CA . VAL B 1 379 ? -22.438 -2.566 -22.094 1 96.69 379 VAL B CA 1
ATOM 6191 C C . VAL B 1 379 ? -22.703 -3.668 -23.109 1 96.69 379 VAL B C 1
ATOM 6193 O O . VAL B 1 379 ? -21.859 -4.543 -23.312 1 96.69 379 VAL B O 1
ATOM 6196 N N . SER B 1 380 ? -23.844 -3.619 -23.75 1 95.44 380 SER B N 1
ATOM 6197 C CA . SER B 1 380 ? -24.219 -4.625 -24.734 1 95.44 380 SER B CA 1
ATOM 6198 C C . SER B 1 380 ? -23.25 -4.633 -25.906 1 95.44 380 SER B C 1
ATOM 6200 O O . SER B 1 380 ? -22.938 -5.691 -26.453 1 95.44 380 SER B O 1
ATOM 6202 N N . GLU B 1 381 ? -22.844 -3.547 -26.297 1 93.25 381 GLU B N 1
ATOM 6203 C CA . GLU B 1 381 ? -21.906 -3.426 -27.406 1 93.25 381 GLU B CA 1
ATOM 6204 C C . GLU B 1 381 ? -20.578 -4.098 -27.078 1 93.25 381 GLU B C 1
ATOM 6206 O O . GLU B 1 381 ? -19.906 -4.637 -27.969 1 93.25 381 GLU B O 1
ATOM 6211 N N . LEU B 1 382 ? -20.188 -4.078 -25.859 1 92.31 382 LEU B N 1
ATOM 6212 C CA . LEU B 1 382 ? -18.906 -4.633 -25.438 1 92.31 382 LEU B CA 1
ATOM 6213 C C . LEU B 1 382 ? -19.031 -6.121 -25.125 1 92.31 382 LEU B C 1
ATOM 6215 O O . LEU B 1 382 ? -18.047 -6.859 -25.219 1 92.31 382 LEU B O 1
ATOM 6219 N N . SER B 1 383 ? -20.156 -6.598 -24.625 1 83.88 383 SER B N 1
ATOM 6220 C CA . SER B 1 383 ? -20.375 -8.008 -24.312 1 83.88 383 SER B CA 1
ATOM 6221 C C . SER B 1 383 ? -20.406 -8.859 -25.562 1 83.88 383 SER B C 1
ATOM 6223 O O . SER B 1 383 ? -20.109 -10.055 -25.531 1 83.88 383 SER B O 1
ATOM 6225 N N . ASN B 1 384 ? -20.859 -8.305 -26.672 1 66.12 384 ASN B N 1
ATOM 6226 C CA . ASN B 1 384 ? -20.984 -9 -27.953 1 66.12 384 ASN B CA 1
ATOM 6227 C C . ASN B 1 384 ? -19.641 -9.078 -28.672 1 66.12 384 ASN B C 1
ATOM 6229 O O . ASN B 1 384 ? -19.5 -9.812 -29.656 1 66.12 384 ASN B O 1
ATOM 6233 N N . ASP B 1 385 ? -18.641 -8.508 -28.188 1 56.25 385 ASP B N 1
ATOM 6234 C CA . ASP B 1 385 ? -17.312 -8.57 -28.812 1 56.25 385 ASP B CA 1
ATOM 6235 C C . ASP B 1 385 ? -16.438 -9.633 -28.156 1 56.25 385 ASP B C 1
ATOM 6237 O O . ASP B 1 385 ? -16.484 -9.812 -26.938 1 56.25 385 ASP B O 1
#

Foldseek 3Di:
DPLPWWKKKKWWFDCLLVPVPCSVVQQVLLVVLVVLLCVVVVNDFDWDDDNTMIMTTRDDPVCVVVVQVVQQQFARTFKMFIWIKHFPDLVSVLVVVCVVPVVFQAEAEFEAEPPPPDDDHRVVVRVVSQVVNCVVPVHHHDDPDGPWYWYWYHDDTIIIIGTDMGGHLYATAAPSPWEEEFAFFLALQRLLQQLVVVSNRYAYEYEYEDEPCVVFVVRVVLRLVSLCLNCVNVSRHNSHYHYFHCHVVLVLLLPFPDLLCSLLLVLLLVCVLRVVDDTQAYEYRAEDPPDLCRHPQNVVLSCVSPVPHHYHHPCHHPDPVVSLVSSVVSPNNVSSPDDGDGPSVVRHDPNHHNHDDNVVSVVRVVSRVCNVVSSVVRSVVRVVD/DPLPWWKKKKWWFFCLLVPVPCSVVQLVLLVVLVVLLCVVVVNDFDWDDDNTMIMTTRDDPVCVVVVQVVQQQFARTFKMFIWIKHFPDLVSVLVVVCVVPVVFQAEAEFEAEPPPPDPDHRVVVRVVSQVVNCVVPVHHHDDPDGPWYWYWYHDDTIIIIGTDMGGHLYATAAPSPWEEEFAFFLALQRLLQQLVVVSNRYAYEYEYEDEPCVVFVVRVVLRLVSLCLNCVNVSRHNSHYHYFHCHVVLVLLLPFPDLLCSLLLVLLLVCVLRVVDDTQAYEYRAEDPPDLCRHPQNVVLSCVSPVPHHYHHPCHHPDPVVSLVSSVVSPNNVSSPDDGDGPSVVRNDPNHHNHDDNVVSVVRVVSRPCNVVSSVVRSVVRVVD